Protein 4M00 (pdb70)

Solvent-accessible surface area: 22089 Å² total; per-residue (Å²): 120,84,43,99,37,28,51,106,22,59,0,57,85,98,35,0,118,135,42,4,87,30,55,72,69,12,83,41,70,99,82,56,0,33,0,16,0,0,103,76,42,150,90,36,64,1,2,0,9,0,37,9,7,0,23,1,67,104,62,3,53,1,43,16,89,0,0,1,1,59,37,20,46,64,108,52,81,2,0,14,1,0,0,0,0,2,4,32,28,86,34,47,77,34,0,61,77,22,13,2,2,2,0,0,30,1,51,38,0,3,0,1,6,0,1,0,93,10,28,95,91,160,19,109,107,80,20,66,7,56,35,9,23,104,78,1,31,79,14,6,0,1,0,0,0,1,23,4,62,69,163,1,40,7,65,11,47,63,34,129,51,138,51,13,30,1,32,78,7,112,59,41,11,78,90,58,69,54,48,90,2,37,2,52,1,55,7,138,72,48,41,1,40,0,102,2,21,57,22,62,2,49,40,79,0,48,73,16,11,79,90,11,71,36,48,8,2,1,1,1,1,1,1,2,1,22,59,6,11,0,36,0,21,0,40,3,34,42,2,65,1,12,5,1,0,0,0,10,0,18,0,0,2,70,56,37,18,111,68,18,23,108,76,94,53,31,36,2,35,62,93,77,90,21,92,4,76,34,47,52,97,37,0,80,89,85,7,1,78,94,63,48,41,57,36,88,122,1,113,45,25,62,68,123,90,61,22,1,93,0,52,60,67,11,11,6,0,9,0,42,0,43,6,70,103,38,3,77,8,105,22,49,111,48,98,23,37,1,31,117,117,20,124,76,15,86,0,78,39,90,46,34,24,24,34,93,50,78,10,78,25,89,45,44,13,66,45,16,56,53,41,87,99,83,36,3,0,64,26,41,0,85,145,76,34,120,24,82,0,39,0,37,0,22,6,79,26,116,28,129,31,91,39,79,8,33,0,46,1,40,10,99,58,36,3,79,20,69,118,24,50,105,56,75,30,77,20,154,43,107,23,97,88,21,119,2,37,41,87,25,34,9,69,91,80,20,92,11,90,22,93,42,46,10,60,41,14,85,41,52,81,126,86,36,22,0,39,28,49,0,61,88,112,35,91,26,71,0,28,0,42,0,24,6,89,55,44,29,131,36,86,22,75,6,97,6,82,2,41,174,128

InterPro domains:
  IPR013320 Concanavalin A-like lectin/glucanase domain superfamily [SSF49899] (258-485)
  IPR015919 Cadherin-like superfamily [SSF49313] (582-662)
  IPR015919 Cadherin-like superfamily [SSF49313] (664-749)
  IPR019931 LPXTG cell wall anchor motif [PF00746] (2222-2263)
  IPR019931 LPXTG cell wall anchor motif [PS50847] (2229-2266)
  IPR022263 KxYKxGKxW signal peptide [PF19258] (14-49)
  IPR022263 KxYKxGKxW signal peptide [TIGR03715] (16-34)
  IPR056573 Legume lectins, beta-barrel domain [cd01951] (264-491)

Nearest PDB structures (foldseek):
  4m00-assembly1_A  TM=1.002E+00  e=9.169E-102  Staphylococcus aureus subsp. aureus NCTC 8325
  4m01-assembly3_C  TM=9.985E-01  e=2.459E-62  Staphylococcus aureus subsp. aureus NCTC 8325
  4m02-assembly1_A  TM=9.643E-01  e=6.875E-28  Staphylococcus aureus subsp. aureus NCTC 8325
  4m03-assembly1_A-2  TM=9.438E-01  e=2.929E-24  Staphylococcus aureus subsp. aureus NCTC 8325
  7yl4-assembly2_B  TM=5.788E-01  e=6.902E-31  Lactococcus lactis subsp. lactis

Structure (mmCIF, N/CA/C/O backbone):
data_4M00
#
_entry.id   4M00
#
_cell.length_a   118.018
_cell.length_b   118.018
_cell.length_c   136.407
_cell.angle_alpha   90.00
_cell.angle_beta   90.00
_cell.angle_gamma   120.00
#
_symmetry.space_group_name_H-M   'P 32 2 1'
#
loop_
_entity.id
_entity.type
_entity.pdbx_description
1 polymer 'Serine-rich adhesin for platelets'
2 branched beta-D-fructofuranose-(2-1)-alpha-D-glucopyranose
3 non-polymer 'CALCIUM ION'
4 non-polymer '2-(N-MORPHOLINO)-ETHANESULFONIC ACID'
5 water water
#
loop_
_atom_site.group_PDB
_atom_site.id
_atom_site.type_symbol
_atom_site.label_atom_id
_atom_site.label_alt_id
_atom_site.label_comp_id
_atom_site.label_asym_id
_atom_site.label_entity_id
_atom_site.label_seq_id
_atom_site.pdbx_PDB_ins_code
_atom_site.Cartn_x
_atom_site.Cartn_y
_atom_site.Cartn_z
_atom_site.occupancy
_atom_site.B_iso_or_equiv
_atom_site.auth_seq_id
_atom_site.auth_comp_id
_atom_site.auth_asym_id
_atom_site.auth_atom_id
_atom_site.pdbx_PDB_model_num
ATOM 1 N N . THR A 1 41 ? -40.175 36.056 27.870 1.00 66.64 251 THR A N 1
ATOM 2 C CA . THR A 1 41 ? -38.843 36.472 28.425 1.00 64.89 251 THR A CA 1
ATOM 3 C C . THR A 1 41 ? -38.815 37.939 28.891 1.00 67.29 251 THR A C 1
ATOM 4 O O . THR A 1 41 ? -39.570 38.778 28.386 1.00 68.10 251 THR A O 1
ATOM 8 N N . THR A 1 42 ? -37.956 38.218 29.876 1.00 64.52 252 THR A N 1
ATOM 9 C CA . THR A 1 42 ? -37.711 39.572 30.397 1.00 59.90 252 THR A CA 1
ATOM 10 C C . THR A 1 42 ? -36.232 39.711 30.752 1.00 57.24 252 THR A C 1
ATOM 11 O O . THR A 1 42 ? -35.642 38.815 31.361 1.00 58.27 252 THR A O 1
ATOM 15 N N . ALA A 1 43 ? -35.627 40.825 30.363 1.00 50.99 253 ALA A N 1
ATOM 16 C CA . ALA A 1 43 ? -34.208 41.013 30.649 1.00 46.14 253 ALA A CA 1
ATOM 17 C C . ALA A 1 43 ? -33.999 41.933 31.855 1.00 37.14 253 ALA A C 1
ATOM 18 O O . ALA A 1 43 ? -34.942 42.543 32.347 1.00 31.78 253 ALA A O 1
ATOM 20 N N . VAL A 1 44 ? -32.775 41.990 32.356 1.00 32.32 254 VAL A N 1
ATOM 21 C CA . VAL A 1 44 ? -32.468 42.943 33.408 1.00 30.64 254 VAL A CA 1
ATOM 22 C C . VAL A 1 44 ? -32.551 44.360 32.808 1.00 27.71 254 VAL A C 1
ATOM 23 O O . VAL A 1 44 ? -32.316 44.553 31.603 1.00 25.26 254 VAL A O 1
ATOM 27 N N . THR A 1 45 ? -32.939 45.335 33.622 1.00 21.93 255 THR A N 1
ATOM 28 C CA . THR A 1 45 ? -33.061 46.700 33.120 1.00 20.06 255 THR A CA 1
ATOM 29 C C . THR A 1 45 ? -31.730 47.461 33.204 1.00 20.02 255 THR A C 1
ATOM 30 O O . THR A 1 45 ? -31.594 48.549 32.631 1.00 20.42 255 THR A O 1
ATOM 34 N N . ALA A 1 46 ? -30.759 46.889 33.921 1.00 19.03 256 ALA A N 1
ATOM 35 C CA . ALA A 1 46 ? -29.456 47.528 34.118 1.00 19.75 256 ALA A CA 1
ATOM 36 C C . ALA A 1 46 ? -28.367 46.460 34.065 1.00 19.33 256 ALA A C 1
ATOM 37 O O . ALA A 1 46 ? -28.374 45.526 34.877 1.00 19.17 256 ALA A O 1
ATOM 39 N N . ASN A 1 47 ? -27.450 46.590 33.109 1.00 17.69 257 ASN A N 1
ATOM 40 C CA . ASN A 1 47 ? -26.404 45.586 32.906 1.00 18.80 257 ASN A CA 1
ATOM 41 C C . ASN A 1 47 ? -25.180 45.841 33.794 1.00 17.84 257 ASN A C 1
ATOM 42 O O . ASN A 1 47 ? -24.940 46.963 34.205 1.00 16.64 257 ASN A O 1
ATOM 47 N N . THR A 1 48 ? -24.429 44.785 34.081 1.00 17.44 258 THR A N 1
ATOM 48 C CA . THR A 1 48 ? -23.137 44.896 34.755 1.00 16.86 258 THR A CA 1
ATOM 49 C C . THR A 1 48 ? -22.095 44.739 33.644 1.00 17.62 258 THR A C 1
ATOM 50 O O . THR A 1 48 ? -21.966 43.687 33.036 1.00 18.31 258 THR A O 1
ATOM 54 N N . ILE A 1 49 ? -21.396 45.826 33.352 1.00 16.92 259 ILE A N 1
ATOM 55 C CA . ILE A 1 49 ? -20.574 45.939 32.149 1.00 17.16 259 ILE A CA 1
ATOM 56 C C . ILE A 1 49 ? -19.103 45.827 32.503 1.00 18.06 259 ILE A C 1
ATOM 57 O O . ILE A 1 49 ? -18.693 46.324 33.550 1.00 18.89 259 ILE A O 1
ATOM 62 N N . THR A 1 50 ? -18.308 45.214 31.625 1.00 16.57 260 THR A N 1
ATOM 63 C CA . THR A 1 50 ? -16.869 45.364 31.703 1.00 17.72 260 THR A CA 1
ATOM 64 C C . THR A 1 50 ? -16.354 46.064 30.468 1.00 17.06 260 THR A C 1
ATOM 65 O O . THR A 1 50 ? -16.505 45.552 29.359 1.00 16.74 260 THR A O 1
ATOM 69 N N . VAL A 1 51 ? -15.759 47.235 30.678 1.00 15.98 261 VAL A N 1
ATOM 70 C CA . VAL A 1 51 ? -15.063 47.976 29.609 1.00 16.15 261 VAL A CA 1
ATOM 71 C C . VAL A 1 51 ? -13.673 47.352 29.475 1.00 17.05 261 VAL A C 1
ATOM 72 O O . VAL A 1 51 ? -12.960 47.208 30.472 1.00 16.44 261 VAL A O 1
ATOM 76 N N . ASN A 1 52 ? -13.314 46.917 28.265 1.00 17.03 262 ASN A N 1
ATOM 77 C CA . ASN A 1 52 ? -11.992 46.389 28.013 1.00 16.62 262 ASN A CA 1
ATOM 78 C C . ASN A 1 52 ? -11.364 47.155 26.845 1.00 17.86 262 ASN A C 1
ATOM 79 O O . ASN A 1 52 ? -11.990 48.062 26.292 1.00 18.63 262 ASN A O 1
ATOM 84 N N . LYS A 1 53 ? -10.134 46.821 26.459 1.00 18.36 263 LYS A N 1
ATOM 85 C CA . LYS A 1 53 ? -9.476 47.632 25.418 1.00 19.72 263 LYS A CA 1
ATOM 86 C C . LYS A 1 53 ? -10.209 47.628 24.076 1.00 19.85 263 LYS A C 1
ATOM 87 O O . LYS A 1 53 ? -10.092 48.591 23.307 1.00 20.12 263 LYS A O 1
ATOM 93 N N . ASP A 1 54 ? -10.918 46.544 23.779 1.00 20.47 264 ASP A N 1
ATOM 94 C CA . ASP A 1 54 ? -11.625 46.430 22.488 1.00 22.28 264 ASP A CA 1
ATOM 95 C C . ASP A 1 54 ? -12.993 47.099 22.438 1.00 22.10 264 ASP A C 1
ATOM 96 O O . ASP A 1 54 ? -13.411 47.570 21.386 1.00 23.01 264 ASP A O 1
ATOM 101 N N . ASN A 1 55 ? -13.711 47.145 23.547 1.00 19.01 265 ASN A N 1
ATOM 102 C CA . ASN A 1 55 ? -14.992 47.846 23.510 1.00 19.22 265 ASN A CA 1
ATOM 103 C C . ASN A 1 55 ? -14.881 49.274 24.086 1.00 20.11 265 ASN A C 1
ATOM 104 O O . ASN A 1 55 ? -15.872 49.983 24.198 1.00 19.27 265 ASN A O 1
ATOM 109 N N . LEU A 1 56 ? -13.667 49.707 24.442 1.00 19.54 266 LEU A N 1
ATOM 110 C CA . LEU A 1 56 ? -13.512 50.989 25.155 1.00 19.30 266 LEU A CA 1
ATOM 111 C C . LEU A 1 56 ? -14.232 52.145 24.463 1.00 21.55 266 LEU A C 1
ATOM 112 O O . LEU A 1 56 ? -14.947 52.910 25.117 1.00 22.09 266 LEU A O 1
ATOM 117 N N . LYS A 1 57 ? -14.045 52.267 23.151 1.00 20.32 267 LYS A N 1
ATOM 118 C CA . LYS A 1 57 ? -14.654 53.355 22.398 1.00 23.02 267 LYS A CA 1
ATOM 119 C C . LYS A 1 57 ? -16.187 53.263 22.305 1.00 23.92 267 LYS A C 1
ATOM 120 O O . LYS A 1 57 ? -16.836 54.249 22.010 1.00 24.49 267 LYS A O 1
ATOM 126 N N . GLN A 1 58 ? -16.746 52.093 22.580 1.00 23.39 268 GLN A N 1
ATOM 127 C CA . GLN A 1 58 ? -18.196 51.924 22.679 1.00 25.24 268 GLN A CA 1
ATOM 128 C C . GLN A 1 58 ? -18.753 52.532 23.994 1.00 23.57 268 GLN A C 1
ATOM 129 O O . GLN A 1 58 ? -19.876 53.013 24.029 1.00 22.82 268 GLN A O 1
ATOM 135 N N . TYR A 1 59 ? -17.970 52.493 25.069 1.00 19.73 269 TYR A N 1
ATOM 136 C CA . TYR A 1 59 ? -18.452 52.916 26.385 1.00 18.08 269 TYR A CA 1
ATOM 137 C C . TYR A 1 59 ? -17.898 54.248 26.878 1.00 18.49 269 TYR A C 1
ATOM 138 O O . TYR A 1 59 ? -18.458 54.847 27.809 1.00 18.19 269 TYR A O 1
ATOM 147 N N . MET A 1 60 ? -16.793 54.702 26.278 1.00 16.85 270 MET A N 1
ATOM 148 C CA . MET A 1 60 ? -16.052 55.857 26.787 1.00 17.88 270 MET A CA 1
ATOM 149 C C . MET A 1 60 ? -15.668 56.802 25.664 1.00 18.84 270 MET A C 1
ATOM 150 O O . MET A 1 60 ? -15.598 56.386 24.497 1.00 19.67 270 MET A O 1
ATOM 155 N N . THR A 1 61 ? -15.370 58.047 26.033 1.00 19.40 271 THR A N 1
ATOM 156 C CA . THR A 1 61 ? -15.005 59.098 25.067 1.00 21.17 271 THR A CA 1
ATOM 157 C C . THR A 1 61 ? -13.738 59.809 25.526 1.00 21.11 271 THR A C 1
ATOM 158 O O . THR A 1 61 ? -13.663 60.244 26.672 1.00 20.04 271 THR A O 1
ATOM 162 N N . THR A 1 62 ? -12.749 59.924 24.645 1.00 20.17 272 THR A N 1
ATOM 163 C CA . THR A 1 62 ? -11.548 60.704 24.947 1.00 21.70 272 THR A CA 1
ATOM 164 C C . THR A 1 62 ? -11.764 62.162 24.543 1.00 22.32 272 THR A C 1
ATOM 165 O O . THR A 1 62 ? -12.550 62.447 23.636 1.00 22.61 272 THR A O 1
ATOM 169 N N . SER A 1 63 ? -11.104 63.095 25.228 1.00 21.35 273 SER A N 1
ATOM 170 C CA . SER A 1 63 ? -11.188 64.500 24.838 1.00 21.90 273 SER A CA 1
ATOM 171 C C . SER A 1 63 ? -9.842 65.224 25.038 1.00 21.76 273 SER A C 1
ATOM 172 O O . SER A 1 63 ? -8.916 64.676 25.644 1.00 20.62 273 SER A O 1
ATOM 175 N N . GLY A 1 64 ? -9.755 66.452 24.536 1.00 21.30 274 GLY A N 1
ATOM 176 C CA . GLY A 1 64 ? -8.546 67.281 24.686 1.00 21.95 274 GLY A CA 1
ATOM 177 C C . GLY A 1 64 ? -7.377 66.602 24.008 1.00 21.64 274 GLY A C 1
ATOM 178 O O . GLY A 1 64 ? -7.526 66.077 22.917 1.00 21.29 274 GLY A O 1
ATOM 179 N N . ASN A 1 65 ? -6.231 66.541 24.677 1.00 22.35 275 ASN A N 1
ATOM 180 C CA . ASN A 1 65 ? -5.036 65.955 24.053 1.00 22.86 275 ASN A CA 1
ATOM 181 C C . ASN A 1 65 ? -4.989 64.445 24.115 1.00 23.36 275 ASN A C 1
ATOM 182 O O . ASN A 1 65 ? -4.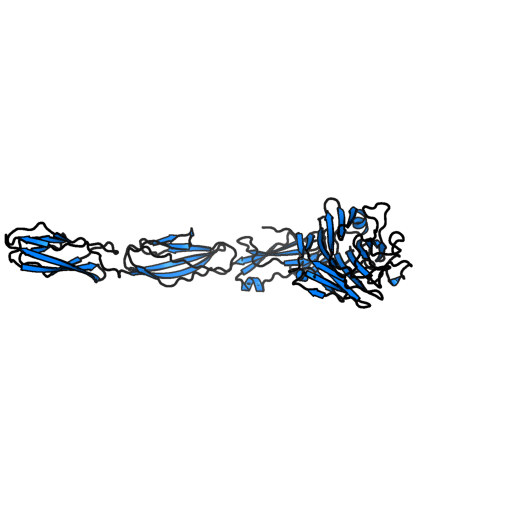041 63.854 23.598 1.00 24.14 275 ASN A O 1
ATOM 187 N N . ALA A 1 66 ? -5.994 63.801 24.722 1.00 19.84 276 ALA A N 1
ATOM 188 C CA . ALA A 1 66 ? -5.911 62.352 24.918 1.00 18.69 276 ALA A CA 1
ATOM 189 C C . ALA A 1 66 ? -5.954 61.597 23.588 1.00 19.33 276 ALA A C 1
ATOM 190 O O . ALA A 1 66 ? -6.670 61.993 22.669 1.00 20.23 276 ALA A O 1
ATOM 192 N N . THR A 1 67 ? -5.209 60.504 23.487 1.00 19.24 277 THR A N 1
ATOM 193 C CA . THR A 1 67 ? -5.309 59.610 22.340 1.00 19.87 277 THR A CA 1
ATOM 194 C C . THR A 1 67 ? -5.369 58.182 22.866 1.00 20.73 277 THR A C 1
ATOM 195 O O . THR A 1 67 ? -5.108 57.927 24.051 1.00 20.27 277 THR A O 1
ATOM 199 N N . TYR A 1 68 ? -5.674 57.238 21.986 1.00 20.50 278 TYR A N 1
ATOM 200 C CA . TYR A 1 68 ? -5.923 55.885 22.418 1.00 20.71 278 TYR A CA 1
ATOM 201 C C . TYR A 1 68 ? -5.332 54.881 21.459 1.00 21.68 278 TYR A C 1
ATOM 202 O O . TYR A 1 68 ? -5.475 55.020 20.252 1.00 21.03 278 TYR A O 1
ATOM 211 N N . ASP A 1 69 ? -4.655 53.873 22.005 1.00 21.81 279 ASP A N 1
ATOM 212 C CA . ASP A 1 69 ? -4.144 52.766 21.197 1.00 23.51 279 ASP A CA 1
ATOM 213 C C . ASP A 1 69 ? -4.911 51.485 21.564 1.00 23.04 279 ASP A C 1
ATOM 214 O O . ASP A 1 69 ? -4.648 50.852 22.594 1.00 20.86 279 ASP A O 1
ATOM 219 N N . GLN A 1 70 ? -5.859 51.111 20.710 1.00 22.70 280 GLN A N 1
ATOM 220 C CA . GLN A 1 70 ? -6.677 49.919 20.949 1.00 24.17 280 GLN A CA 1
ATOM 221 C C . GLN A 1 70 ? -5.873 48.622 21.100 1.00 23.79 280 GLN A C 1
ATOM 222 O O . GLN A 1 70 ? -6.278 47.730 21.844 1.00 23.14 280 GLN A O 1
ATOM 228 N N . SER A 1 71 ? -4.740 48.491 20.416 1.00 23.41 281 SER A N 1
ATOM 229 C CA . SER A 1 71 ? -4.017 47.213 20.503 1.00 23.82 281 SER A CA 1
ATOM 230 C C . SER A 1 71 ? -3.426 46.944 21.893 1.00 23.25 281 SER A C 1
ATOM 231 O O . SER A 1 71 ? -3.331 45.794 22.307 1.00 23.98 281 SER A O 1
ATOM 234 N N . THR A 1 72 ? -3.071 48.002 22.622 1.00 21.39 282 THR A N 1
ATOM 235 C CA . THR A 1 72 ? -2.491 47.860 23.956 1.00 20.69 282 THR A CA 1
ATOM 236 C C . THR A 1 72 ? -3.438 48.310 25.068 1.00 19.98 282 THR A C 1
ATOM 237 O O . THR A 1 72 ? -3.161 48.071 26.233 1.00 19.83 282 THR A O 1
ATOM 241 N N . GLY A 1 73 ? -4.525 48.987 24.708 1.00 18.98 283 GLY A N 1
ATOM 242 C CA . GLY A 1 73 ? -5.410 49.574 25.704 1.00 18.64 283 GLY A CA 1
ATOM 243 C C . GLY A 1 73 ? -4.860 50.831 26.369 1.00 18.51 283 GLY A C 1
ATOM 244 O O . GLY A 1 73 ? -5.404 51.269 27.394 1.00 18.77 283 GLY A O 1
ATOM 245 N N . ILE A 1 74 ? -3.801 51.417 25.805 1.00 17.36 284 ILE A N 1
ATOM 246 C CA . ILE A 1 74 ? -3.168 52.582 26.423 1.00 17.18 284 ILE A CA 1
ATOM 247 C C . ILE A 1 74 ? -3.850 53.883 26.023 1.00 16.64 284 ILE A C 1
ATOM 248 O O . ILE A 1 74 ? -3.883 54.264 24.840 1.00 16.74 284 ILE A O 1
ATOM 253 N N . VAL A 1 75 ? -4.428 54.549 27.017 1.00 16.85 285 VAL A N 1
ATOM 254 C CA . VAL A 1 75 ? -4.931 55.910 26.855 1.00 16.69 285 VAL A CA 1
ATOM 255 C C . VAL A 1 75 ? -3.791 56.835 27.241 1.00 17.66 285 VAL A C 1
ATOM 256 O O . VAL A 1 75 ? -3.374 56.851 28.417 1.00 16.82 285 VAL A O 1
ATOM 260 N N . THR A 1 76 ? -3.279 57.602 26.276 1.00 17.77 286 THR A N 1
ATOM 261 C CA . THR A 1 76 ? -2.272 58.631 26.580 1.00 17.37 286 THR A CA 1
ATOM 262 C C . THR A 1 76 ? -3.036 59.908 26.841 1.00 17.45 286 THR A C 1
ATOM 263 O O . THR A 1 76 ? -3.689 60.419 25.939 1.00 18.18 286 THR A O 1
ATOM 267 N N . LEU A 1 77 ? -3.019 60.386 28.086 1.00 17.28 287 LEU A N 1
ATOM 268 C CA . LEU A 1 77 ? -3.826 61.552 28.458 1.00 17.31 287 LEU A CA 1
ATOM 269 C C . LEU A 1 77 ? -3.067 62.833 28.122 1.00 18.00 287 LEU A C 1
ATOM 270 O O . LEU A 1 77 ? -3.659 63.777 27.590 1.00 19.01 287 LEU A O 1
ATOM 275 N N . THR A 1 78 ? -1.765 62.863 28.433 1.00 18.20 288 THR A N 1
ATOM 276 C CA . THR A 1 78 ? -0.872 63.944 27.961 1.00 18.72 288 THR A CA 1
ATOM 277 C C . THR A 1 78 ? 0.482 63.389 27.562 1.00 19.49 288 THR A C 1
ATOM 278 O O . THR A 1 78 ? 0.948 62.397 28.121 1.00 18.51 288 THR A O 1
ATOM 282 N N . GLN A 1 79 ? 1.114 64.046 26.591 1.00 20.50 289 GLN A N 1
ATOM 283 C CA . GLN A 1 79 ? 2.517 63.822 26.306 1.00 22.56 289 GLN A CA 1
ATOM 284 C C . GLN A 1 79 ? 3.337 64.711 27.242 1.00 22.22 289 GLN A C 1
ATOM 285 O O . GLN A 1 79 ? 2.792 65.574 27.948 1.00 22.56 289 GLN A O 1
ATOM 291 N N . ASP A 1 80 ? 4.650 64.535 27.215 1.00 23.21 290 ASP A N 1
ATOM 292 C CA . ASP A 1 80 ? 5.542 65.303 28.060 1.00 24.65 290 ASP A CA 1
ATOM 293 C C . ASP A 1 80 ? 5.811 66.665 27.388 1.00 24.85 290 ASP A C 1
ATOM 294 O O . ASP A 1 80 ? 6.863 66.875 26.808 1.00 25.29 290 ASP A O 1
ATOM 299 N N . ALA A 1 81 ? 4.830 67.557 27.446 1.00 23.57 291 ALA A N 1
ATOM 300 C CA . ALA A 1 81 ? 4.840 68.839 26.748 1.00 25.06 291 ALA A CA 1
ATOM 301 C C . ALA A 1 81 ? 4.065 69.812 27.618 1.00 25.62 291 ALA A C 1
ATOM 302 O O . ALA A 1 81 ? 3.295 69.375 28.490 1.00 23.95 291 ALA A O 1
ATOM 304 N N . TYR A 1 82 ? 4.279 71.113 27.413 1.00 24.94 292 TYR A N 1
ATOM 305 C CA . TYR A 1 82 ? 3.617 72.159 28.209 1.00 25.75 292 TYR A CA 1
ATOM 306 C C . TYR A 1 82 ? 2.124 72.292 27.944 1.00 24.83 292 TYR A C 1
ATOM 307 O O . TYR A 1 82 ? 1.669 72.107 26.823 1.00 24.11 292 TYR A O 1
ATOM 316 N N . SER A 1 83 ? 1.379 72.673 28.983 1.00 23.72 293 SER A N 1
ATOM 317 C CA . SER A 1 83 ? -0.004 73.126 28.839 1.00 23.91 293 SER A CA 1
ATOM 318 C C . SER A 1 83 ? -0.889 72.118 28.118 1.00 23.61 293 SER A C 1
ATOM 319 O O . SER A 1 83 ? -1.648 72.504 27.223 1.00 22.07 293 SER A O 1
ATOM 322 N N . GLN A 1 84 ? -0.787 70.841 28.475 1.00 21.27 294 GLN A N 1
ATOM 323 C CA . GLN A 1 84 ? -1.675 69.833 27.880 1.00 22.75 294 GLN A CA 1
ATOM 324 C C . GLN A 1 84 ? -2.805 69.509 28.845 1.00 21.11 294 GLN A C 1
ATOM 325 O O . GLN A 1 84 ? -2.658 69.708 30.042 1.00 19.09 294 GLN A O 1
ATOM 331 N N . LYS A 1 85 ? -3.914 69.000 28.306 1.00 21.84 295 LYS A N 1
ATOM 332 C CA . LYS A 1 85 ? -5.001 68.439 29.111 1.00 22.11 295 LYS A CA 1
ATOM 333 C C . LYS A 1 85 ? -5.715 67.372 28.282 1.00 20.93 295 LYS A C 1
ATOM 334 O O . LYS A 1 85 ? -6.071 67.620 27.129 1.00 20.15 295 LYS A O 1
ATOM 340 N N . GLY A 1 86 ? -5.900 66.189 28.859 1.00 19.69 296 GLY A N 1
ATOM 341 C CA . GLY A 1 86 ? -6.580 65.082 28.155 1.00 18.80 296 GLY A CA 1
ATOM 342 C C . GLY A 1 86 ? -7.439 64.332 29.171 1.00 19.11 296 GLY A C 1
ATOM 343 O O . GLY A 1 86 ? -7.107 64.286 30.373 1.00 18.45 296 GLY A O 1
ATOM 344 N N . ALA A 1 87 ? -8.531 63.738 28.701 1.00 18.66 297 ALA A N 1
ATOM 345 C CA . ALA A 1 87 ? -9.424 63.012 29.594 1.00 17.19 297 ALA A CA 1
ATOM 346 C C . ALA A 1 87 ? -10.053 61.884 28.855 1.00 17.36 297 ALA A C 1
ATOM 347 O O . ALA A 1 87 ? -10.099 61.870 27.599 1.00 15.91 297 ALA A O 1
ATOM 349 N N . ILE A 1 88 ? -10.564 60.936 29.636 1.00 16.37 298 ILE A N 1
ATOM 350 C CA . ILE A 1 88 ? -11.469 59.935 29.122 1.00 16.66 298 ILE A CA 1
ATOM 351 C C . ILE A 1 88 ? -12.641 59.858 30.131 1.00 17.09 298 ILE A C 1
ATOM 352 O O . ILE A 1 88 ? -12.418 59.888 31.352 1.00 17.55 298 ILE A O 1
ATOM 357 N N . THR A 1 89 ? -13.869 59.854 29.621 1.00 16.33 299 THR A N 1
ATOM 358 C CA . THR A 1 89 ? -15.062 59.773 30.487 1.00 16.53 299 THR A CA 1
ATOM 359 C C . THR A 1 89 ? -15.900 58.566 30.089 1.00 16.95 299 THR A C 1
ATOM 360 O O . THR A 1 89 ? -15.892 58.144 28.932 1.00 17.52 299 THR A O 1
ATOM 364 N N . LEU A 1 90 ? -16.609 58.003 31.057 1.00 16.37 300 LEU A N 1
ATOM 365 C CA . LEU A 1 90 ? -17.498 56.867 30.814 1.00 15.65 300 LEU A CA 1
ATOM 366 C C . LEU A 1 90 ? -18.894 57.388 30.454 1.00 15.49 300 LEU A C 1
ATOM 367 O O . LEU A 1 90 ? -19.455 58.234 31.158 1.00 15.20 300 LEU A O 1
ATOM 372 N N . GLY A 1 91 ? -19.453 56.884 29.365 1.00 15.17 301 GLY A N 1
ATOM 373 C CA . GLY A 1 91 ? -20.702 57.453 28.814 1.00 16.49 301 GLY A CA 1
ATOM 374 C C . GLY A 1 91 ? -21.997 56.959 29.472 1.00 16.93 301 GLY A C 1
ATOM 375 O O . GLY A 1 91 ? -23.085 57.250 28.973 1.00 16.84 301 GLY A O 1
ATOM 376 N N . THR A 1 92 ? -21.889 56.220 30.576 1.00 15.74 302 THR A N 1
ATOM 377 C CA . THR A 1 92 ? -23.073 55.738 31.318 1.00 15.95 302 THR A CA 1
ATOM 378 C C . THR A 1 92 ? -22.859 56.004 32.810 1.00 16.58 302 THR A C 1
ATOM 379 O O . THR A 1 92 ? -21.752 55.785 33.318 1.00 17.65 302 THR A O 1
ATOM 383 N N . ARG A 1 93 ? -23.899 56.438 33.512 1.00 15.58 303 ARG A N 1
ATOM 384 C CA . ARG A 1 93 ? -23.805 56.654 34.978 1.00 16.50 303 ARG A CA 1
ATOM 385 C C . ARG A 1 93 ? -23.566 55.332 35.703 1.00 16.96 303 ARG A C 1
ATOM 386 O O . ARG A 1 93 ? -24.032 54.284 35.276 1.00 16.55 303 ARG A O 1
ATOM 394 N N . ILE A 1 94 ? -22.795 55.390 36.773 1.00 17.14 304 ILE A N 1
ATOM 395 C CA . ILE A 1 94 ? -22.454 54.217 37.566 1.00 17.20 304 ILE A CA 1
ATOM 396 C C . ILE A 1 94 ? -23.357 54.193 38.802 1.00 17.67 304 ILE A C 1
ATOM 397 O O . ILE A 1 94 ? -23.496 55.197 39.496 1.00 17.58 304 ILE A O 1
ATOM 402 N N . ASP A 1 95 ? -23.951 53.036 39.067 1.00 16.94 305 ASP A N 1
ATOM 403 C CA . ASP A 1 95 ? -24.790 52.838 40.249 1.00 17.04 305 ASP A CA 1
ATOM 404 C C . ASP A 1 95 ? -23.921 52.466 41.464 1.00 16.36 305 ASP A C 1
ATOM 405 O O . ASP A 1 95 ? -23.374 51.389 41.498 1.00 16.47 305 ASP A O 1
ATOM 410 N N . SER A 1 96 ? -23.801 53.353 42.451 1.00 16.07 306 SER A N 1
ATOM 411 C CA . SER A 1 96 ? -22.954 53.069 43.599 1.00 16.38 306 SER A CA 1
ATOM 412 C C . SER A 1 96 ? -23.656 52.187 44.646 1.00 18.00 306 SER A C 1
ATOM 413 O O . SER A 1 96 ? -23.066 51.868 45.698 1.00 17.03 306 SER A O 1
ATOM 416 N N . ASN A 1 97 ? -24.886 51.756 44.363 1.00 17.76 307 ASN A N 1
ATOM 417 C CA . ASN A 1 97 ? -25.464 50.658 45.134 1.00 20.31 307 ASN A CA 1
ATOM 418 C C . ASN A 1 97 ? -24.885 49.318 44.731 1.00 21.19 307 ASN A C 1
ATOM 419 O O . ASN A 1 97 ? -25.197 48.295 45.357 1.00 21.55 307 ASN A O 1
ATOM 424 N N . LYS A 1 98 ? -24.040 49.325 43.688 1.00 19.02 308 LYS A N 1
ATOM 425 C CA . LYS A 1 98 ? -23.358 48.118 43.235 1.00 18.42 308 LYS A CA 1
ATOM 426 C C . LYS A 1 98 ? -21.844 48.349 43.213 1.00 18.26 308 LYS A C 1
ATOM 427 O O . LYS A 1 98 ? -21.389 49.496 43.197 1.00 17.29 308 LYS A O 1
ATOM 433 N N . SER A 1 99 ? -21.078 47.267 43.200 1.00 17.25 309 SER A N 1
ATOM 434 C CA . SER A 1 99 ? -19.621 47.358 43.161 1.00 17.65 309 SER A CA 1
ATOM 435 C C . SER A 1 99 ? -19.154 47.935 41.814 1.00 17.45 309 SER A C 1
ATOM 436 O O . SER A 1 99 ? -19.871 47.872 40.801 1.00 15.61 309 SER A O 1
ATOM 439 N N . PHE A 1 100 ? -17.983 48.562 41.820 1.00 16.66 310 PHE A N 1
ATOM 440 C CA . PHE A 1 100 ? -17.315 48.902 40.570 1.00 16.48 310 PHE A CA 1
ATOM 441 C C . PHE A 1 100 ? -15.806 48.731 40.758 1.00 17.96 310 PHE A C 1
ATOM 442 O O . PHE A 1 100 ? -15.328 48.691 41.895 1.00 18.08 310 PHE A O 1
ATOM 450 N N . HIS A 1 101 ? -15.059 48.612 39.666 1.00 17.29 311 HIS A N 1
ATOM 451 C CA . HIS A 1 101 ? -13.679 48.138 39.781 1.00 17.55 311 HIS A CA 1
ATOM 452 C C . HIS A 1 101 ? -12.889 48.500 38.550 1.00 17.34 311 HIS A C 1
ATOM 453 O O . HIS A 1 101 ? -13.174 47.995 37.453 1.00 15.82 311 HIS A O 1
ATOM 460 N N . PHE A 1 102 ? -11.917 49.405 38.713 1.00 16.62 312 PHE A N 1
ATOM 461 C CA . PHE A 1 102 ? -10.881 49.598 37.688 1.00 16.28 312 PHE A CA 1
ATOM 462 C C . PHE A 1 102 ? -9.681 48.728 38.024 1.00 16.83 312 PHE A C 1
ATOM 463 O O . PHE A 1 102 ? -9.167 48.763 39.161 1.00 16.12 312 PHE A O 1
ATOM 471 N N . SER A 1 103 ? -9.229 47.963 37.037 1.00 16.49 313 SER A N 1
ATOM 472 C CA . SER A 1 103 ? -8.046 47.142 37.195 1.00 17.89 313 SER A CA 1
ATOM 473 C C . SER A 1 103 ? -7.149 47.346 35.968 1.00 17.81 313 SER A C 1
ATOM 474 O O . SER A 1 103 ? -7.521 46.952 34.856 1.00 16.16 313 SER A O 1
ATOM 477 N N . GLY A 1 104 ? -5.978 47.967 36.144 1.00 16.72 314 GLY A N 1
ATOM 478 C CA . GLY A 1 104 ? -5.142 48.278 34.984 1.00 16.04 314 GLY A CA 1
ATOM 479 C C . GLY A 1 104 ? -3.767 48.753 35.407 1.00 16.59 314 GLY A C 1
ATOM 480 O O . GLY A 1 104 ? -3.244 48.316 36.442 1.00 16.16 314 GLY A O 1
ATOM 481 N N . LYS A 1 105 ? -3.185 49.643 34.611 1.00 15.59 315 LYS A N 1
ATOM 482 C CA . LYS A 1 105 ? -1.858 50.180 34.915 1.00 16.76 315 LYS A CA 1
ATOM 483 C C . LYS A 1 105 ? -1.859 51.673 34.621 1.00 16.09 315 LYS A C 1
ATOM 484 O O . LYS A 1 105 ? -2.686 52.161 33.830 1.00 15.92 315 LYS A O 1
ATOM 490 N N . VAL A 1 106 ? -0.924 52.374 35.247 1.00 15.35 316 VAL A N 1
ATOM 491 C CA . VAL A 1 106 ? -0.801 53.815 35.094 1.00 15.74 316 VAL A CA 1
ATOM 492 C C . VAL A 1 106 ? 0.670 54.178 34.907 1.00 15.39 316 VAL A C 1
ATOM 493 O O . VAL A 1 106 ? 1.531 53.672 35.638 1.00 15.56 316 VAL A O 1
ATOM 497 N N . ASN A 1 107 ? 0.948 55.028 33.925 1.00 15.56 317 ASN A N 1
ATOM 498 C CA . ASN A 1 107 ? 2.262 55.664 33.836 1.00 16.79 317 ASN A CA 1
ATOM 499 C C . ASN A 1 107 ? 2.120 57.114 34.277 1.00 16.68 317 ASN A C 1
ATOM 500 O O . ASN A 1 107 ? 1.461 57.901 33.596 1.00 17.18 317 ASN A O 1
ATOM 505 N N . LEU A 1 108 ? 2.709 57.444 35.417 1.00 16.91 318 LEU A N 1
ATOM 506 C CA . LEU A 1 108 ? 2.619 58.782 35.997 1.00 18.03 318 LEU A CA 1
ATOM 507 C C . LEU A 1 108 ? 3.726 59.719 35.493 1.00 17.95 318 LEU A C 1
ATOM 508 O O . LEU A 1 108 ? 3.676 60.949 35.715 1.00 17.94 318 LEU A O 1
ATOM 513 N N . GLY A 1 109 ? 4.759 59.144 34.882 1.00 17.78 319 GLY A N 1
ATOM 514 C CA . GLY A 1 109 ? 5.786 59.979 34.217 1.00 16.78 319 GLY A CA 1
ATOM 515 C C . GLY A 1 109 ? 7.188 59.605 34.666 1.00 17.14 319 GLY A C 1
ATOM 516 O O . GLY A 1 109 ? 7.454 58.454 35.002 1.00 15.10 319 GLY A O 1
ATOM 517 N N . ASN A 1 110 ? 8.104 60.577 34.647 1.00 17.24 320 ASN A N 1
ATOM 518 C CA . ASN A 1 110 ? 9.498 60.268 34.984 1.00 18.80 320 ASN A CA 1
ATOM 519 C C . ASN A 1 110 ? 10.180 61.338 35.838 1.00 19.87 320 ASN A C 1
ATOM 520 O O . ASN A 1 110 ? 11.406 61.312 36.009 1.00 21.51 320 ASN A O 1
ATOM 525 N N . LYS A 1 111 ? 9.383 62.278 36.342 1.00 19.69 321 LYS A N 1
ATOM 526 C CA . LYS A 1 111 ? 9.848 63.326 37.248 1.00 19.80 321 LYS A CA 1
ATOM 527 C C . LYS A 1 111 ? 8.693 63.817 38.117 1.00 20.17 321 LYS A C 1
ATOM 528 O O . LYS A 1 111 ? 7.517 63.603 37.790 1.00 19.15 321 LYS A O 1
ATOM 534 N N . TYR A 1 112 ? 9.025 64.495 39.217 1.00 19.35 322 TYR A N 1
ATOM 535 C CA . TYR A 1 112 ? 8.032 64.786 40.246 1.00 20.98 322 TYR A CA 1
ATOM 536 C C . TYR A 1 112 ? 8.673 65.720 41.276 1.00 21.84 322 TYR A C 1
ATOM 537 O O . TYR A 1 112 ? 9.877 66.011 41.213 1.00 21.20 322 TYR A O 1
ATOM 546 N N . GLU A 1 113 ? 7.867 66.155 42.231 1.00 22.37 323 GLU A N 1
ATOM 547 C CA . GLU A 1 113 ? 8.278 67.146 43.234 1.00 23.69 323 GLU A CA 1
ATOM 548 C C . GLU A 1 113 ? 9.658 66.885 43.828 1.00 21.93 323 GLU A C 1
ATOM 549 O O . GLU A 1 113 ? 9.883 65.849 44.440 1.00 22.40 323 GLU A O 1
ATOM 555 N N . GLY A 1 114 ? 10.560 67.847 43.664 1.00 24.20 324 GLY A N 1
ATOM 556 C CA . GLY A 1 114 ? 11.918 67.749 44.233 1.00 24.49 324 GLY A CA 1
ATOM 557 C C . GLY A 1 114 ? 12.892 66.980 43.345 1.00 26.84 324 GLY A C 1
ATOM 558 O O . GLY A 1 114 ? 14.074 66.857 43.670 1.00 25.44 324 GLY A O 1
ATOM 559 N N . HIS A 1 115 ? 12.386 66.434 42.234 1.00 24.94 325 HIS A N 1
ATOM 560 C CA . HIS A 1 115 ? 13.156 65.556 41.356 1.00 23.13 325 HIS A CA 1
ATOM 561 C C . HIS A 1 115 ? 12.712 65.745 39.951 1.00 21.98 325 HIS A C 1
ATOM 562 O O . HIS A 1 115 ? 12.167 64.826 39.343 1.00 21.01 325 HIS A O 1
ATOM 569 N N . GLY A 1 116 ? 12.936 66.939 39.419 1.00 19.96 326 GLY A N 1
ATOM 570 C CA . GLY A 1 116 ? 12.550 67.256 38.055 1.00 20.85 326 GLY A CA 1
ATOM 571 C C . GLY A 1 116 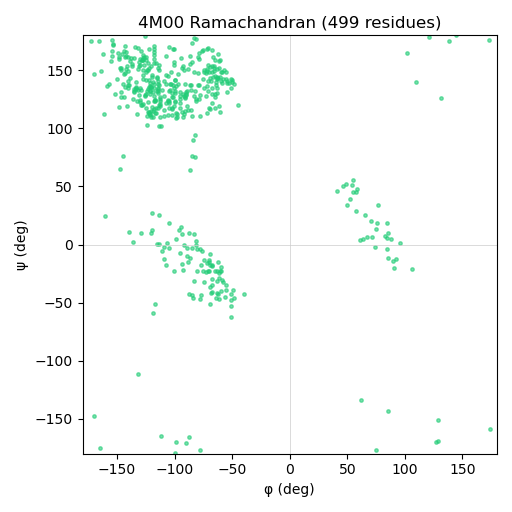? 11.272 68.069 37.963 1.00 21.47 326 GLY A C 1
ATOM 572 O O . GLY A 1 116 ? 10.494 68.167 38.924 1.00 23.41 326 GLY A O 1
ATOM 573 N N . ASN A 1 117 ? 11.047 68.636 36.797 1.00 20.86 327 ASN A N 1
ATOM 574 C CA . ASN A 1 117 ? 9.937 69.539 36.574 1.00 22.21 327 ASN A CA 1
ATOM 575 C C . ASN A 1 117 ? 8.663 68.746 36.185 1.00 21.71 327 ASN A C 1
ATOM 576 O O . ASN A 1 117 ? 8.152 68.888 35.063 1.00 22.35 327 ASN A O 1
ATOM 581 N N . GLY A 1 118 ? 8.169 67.920 37.119 1.00 21.18 328 GLY A N 1
ATOM 582 C CA . GLY A 1 118 ? 7.060 66.983 36.841 1.00 21.32 328 GLY A CA 1
ATOM 583 C C . GLY A 1 118 ? 5.702 67.472 37.306 1.00 20.58 328 GLY A C 1
ATOM 584 O O . GLY A 1 118 ? 5.578 68.096 38.361 1.00 21.29 328 GLY A O 1
ATOM 585 N N . GLY A 1 119 ? 4.677 67.210 36.511 1.00 19.91 329 GLY A N 1
ATOM 586 C CA . GLY A 1 119 ? 3.311 67.587 36.880 1.00 19.30 329 GLY A CA 1
ATOM 587 C C . GLY A 1 119 ? 2.432 67.298 35.676 1.00 19.46 329 GLY A C 1
ATOM 588 O O . GLY A 1 119 ? 2.964 66.894 34.643 1.00 18.44 329 GLY A O 1
ATOM 589 N N . ASP A 1 120 ? 1.113 67.485 35.793 1.00 19.17 330 ASP A N 1
ATOM 590 C CA . ASP A 1 120 ? 0.448 67.903 37.054 1.00 19.98 330 ASP A CA 1
ATOM 591 C C . ASP A 1 120 ? -0.040 66.724 37.882 1.00 19.81 330 ASP A C 1
ATOM 592 O O . ASP A 1 120 ? -0.255 66.857 39.096 1.00 19.81 330 ASP A O 1
ATOM 597 N N . GLY A 1 121 ? -0.238 65.575 37.221 1.00 18.36 331 GLY A N 1
ATOM 598 C CA . GLY A 1 121 ? -0.739 64.375 37.893 1.00 17.58 331 GLY A CA 1
ATOM 599 C C . GLY A 1 121 ? -2.047 63.934 37.241 1.00 17.26 331 GLY A C 1
ATOM 600 O O . GLY A 1 121 ? -2.538 64.601 36.333 1.00 16.37 331 GLY A O 1
ATOM 601 N N . ILE A 1 122 ? -2.615 62.832 37.728 1.00 16.31 332 ILE A N 1
ATOM 602 C CA . ILE A 1 122 ? -3.781 62.206 37.100 1.00 15.74 332 ILE A CA 1
ATOM 603 C C . ILE A 1 122 ? -4.887 62.101 38.145 1.00 16.67 332 ILE A C 1
ATOM 604 O O . ILE A 1 122 ? -4.630 61.642 39.261 1.00 15.77 332 ILE A O 1
ATOM 609 N N . GLY A 1 123 ? -6.102 62.523 37.777 1.00 16.40 333 GLY A N 1
ATOM 610 C CA . GLY A 1 123 ? -7.244 62.448 38.694 1.00 16.86 333 GLY A CA 1
ATOM 611 C C . GLY A 1 123 ? -8.315 61.477 38.210 1.00 17.19 333 GLY A C 1
ATOM 612 O O . GLY A 1 123 ? -8.634 61.427 37.014 1.00 18.18 333 GLY A O 1
ATOM 613 N N . PHE A 1 124 ? -8.889 60.734 39.150 1.00 16.48 334 PHE A N 1
ATOM 614 C CA . PHE A 1 124 ? -9.948 59.775 38.847 1.00 17.34 334 PHE A CA 1
ATOM 615 C C . PHE A 1 124 ? -11.145 60.251 39.639 1.00 16.92 334 PHE A C 1
ATOM 616 O O . PHE A 1 124 ? -11.129 60.180 40.867 1.00 16.98 334 PHE A O 1
ATOM 624 N N . ALA A 1 125 ? -12.156 60.765 38.946 1.00 16.08 335 ALA A N 1
ATOM 625 C CA . ALA A 1 125 ? -13.205 61.510 39.626 1.00 16.59 335 ALA A CA 1
ATOM 626 C C . ALA A 1 125 ? -14.577 60.870 39.444 1.00 16.52 335 ALA A C 1
ATOM 627 O O . ALA A 1 125 ? -14.882 60.348 38.376 1.00 16.17 335 ALA A O 1
ATOM 629 N N . PHE A 1 126 ? -15.380 60.951 40.497 1.00 16.29 336 PHE A N 1
ATOM 630 C CA . PHE A 1 126 ? -16.753 60.450 40.514 1.00 16.72 336 PHE A CA 1
ATOM 631 C C . PHE A 1 126 ? -17.647 61.630 40.832 1.00 17.05 336 PHE A C 1
ATOM 632 O O . PHE A 1 126 ? -17.620 62.179 41.940 1.00 18.42 336 PHE A O 1
ATOM 640 N N . SER A 1 127 ? -18.432 62.035 39.851 1.00 16.22 337 SER A N 1
ATOM 641 C CA . SER A 1 127 ? -19.178 63.269 39.954 1.00 16.60 337 SER A CA 1
ATOM 642 C C . SER A 1 127 ? -20.687 63.029 39.988 1.00 16.03 337 SER A C 1
ATOM 643 O O . SER A 1 127 ? -21.215 62.253 39.179 1.00 15.38 337 SER A O 1
ATOM 646 N N . PRO A 1 128 ? -21.394 63.756 40.864 1.00 16.53 338 PRO A N 1
ATOM 647 C CA . PRO A 1 128 ? -22.858 63.672 40.854 1.00 16.56 338 PRO A CA 1
ATOM 648 C C . PRO A 1 128 ? -23.443 64.508 39.709 1.00 17.55 338 PRO A C 1
ATOM 649 O O . PRO A 1 128 ? -24.653 64.468 39.467 1.00 18.38 338 PRO A O 1
ATOM 653 N N . GLY A 1 129 ? -22.590 65.227 38.977 1.00 16.66 339 GLY A N 1
ATOM 654 C CA . GLY A 1 129 ? -23.057 66.121 37.913 1.00 16.98 339 GLY A CA 1
ATOM 655 C C . GLY A 1 129 ? -23.180 65.358 36.612 1.00 18.03 339 GLY A C 1
ATOM 656 O O . GLY A 1 129 ? -23.114 64.116 36.617 1.00 17.79 339 GLY A O 1
ATOM 657 N N . VAL A 1 130 ? -23.303 66.083 35.493 1.00 17.86 340 VAL A N 1
ATOM 658 C CA . VAL A 1 130 ? -23.674 65.466 34.199 1.00 18.10 340 VAL A CA 1
ATOM 659 C C . VAL A 1 130 ? -22.568 64.606 33.581 1.00 18.46 340 VAL A C 1
ATOM 660 O O . VAL A 1 130 ? -21.376 64.810 33.846 1.00 19.45 340 VAL A O 1
ATOM 664 N N . LEU A 1 131 ? -22.969 63.646 32.750 1.00 18.06 341 LEU A N 1
ATOM 665 C CA . LEU A 1 131 ? -22.006 62.811 32.034 1.00 18.50 341 LEU A CA 1
ATOM 666 C C . LEU A 1 131 ? -21.090 63.647 31.135 1.00 18.59 341 LEU A C 1
ATOM 667 O O . LEU A 1 131 ? -21.523 64.667 30.588 1.00 20.04 341 LEU A O 1
ATOM 672 N N . GLY A 1 132 ? -19.848 63.207 30.955 1.00 18.78 342 GLY A N 1
ATOM 673 C CA . GLY A 1 132 ? -18.974 63.810 29.950 1.00 19.16 342 GLY A CA 1
ATOM 674 C C . GLY A 1 132 ? -18.140 64.976 30.459 1.00 22.03 342 GLY A C 1
ATOM 675 O O . GLY A 1 132 ? -17.192 65.400 29.794 1.00 23.14 342 GLY A O 1
ATOM 676 N N . GLU A 1 133 ? -18.492 65.504 31.622 1.00 21.34 343 GLU A N 1
ATOM 677 C CA . GLU A 1 133 ? -17.821 66.664 32.158 1.00 23.37 343 GLU A CA 1
ATOM 678 C C . GLU A 1 133 ? -16.538 66.216 32.873 1.00 23.45 343 GLU A C 1
ATOM 679 O O . GLU A 1 133 ? -16.477 65.094 33.398 1.00 20.96 343 GLU A O 1
ATOM 685 N N . THR A 1 134 ? -15.502 67.065 32.859 1.00 22.76 344 THR A N 1
ATOM 686 C CA . THR A 1 134 ? -14.225 66.751 33.504 1.00 23.52 344 THR A CA 1
ATOM 687 C C . THR A 1 134 ? -13.812 67.878 34.443 1.00 23.40 344 THR A C 1
ATOM 688 O O . THR A 1 134 ? -14.268 68.993 34.294 1.00 24.38 344 THR A O 1
ATOM 692 N N . GLY A 1 135 ? -12.922 67.595 35.381 1.00 22.49 345 GLY A N 1
ATOM 693 C CA . GLY A 1 135 ? -12.391 68.649 36.244 1.00 22.87 345 GLY A CA 1
ATOM 694 C C . GLY A 1 135 ? -11.336 69.459 35.510 1.00 22.36 345 GLY A C 1
ATOM 695 O O . GLY A 1 135 ? -11.063 69.222 34.321 1.00 20.66 345 GLY A O 1
ATOM 696 N N . LEU A 1 136 ? -10.739 70.400 36.233 1.00 22.04 346 LEU A N 1
ATOM 697 C CA . LEU A 1 136 ? -9.812 71.365 35.652 1.00 22.56 346 LEU A CA 1
ATOM 698 C C . LEU A 1 136 ? -8.385 70.846 35.597 1.00 23.01 346 LEU A C 1
ATOM 699 O O . LEU A 1 136 ? -8.013 69.908 36.307 1.00 20.67 346 LEU A O 1
ATOM 704 N N . ASN A 1 137 ? -7.576 71.498 34.771 1.00 24.62 347 ASN A N 1
ATOM 705 C CA . ASN A 1 137 ? -6.126 71.269 34.748 1.00 25.00 347 ASN A CA 1
ATOM 706 C C . ASN A 1 137 ? -5.467 71.839 35.998 1.00 25.73 347 ASN A C 1
ATOM 707 O O . ASN A 1 137 ? -6.106 72.548 36.760 1.00 27.17 347 ASN A O 1
ATOM 712 N N . GLY A 1 138 ? -4.199 71.524 36.235 1.00 24.06 348 GLY A N 1
ATOM 713 C CA . GLY A 1 138 ? -3.433 72.198 37.274 1.00 23.53 348 GLY A CA 1
ATOM 714 C C . GLY A 1 138 ? -3.613 71.589 38.653 1.00 23.67 348 GLY A C 1
ATOM 715 O O . GLY A 1 138 ? -3.706 70.368 38.804 1.00 22.64 348 GLY A O 1
ATOM 716 N N . ALA A 1 139 ? -3.642 72.451 39.664 1.00 20.99 349 ALA A N 1
ATOM 717 C CA . ALA A 1 139 ? -3.747 72.032 41.055 1.00 20.90 349 ALA A CA 1
ATOM 718 C C . ALA A 1 139 ? -5.042 71.239 41.343 1.00 19.77 349 ALA A C 1
ATOM 719 O O . ALA A 1 139 ? -5.084 70.488 42.304 1.00 20.18 349 ALA A O 1
ATOM 721 N N . ALA A 1 140 ? -6.061 71.431 40.509 1.00 18.64 350 ALA A N 1
ATOM 722 C CA . ALA A 1 140 ? -7.345 70.707 40.602 1.00 20.43 350 ALA A CA 1
ATOM 723 C C . ALA A 1 140 ? -7.168 69.208 40.279 1.00 20.08 350 ALA A C 1
ATOM 724 O O . ALA A 1 140 ? -7.998 68.393 40.660 1.00 20.86 350 ALA A O 1
ATOM 726 N N . VAL A 1 141 ? -6.058 68.871 39.616 1.00 19.74 351 VAL A N 1
ATOM 727 C CA . VAL A 1 141 ? -5.707 67.497 39.185 1.00 19.90 351 VAL A CA 1
ATOM 728 C C . VAL A 1 141 ? -6.923 66.738 38.630 1.00 20.31 351 VAL A C 1
ATOM 729 O O . VAL A 1 141 ? -7.180 65.578 38.996 1.00 20.82 351 VAL A O 1
ATOM 733 N N . GLY A 1 142 ? -7.681 67.404 37.773 1.00 19.72 352 GLY A N 1
ATOM 734 C CA . GLY A 1 142 ? -8.826 66.775 37.105 1.00 20.24 352 GLY A CA 1
ATOM 735 C C . GLY A 1 142 ? -10.042 66.482 37.998 1.00 21.63 352 GLY A C 1
ATOM 736 O O . GLY A 1 142 ? -11.005 65.860 37.539 1.00 21.24 352 GLY A O 1
ATOM 737 N N . ILE A 1 143 ? -10.020 66.941 39.256 1.00 19.72 353 ILE A N 1
ATOM 738 C CA . ILE A 1 143 ? -11.144 66.717 40.178 1.00 20.06 353 ILE A CA 1
ATOM 739 C C . ILE A 1 143 ? -11.777 68.076 40.584 1.00 20.93 353 ILE A C 1
ATOM 740 O O . ILE A 1 143 ? -12.987 68.264 40.449 1.00 20.00 353 ILE A O 1
ATOM 745 N N . GLY A 1 144 ? -10.953 69.028 41.033 1.00 21.29 354 GLY A N 1
ATOM 746 C CA . GLY A 1 144 ? -11.419 70.402 41.221 1.00 20.54 354 GLY A CA 1
ATOM 747 C C . GLY A 1 144 ? -12.136 70.895 39.968 1.00 21.99 354 GLY A C 1
ATOM 748 O O . GLY A 1 144 ? -11.724 70.596 38.843 1.00 21.18 354 GLY A O 1
ATOM 749 N N . GLY A 1 145 ? -13.234 71.623 40.149 1.00 20.90 355 GLY A N 1
ATOM 750 C CA . GLY A 1 145 ? -14.037 72.040 39.009 1.00 21.71 355 GLY A CA 1
ATOM 751 C C . GLY A 1 145 ? -15.329 71.243 38.914 1.00 24.17 355 GLY A C 1
ATOM 752 O O . GLY A 1 145 ? -16.280 71.686 38.276 1.00 26.64 355 GLY A O 1
ATOM 753 N N . LEU A 1 146 ? -15.364 70.060 39.531 1.00 22.46 356 LEU A N 1
ATOM 754 C CA . LEU A 1 146 ? -16.594 69.272 39.599 1.00 21.26 356 LEU A CA 1
ATOM 755 C C . LEU A 1 146 ? -17.236 69.514 40.974 1.00 21.37 356 LEU A C 1
ATOM 756 O O . LEU A 1 146 ? -16.526 69.524 41.972 1.00 22.94 356 LEU A O 1
ATOM 761 N N . SER A 1 147 ? -18.553 69.708 41.039 1.00 21.05 357 SER A N 1
ATOM 762 C CA . SER A 1 147 ? -19.190 70.001 42.342 1.00 23.64 357 SER A CA 1
ATOM 763 C C . SER A 1 147 ? -19.572 68.779 43.122 1.00 22.16 357 SER A C 1
ATOM 764 O O . SER A 1 147 ? -20.150 67.844 42.552 1.00 21.29 357 SER A O 1
ATOM 767 N N . ASN A 1 148 ? -19.306 68.825 44.428 1.00 21.38 358 ASN A N 1
ATOM 768 C CA . ASN A 1 148 ? -19.689 67.773 45.362 1.00 21.74 358 ASN A CA 1
ATOM 769 C C . ASN A 1 148 ? -19.227 66.386 44.903 1.00 21.42 358 ASN A C 1
ATOM 770 O O . ASN A 1 148 ? -19.930 65.388 45.085 1.00 20.11 358 ASN A O 1
ATOM 775 N N . ALA A 1 149 ? -18.022 66.327 44.343 1.00 19.80 359 ALA A N 1
ATOM 776 C CA . ALA A 1 149 ? -17.492 65.094 43.800 1.00 17.60 359 ALA A CA 1
ATOM 777 C C . ALA A 1 149 ? -16.444 64.514 44.735 1.00 17.91 359 ALA A C 1
ATOM 778 O O . ALA A 1 149 ? -16.038 65.159 45.725 1.00 18.07 359 ALA A O 1
ATOM 780 N N . PHE A 1 150 ? -16.022 63.286 44.460 1.00 16.53 360 PHE A N 1
ATOM 781 C CA . PHE A 1 150 ? -14.924 62.677 45.193 1.00 16.96 360 PHE A CA 1
ATOM 782 C C . PHE A 1 150 ? -14.114 61.816 44.230 1.00 16.49 360 PHE A C 1
ATOM 783 O O . PHE A 1 150 ? -14.559 61.486 43.130 1.00 16.24 360 PHE A O 1
ATOM 791 N N . GLY A 1 151 ? -12.930 61.415 44.653 1.00 16.74 361 GLY A N 1
ATOM 792 C CA . GLY A 1 151 ? -12.096 60.602 43.782 1.00 17.07 361 GLY A CA 1
ATOM 793 C C . GLY A 1 151 ? -10.729 60.385 44.389 1.00 17.22 361 GLY A C 1
ATOM 794 O O . GLY A 1 151 ? -10.549 60.505 45.618 1.00 16.93 361 GLY A O 1
ATOM 795 N N . PHE A 1 152 ? -9.770 60.062 43.527 1.00 15.70 362 PHE A N 1
ATOM 796 C CA . PHE A 1 152 ? -8.416 59.756 43.970 1.00 15.59 362 PHE A CA 1
ATOM 797 C C . PHE A 1 152 ? -7.469 60.386 42.957 1.00 15.71 362 PHE A C 1
ATOM 798 O O . PHE A 1 152 ? -7.762 60.376 41.754 1.00 15.19 362 PHE A O 1
ATOM 806 N N . LYS A 1 153 ? -6.354 60.951 43.442 1.00 16.17 363 LYS A N 1
ATOM 807 C CA . LYS A 1 153 ? -5.352 61.494 42.528 1.00 16.02 363 LYS A CA 1
ATOM 808 C C . LYS A 1 153 ? -3.970 60.931 42.784 1.00 16.26 363 LYS A C 1
ATOM 809 O O . LYS A 1 153 ? -3.645 60.508 43.897 1.00 16.31 363 LYS A O 1
ATOM 815 N N . LEU A 1 154 ? -3.171 60.948 41.723 1.00 16.31 364 LEU A N 1
ATOM 816 C CA . LEU A 1 154 ? -1.757 60.664 41.780 1.00 17.07 364 LEU A CA 1
ATOM 817 C C . LEU A 1 154 ? -1.127 61.980 41.364 1.00 17.73 364 LEU A C 1
ATOM 818 O O . LEU A 1 154 ? -1.307 62.434 40.224 1.00 17.19 364 LEU A O 1
ATOM 823 N N . ASP A 1 155 ? -0.432 62.606 42.321 1.00 18.69 365 ASP A N 1
ATOM 824 C CA . ASP A 1 155 ? -0.106 64.035 42.235 1.00 18.66 365 ASP A CA 1
ATOM 825 C C . ASP A 1 155 ? 1.402 64.167 42.292 1.00 19.13 365 ASP A C 1
ATOM 826 O O . ASP A 1 155 ? 2.010 63.886 43.333 1.00 19.57 365 ASP A O 1
ATOM 831 N N . THR A 1 156 ? 1.995 64.586 41.176 1.00 18.57 366 THR A N 1
ATOM 832 C CA . THR A 1 156 ? 3.437 64.713 41.068 1.00 19.55 366 THR A CA 1
ATOM 833 C C . THR A 1 156 ? 3.968 66.123 41.348 1.00 21.06 366 THR A C 1
ATOM 834 O O . THR A 1 156 ? 5.181 66.314 41.402 1.00 22.14 366 THR A O 1
ATOM 838 N N . TYR A 1 157 ? 3.081 67.103 41.501 1.00 20.58 367 TYR A N 1
ATOM 839 C CA . TYR A 1 157 ? 3.504 68.485 41.681 1.00 22.09 367 TYR A CA 1
ATOM 840 C C . TYR A 1 157 ? 2.915 69.050 42.967 1.00 23.68 367 TYR A C 1
ATOM 841 O O . TYR A 1 157 ? 1.704 69.274 43.056 1.00 22.45 367 TYR A O 1
ATOM 850 N N . HIS A 1 158 ? 3.757 69.294 43.960 1.00 23.19 368 HIS A N 1
ATOM 851 C CA . HIS A 1 158 ? 3.225 69.753 45.243 1.00 24.37 368 HIS A CA 1
ATOM 852 C C . HIS A 1 158 ? 2.874 71.201 45.193 1.00 26.35 368 HIS A C 1
ATOM 853 O O . HIS A 1 158 ? 3.753 72.056 45.078 1.00 26.16 368 HIS A O 1
ATOM 860 N N . ASN A 1 159 ? 1.578 71.505 45.232 1.00 25.15 369 ASN A N 1
ATOM 861 C CA . ASN A 1 159 ? 1.127 72.887 45.214 1.00 27.03 369 ASN A CA 1
ATOM 862 C C . ASN A 1 159 ? 1.175 73.422 46.633 1.00 28.69 369 ASN A C 1
ATOM 863 O O . ASN A 1 159 ? 0.205 73.299 47.391 1.00 26.93 369 ASN A O 1
ATOM 868 N N . THR A 1 160 ? 2.314 73.998 47.002 1.00 27.90 370 THR A N 1
ATOM 869 C CA . THR A 1 160 ? 2.581 74.319 48.409 1.00 31.12 370 THR A CA 1
ATOM 870 C C . THR A 1 160 ? 1.832 75.572 48.823 1.00 31.48 370 THR A C 1
ATOM 871 O O . THR A 1 160 ? 1.168 75.578 49.850 1.00 33.35 370 THR A O 1
ATOM 875 N N . SER A 1 161 ? 1.906 76.606 48.002 1.00 32.52 371 SER A N 1
ATOM 876 C CA . SER A 1 161 ? 1.186 77.840 48.262 1.00 36.53 371 SER A CA 1
ATOM 877 C C . SER A 1 161 ? -0.242 77.720 47.734 1.00 38.16 371 SER A C 1
ATOM 878 O O . SER A 1 161 ? -0.507 76.931 46.822 1.00 37.08 371 SER A O 1
ATOM 881 N N . LYS A 1 162 ? -1.144 78.531 48.283 1.00 36.80 372 LYS A N 1
ATOM 882 C CA . LYS A 1 162 ? -2.554 78.490 47.929 1.00 37.77 372 LYS A CA 1
ATOM 883 C C . LYS A 1 162 ? -2.775 78.813 46.458 1.00 37.34 372 LYS A C 1
ATOM 884 O O . LYS A 1 162 ? -2.435 79.901 45.996 1.00 36.95 372 LYS A O 1
ATOM 890 N N . PRO A 1 163 ? -3.347 77.864 45.705 1.00 34.38 373 PRO A N 1
ATOM 891 C CA . PRO A 1 163 ? -3.641 78.192 44.322 1.00 34.92 373 PRO A CA 1
ATOM 892 C C . PRO A 1 163 ? -4.632 79.346 44.219 1.00 36.28 373 PRO A C 1
ATOM 893 O O . PRO A 1 163 ? -5.353 79.631 45.171 1.00 34.30 373 PRO A O 1
ATOM 897 N N . ASN A 1 164 ? -4.641 80.027 43.078 1.00 38.71 374 ASN A N 1
ATOM 898 C CA . ASN A 1 164 ? -5.585 81.105 42.886 1.00 43.32 374 ASN A CA 1
ATOM 899 C C . ASN A 1 164 ? -7.007 80.579 42.812 1.00 45.18 374 ASN A C 1
ATOM 900 O O . ASN A 1 164 ? -7.235 79.375 42.689 1.00 45.88 374 ASN A O 1
ATOM 905 N N . SER A 1 165 ? -7.943 81.511 42.896 1.00 43.64 375 SER A N 1
ATOM 906 C CA . SER A 1 165 ? -9.366 81.263 42.860 1.00 42.83 375 SER A CA 1
ATOM 907 C C . SER A 1 165 ? -9.801 80.398 41.669 1.00 39.66 375 SER A C 1
ATOM 908 O O . SER A 1 165 ? -10.616 79.477 41.812 1.00 39.62 375 SER A O 1
ATOM 911 N N . ALA A 1 166 ? -9.241 80.695 40.506 1.00 34.41 376 ALA A N 1
ATOM 912 C CA . ALA A 1 166 ? -9.604 80.026 39.263 1.00 33.86 376 ALA A CA 1
ATOM 913 C C . ALA A 1 166 ? -9.151 78.551 39.193 1.00 29.95 376 ALA A C 1
ATOM 914 O O . ALA A 1 166 ? -9.636 77.793 38.368 1.00 31.41 376 ALA A O 1
ATOM 916 N N . ALA A 1 167 ? -8.210 78.166 40.045 1.00 26.75 377 ALA A N 1
ATOM 917 C CA . ALA A 1 167 ? -7.682 76.809 40.043 1.00 27.16 377 ALA A CA 1
ATOM 918 C C . ALA A 1 167 ? -8.664 75.795 40.681 1.00 25.90 377 ALA A C 1
ATOM 919 O O . ALA A 1 167 ? -8.567 74.597 40.439 1.00 23.15 377 ALA A O 1
ATOM 921 N N . LYS A 1 168 ? -9.570 76.286 41.526 1.00 25.51 378 LYS A N 1
ATOM 922 C CA . LYS A 1 168 ? -10.580 75.442 42.208 1.00 24.57 378 LYS A CA 1
ATOM 923 C C . LYS A 1 168 ? -9.928 74.345 43.042 1.00 23.99 378 LYS A C 1
ATOM 924 O O . LYS A 1 168 ? -10.302 73.168 42.962 1.00 23.18 378 LYS A O 1
ATOM 930 N N . ALA A 1 169 ? -8.933 74.717 43.835 1.00 23.17 379 ALA A N 1
ATOM 931 C CA . ALA A 1 169 ? -8.221 73.753 44.649 1.00 23.96 379 ALA A CA 1
ATOM 932 C C . ALA A 1 169 ? -7.564 74.436 45.837 1.00 25.36 379 ALA A C 1
ATOM 933 O O . ALA A 1 169 ? -6.987 75.508 45.692 1.00 26.32 379 ALA A O 1
ATOM 935 N N . ASN A 1 170 ? -7.636 73.806 47.002 1.00 23.79 380 ASN A N 1
ATOM 936 C CA . ASN A 1 170 ? -6.807 74.207 48.114 1.00 26.45 380 ASN A CA 1
ATOM 937 C C . ASN A 1 170 ? -5.373 73.717 47.932 1.00 26.92 380 ASN A C 1
ATOM 938 O O . ASN A 1 170 ? -5.112 72.874 47.080 1.00 24.80 380 ASN A O 1
ATOM 943 N N . ALA A 1 171 ? -4.446 74.243 48.720 1.00 25.23 381 ALA A N 1
ATOM 944 C CA . ALA A 1 171 ? -3.039 73.808 48.634 1.00 25.61 381 ALA A CA 1
ATOM 945 C C . ALA A 1 171 ? -2.915 72.327 48.956 1.00 25.22 381 ALA A C 1
ATOM 946 O O . ALA A 1 171 ? -3.743 71.780 49.700 1.00 24.12 381 ALA A O 1
ATOM 948 N N . ASP A 1 172 ? -1.896 71.664 48.399 1.00 24.06 382 ASP A N 1
ATOM 949 C CA . ASP A 1 172 ? -1.573 70.292 48.803 1.00 24.54 382 ASP A CA 1
ATOM 950 C C . ASP A 1 172 ? -1.088 70.277 50.264 1.00 25.95 382 ASP A C 1
ATOM 951 O O . ASP A 1 172 ? -0.518 71.249 50.721 1.00 26.53 382 ASP A O 1
ATOM 956 N N . PRO A 1 173 ? -1.334 69.180 50.998 1.00 25.98 383 PRO A N 1
ATOM 957 C CA . PRO A 1 173 ? -1.064 69.160 52.438 1.00 26.85 383 PRO A CA 1
ATOM 958 C C . PRO A 1 173 ? 0.421 69.105 52.779 1.00 28.79 383 PRO A C 1
ATOM 959 O O . PRO A 1 173 ? 1.213 68.494 52.060 1.00 26.34 383 PRO A O 1
ATOM 963 N N . SER A 1 174 ? 0.765 69.727 53.905 1.00 28.77 384 SER A N 1
ATOM 964 C CA . SER A 1 174 ? 2.119 69.734 54.443 1.00 29.01 384 SER A CA 1
ATOM 965 C C . SER A 1 174 ? 2.689 68.362 54.645 1.00 27.49 384 SER A C 1
ATOM 966 O O . SER A 1 174 ? 3.898 68.168 54.493 1.00 27.92 384 SER A O 1
ATOM 969 N N . ASN A 1 175 ? 1.848 67.403 55.029 1.00 26.39 385 ASN A N 1
ATOM 970 C CA . ASN A 1 175 ? 2.370 66.071 55.344 1.00 27.20 385 ASN A CA 1
ATOM 971 C C . ASN A 1 175 ? 2.888 65.330 54.102 1.00 26.28 385 ASN A C 1
ATOM 972 O O . ASN A 1 175 ? 3.487 64.278 54.241 1.00 28.43 385 ASN A O 1
ATOM 977 N N . VAL A 1 176 ? 2.667 65.863 52.900 1.00 24.30 386 VAL A N 1
ATOM 978 C CA . VAL A 1 176 ? 3.231 65.215 51.691 1.00 23.74 386 VAL A CA 1
ATOM 979 C C . VAL A 1 176 ? 4.161 66.171 50.929 1.00 24.19 386 VAL A C 1
ATOM 980 O O . VAL A 1 176 ? 4.566 65.891 49.798 1.00 23.96 386 VAL A O 1
ATOM 984 N N . ALA A 1 177 ? 4.473 67.309 51.552 1.00 25.64 387 ALA A N 1
ATOM 985 C CA . ALA A 1 177 ? 5.415 68.286 50.981 1.00 26.87 387 ALA A CA 1
ATOM 986 C C . ALA A 1 177 ? 6.857 67.815 51.121 1.00 26.79 387 ALA A C 1
ATOM 987 O O . ALA A 1 177 ? 7.142 66.864 51.858 1.00 26.97 387 ALA A O 1
ATOM 989 N N . GLY A 1 178 ? 7.764 68.494 50.418 1.00 29.68 388 GLY A N 1
ATOM 990 C CA . GLY A 1 178 ? 9.203 68.319 50.647 1.00 29.61 388 GLY A CA 1
ATOM 991 C C . GLY A 1 178 ? 9.874 67.334 49.709 1.00 30.89 388 GLY A C 1
ATOM 992 O O . GLY A 1 178 ? 11.071 67.077 49.840 1.00 30.33 388 GLY A O 1
ATOM 993 N N . GLY A 1 179 ? 9.123 66.753 48.774 1.00 27.94 389 GLY A N 1
ATOM 994 C CA . GLY A 1 179 ? 9.734 65.774 47.874 1.00 26.15 389 GLY A CA 1
ATOM 995 C C . GLY A 1 179 ? 8.997 64.467 47.695 1.00 26.70 389 GLY A C 1
ATOM 996 O O . GLY A 1 179 ? 8.714 63.746 48.665 1.00 26.62 389 GLY A O 1
ATOM 997 N N . GLY A 1 180 ? 8.738 64.127 46.432 1.00 24.81 390 GLY A N 1
ATOM 998 C CA . GLY A 1 180 ? 8.048 62.880 46.121 1.00 22.79 390 GLY A CA 1
ATOM 999 C C . GLY A 1 180 ? 6.643 63.162 45.616 1.00 21.64 390 GLY A C 1
ATOM 1000 O O . GLY A 1 180 ? 5.973 64.089 46.095 1.00 20.66 390 GLY A O 1
ATOM 1001 N N . ALA A 1 181 ? 6.223 62.402 44.598 1.00 19.96 391 ALA A N 1
ATOM 1002 C CA . ALA A 1 181 ? 4.820 62.361 44.203 1.00 18.41 391 ALA A CA 1
ATOM 1003 C C . ALA A 1 181 ? 4.045 61.751 45.373 1.00 17.42 391 ALA A C 1
ATOM 1004 O O . ALA A 1 181 ? 4.617 61.021 46.187 1.00 17.89 391 ALA A O 1
ATOM 1006 N N . PHE A 1 182 ? 2.742 62.007 45.428 1.00 16.98 392 PHE A N 1
ATOM 1007 C CA . PHE A 1 182 ? 1.901 61.365 46.470 1.00 17.33 392 PHE A CA 1
ATOM 1008 C C . PHE A 1 182 ? 0.543 60.939 45.912 1.00 17.39 392 PHE A C 1
ATOM 1009 O O . PHE A 1 182 ? 0.113 61.440 44.869 1.00 16.78 392 PHE A O 1
ATOM 1017 N N . GLY A 1 183 ? -0.130 60.029 46.620 1.00 17.67 393 GLY A N 1
ATOM 1018 C CA . GLY A 1 183 ? -1.514 59.680 46.292 1.00 17.59 393 GLY A CA 1
ATOM 1019 C C . GLY A 1 183 ? -2.451 60.113 47.409 1.00 18.87 393 GLY A C 1
ATOM 1020 O O . GLY A 1 183 ? -2.056 60.148 48.593 1.00 18.14 393 GLY A O 1
ATOM 1021 N N . ALA A 1 184 ? -3.695 60.437 47.043 1.00 18.04 394 ALA A N 1
ATOM 1022 C CA . ALA A 1 184 ? -4.679 60.876 48.038 1.00 18.56 394 ALA A CA 1
ATOM 1023 C C . ALA A 1 184 ? -6.075 60.804 47.473 1.00 18.16 394 ALA A C 1
ATOM 1024 O O . ALA A 1 184 ? -6.280 61.014 46.269 1.00 17.49 394 ALA A O 1
ATOM 1026 N N . PHE A 1 185 ? -7.032 60.547 48.364 1.00 18.10 395 PHE A N 1
ATOM 1027 C CA . PHE A 1 185 ? -8.423 60.859 48.096 1.00 16.91 395 PHE A CA 1
ATOM 1028 C C . PHE A 1 185 ? -8.593 62.363 48.001 1.00 17.93 395 PHE A C 1
ATOM 1029 O O . PHE A 1 185 ? -7.817 63.132 48.597 1.00 17.42 395 PHE A O 1
ATOM 1037 N N . VAL A 1 186 ? -9.611 62.792 47.256 1.00 17.42 396 VAL A N 1
ATOM 1038 C CA . VAL A 1 186 ? -9.904 64.208 47.088 1.00 17.84 396 VAL A CA 1
ATOM 1039 C C . VAL A 1 186 ? -11.417 64.342 47.155 1.00 18.90 396 VAL A C 1
ATOM 1040 O O . VAL A 1 186 ? -12.126 63.451 46.671 1.00 18.25 396 VAL A O 1
ATOM 1044 N N . THR A 1 187 ? -11.925 65.425 47.754 1.00 19.05 397 THR A N 1
ATOM 1045 C CA . THR A 1 187 ? -13.353 65.744 47.632 1.00 19.97 397 THR A CA 1
ATOM 1046 C C . THR A 1 187 ? -13.494 67.188 47.230 1.00 21.27 397 THR A C 1
ATOM 1047 O O . THR A 1 187 ? -12.595 68.000 47.499 1.00 21.20 397 THR A O 1
ATOM 1051 N N . THR A 1 188 ? -14.606 67.515 46.573 1.00 20.39 398 THR A N 1
ATOM 1052 C CA . THR A 1 188 ? -14.884 68.898 46.253 1.00 21.47 398 THR A CA 1
ATOM 1053 C C . THR A 1 188 ? -16.163 69.359 46.938 1.00 23.74 398 THR A C 1
ATOM 1054 O O . THR A 1 188 ? -17.017 68.538 47.321 1.00 21.64 398 THR A O 1
ATOM 1058 N N . ASP A 1 189 ? -16.299 70.673 47.077 1.00 23.62 399 ASP A N 1
ATOM 1059 C CA . ASP A 1 189 ? -17.492 71.238 47.703 1.00 24.76 399 ASP A CA 1
ATOM 1060 C C . ASP A 1 189 ? -18.451 71.698 46.617 1.00 25.29 399 ASP A C 1
ATOM 1061 O O . ASP A 1 189 ? -18.254 71.409 45.414 1.00 22.97 399 ASP A O 1
ATOM 1066 N N . SER A 1 190 ? -19.492 72.420 47.021 1.00 25.43 400 SER A N 1
ATOM 1067 C CA . SER A 1 190 ? -20.557 72.759 46.090 1.00 26.84 400 SER A CA 1
ATOM 1068 C C . SER A 1 190 ? -20.084 73.780 45.102 1.00 26.44 400 SER A C 1
ATOM 1069 O O . SER A 1 190 ? -20.714 73.965 44.072 1.00 27.83 400 SER A O 1
ATOM 1072 N N . TYR A 1 191 ? -18.965 74.440 45.399 1.00 26.73 401 TYR A N 1
ATOM 1073 C CA . TYR A 1 191 ? -18.367 75.374 44.439 1.00 28.11 401 TYR A CA 1
ATOM 1074 C C . TYR A 1 191 ? -17.330 74.713 43.530 1.00 27.55 401 TYR A C 1
ATOM 1075 O O . TYR A 1 191 ? -16.742 75.389 42.692 1.00 29.60 401 TYR A O 1
ATOM 1084 N N . GLY A 1 192 ? -17.091 73.413 43.707 1.00 25.34 402 GLY A N 1
ATOM 1085 C CA . GLY A 1 192 ? -16.106 72.706 42.876 1.00 24.28 402 GLY A CA 1
ATOM 1086 C C . GLY A 1 192 ? -14.677 72.820 43.402 1.00 22.83 402 GLY A C 1
ATOM 1087 O O . GLY A 1 192 ? -13.739 72.411 42.732 1.00 22.68 402 GLY A O 1
ATOM 1088 N N . VAL A 1 193 ? -14.505 73.351 44.613 1.00 22.35 403 VAL A N 1
ATOM 1089 C CA . VAL A 1 193 ? -13.157 73.485 45.180 1.00 22.45 403 VAL A CA 1
ATOM 1090 C C . VAL A 1 193 ? -12.658 72.159 45.725 1.00 22.19 403 VAL A C 1
ATOM 1091 O O . VAL A 1 193 ? -13.313 71.548 46.559 1.00 22.05 403 VAL A O 1
ATOM 1095 N N . ALA A 1 194 ? -11.489 71.721 45.261 1.00 21.49 404 ALA A N 1
ATOM 1096 C CA . ALA A 1 194 ? -10.904 70.455 45.708 1.00 21.98 404 ALA A CA 1
ATOM 1097 C C . ALA A 1 194 ? -10.081 70.593 46.979 1.00 22.90 404 ALA A C 1
ATOM 1098 O O . ALA A 1 194 ? -9.233 71.484 47.093 1.00 25.21 404 ALA A O 1
ATOM 1100 N N . THR A 1 195 ? -10.309 69.689 47.920 1.00 21.36 405 THR A N 1
ATOM 1101 C CA . THR A 1 195 ? -9.458 69.562 49.092 1.00 22.12 405 THR A CA 1
ATOM 1102 C C . THR A 1 195 ? -8.843 68.190 49.044 1.00 20.85 405 THR A C 1
ATOM 1103 O O . THR A 1 195 ? -9.554 67.187 48.948 1.00 21.43 405 THR A O 1
ATOM 1107 N N . THR A 1 196 ? -7.521 68.133 49.087 1.00 19.98 406 THR A N 1
ATOM 1108 C CA . THR A 1 196 ? -6.825 66.846 49.263 1.00 19.62 406 THR A CA 1
ATOM 1109 C C . THR A 1 196 ? -7.146 66.256 50.626 1.00 21.48 406 THR A C 1
ATOM 1110 O O . THR A 1 196 ? -6.971 66.929 51.648 1.00 22.79 406 THR A O 1
ATOM 1114 N N . TYR A 1 197 ? -7.603 64.999 50.665 1.00 20.62 407 TYR A N 1
ATOM 1115 C CA . TYR A 1 197 ? -8.054 64.431 51.910 1.00 21.41 407 TYR A CA 1
ATOM 1116 C C . TYR A 1 197 ? -6.887 64.001 52.790 1.00 22.65 407 TYR A C 1
ATOM 1117 O O . TYR A 1 197 ? -6.011 63.257 52.343 1.00 20.72 407 TYR A O 1
ATOM 1126 N N . THR A 1 198 ? -6.892 64.438 54.048 1.00 22.83 408 THR A N 1
ATOM 1127 C CA . THR A 1 198 ? -5.917 63.939 55.009 1.00 24.43 408 THR A CA 1
ATOM 1128 C C . THR A 1 198 ? -6.621 63.380 56.227 1.00 25.79 408 THR A C 1
ATOM 1129 O O . THR A 1 198 ? -7.773 63.706 56.482 1.00 25.43 408 THR A O 1
ATOM 1133 N N . SER A 1 199 ? -5.934 62.518 56.968 1.00 27.14 409 SER A N 1
ATOM 1134 C CA . SER A 1 199 ? -6.503 61.960 58.177 1.00 28.96 409 SER A CA 1
ATOM 1135 C C . SER A 1 199 ? -5.391 61.547 59.115 1.00 30.51 409 SER A C 1
ATOM 1136 O O . SER A 1 199 ? -4.215 61.569 58.743 1.00 29.88 409 SER A O 1
ATOM 1139 N N . SER A 1 200 ? -5.767 61.094 60.305 1.00 28.59 410 SER A N 1
ATOM 1140 C CA . SER A 1 200 ? -4.774 60.644 61.257 1.00 30.76 410 SER A CA 1
ATOM 1141 C C . SER A 1 200 ? -4.557 59.156 61.131 1.00 31.83 410 SER A C 1
ATOM 1142 O O . SER A 1 200 ? -3.871 58.562 61.945 1.00 34.14 410 SER A O 1
ATOM 1145 N N . SER A 1 201 ? -5.119 58.538 60.098 1.00 30.72 411 SER A N 1
ATOM 1146 C CA . SER A 1 201 ? -4.904 57.111 59.896 1.00 29.52 411 SER A CA 1
ATOM 1147 C C . SER A 1 201 ? -4.100 56.840 58.635 1.00 29.09 411 SER A C 1
ATOM 1148 O O . SER A 1 201 ? -4.375 57.438 57.596 1.00 29.93 411 SER A O 1
ATOM 1151 N N . THR A 1 202 ? -3.147 55.918 58.713 1.00 26.46 412 THR A N 1
ATOM 1152 C CA . THR A 1 202 ? -2.379 55.538 57.536 1.00 29.24 412 THR A CA 1
ATOM 1153 C C . THR A 1 202 ? -3.239 54.755 56.530 1.00 28.24 412 THR A C 1
ATOM 1154 O O . THR A 1 202 ? -2.829 54.568 55.391 1.00 28.20 412 THR A O 1
ATOM 1158 N N . ALA A 1 203 ? -4.418 54.294 56.958 1.00 27.05 413 ALA A N 1
ATOM 1159 C CA . ALA A 1 203 ? -5.334 53.579 56.068 1.00 25.87 413 ALA A CA 1
ATOM 1160 C C . ALA A 1 203 ? -5.743 54.461 54.872 1.00 23.53 413 ALA A C 1
ATOM 1161 O O . ALA A 1 203 ? -5.820 53.982 53.768 1.00 24.82 413 ALA A O 1
ATOM 1163 N N . ASP A 1 204 ? -5.992 55.744 55.102 1.00 23.46 414 ASP A N 1
ATOM 1164 C CA . ASP A 1 204 ? -6.512 56.611 54.039 1.00 23.86 414 ASP A CA 1
ATOM 1165 C C . ASP A 1 204 ? -5.867 57.979 53.946 1.00 22.71 414 ASP A C 1
ATOM 1166 O O . ASP A 1 204 ? -6.283 58.792 53.119 1.00 21.60 414 ASP A O 1
ATOM 1171 N N . ASN A 1 205 ? -4.871 58.264 54.791 1.00 21.02 415 ASN A N 1
ATOM 1172 C CA . ASN A 1 205 ? -4.222 59.580 54.726 1.00 21.24 415 ASN A CA 1
ATOM 1173 C C . ASN A 1 205 ? -3.526 59.758 53.379 1.00 20.00 415 ASN A C 1
ATOM 1174 O O . ASN A 1 205 ? -3.083 58.776 52.763 1.00 19.89 415 ASN A O 1
ATOM 1179 N N . ALA A 1 206 ? -3.420 61.002 52.927 1.00 19.91 416 ALA A N 1
ATOM 1180 C CA . ALA A 1 206 ? -2.564 61.327 51.783 1.00 19.57 416 ALA A CA 1
ATOM 1181 C C . ALA A 1 206 ? -1.158 60.802 52.088 1.00 21.01 416 ALA A C 1
ATOM 1182 O O . ALA A 1 206 ? -0.719 60.860 53.241 1.00 19.34 416 ALA A O 1
ATOM 1184 N N . ALA A 1 207 ? -0.478 60.213 51.101 1.00 20.17 417 ALA A N 1
ATOM 1185 C CA . ALA A 1 207 ? 0.813 59.582 51.402 1.00 20.92 417 ALA A CA 1
ATOM 1186 C C . ALA A 1 207 ? 1.740 59.627 50.201 1.00 21.75 417 ALA A C 1
ATOM 1187 O O . ALA A 1 207 ? 1.300 59.421 49.058 1.00 19.62 417 ALA A O 1
ATOM 1189 N N . LYS A 1 208 ? 3.023 59.844 50.461 1.00 20.38 418 LYS A N 1
ATOM 1190 C CA . LYS A 1 208 ? 4.006 59.838 49.380 1.00 21.36 418 LYS A CA 1
ATOM 1191 C C . LYS A 1 208 ? 4.041 58.446 48.763 1.00 19.23 418 LYS A C 1
ATOM 1192 O O . LYS A 1 208 ? 3.888 57.445 49.459 1.00 19.02 418 LYS A O 1
ATOM 1198 N N . LEU A 1 209 ? 4.221 58.370 47.453 1.00 18.31 419 LEU A N 1
ATOM 1199 C CA . LEU A 1 209 ? 4.261 57.053 46.798 1.00 17.61 419 LEU A CA 1
ATOM 1200 C C . LEU A 1 209 ? 5.491 56.235 47.182 1.00 20.41 419 LEU A C 1
ATOM 1201 O O . LEU A 1 209 ? 6.636 56.731 47.077 1.00 21.64 419 LEU A O 1
ATOM 1206 N N . ASN A 1 210 ? 5.272 54.988 47.597 1.00 20.86 420 ASN A N 1
ATOM 1207 C CA . ASN A 1 210 ? 6.363 54.020 47.776 1.00 22.09 420 ASN A CA 1
ATOM 1208 C C . ASN A 1 210 ? 7.201 53.844 46.516 1.00 23.03 420 ASN A C 1
ATOM 1209 O O . ASN A 1 210 ? 8.419 53.710 46.597 1.00 23.19 420 ASN A O 1
ATOM 1214 N N . VAL A 1 211 ? 6.542 53.843 45.358 1.00 21.22 421 VAL A N 1
ATOM 1215 C CA . VAL A 1 211 ? 7.227 53.658 44.083 1.00 20.30 421 VAL A CA 1
ATOM 1216 C C . VAL A 1 211 ? 7.073 54.979 43.335 1.00 19.99 421 VAL A C 1
ATOM 1217 O O . VAL A 1 211 ? 6.003 55.285 42.803 1.00 18.71 421 VAL A O 1
ATOM 1221 N N . GLN A 1 212 ? 8.138 55.790 43.337 1.00 20.08 422 GLN A N 1
ATOM 1222 C CA . GLN A 1 212 ? 8.148 57.068 42.629 1.00 20.16 422 GLN A CA 1
ATOM 1223 C C . GLN A 1 212 ? 8.266 56.914 41.107 1.00 20.29 422 GLN A C 1
ATOM 1224 O O . GLN A 1 212 ? 8.885 55.957 40.638 1.00 21.39 422 GLN A O 1
ATOM 1230 N N . PRO A 1 213 ? 7.658 57.842 40.332 1.00 19.37 423 PRO A N 1
ATOM 1231 C CA . PRO A 1 213 ? 7.674 57.753 38.861 1.00 19.65 423 PRO A CA 1
ATOM 1232 C C . PRO A 1 213 ? 8.979 58.322 38.254 1.00 19.70 423 PRO A C 1
ATOM 1233 O O . PRO A 1 213 ? 9.071 59.523 38.021 1.00 19.56 423 PRO A O 1
ATOM 1237 N N . THR A 1 214 ? 9.955 57.446 38.010 1.00 20.65 424 THR A N 1
ATOM 1238 C CA . THR A 1 214 ? 11.303 57.868 37.650 1.00 21.10 424 THR A CA 1
ATOM 1239 C C . THR A 1 214 ? 11.683 57.558 36.205 1.00 20.92 424 THR A C 1
ATOM 1240 O O . THR A 1 214 ? 12.774 57.945 35.767 1.00 22.61 424 THR A O 1
ATOM 1244 N N . ASN A 1 215 ? 10.821 56.859 35.462 1.00 19.64 425 ASN A N 1
ATOM 1245 C CA . ASN A 1 215 ? 11.263 56.305 34.171 1.00 19.86 425 ASN A CA 1
ATOM 1246 C C . ASN A 1 215 ? 10.170 55.935 33.174 1.00 20.27 425 ASN A C 1
ATOM 1247 O O . ASN A 1 215 ? 10.391 55.076 32.334 1.00 20.85 425 ASN A O 1
ATOM 1252 N N . ASN A 1 216 ? 9.000 56.565 33.277 1.00 20.01 426 ASN A N 1
ATOM 1253 C CA . ASN A 1 216 ? 7.882 56.323 32.360 1.00 20.39 426 ASN A CA 1
ATOM 1254 C C . ASN A 1 216 ? 7.401 54.878 32.283 1.00 21.26 426 ASN A C 1
ATOM 1255 O O . ASN A 1 216 ? 6.885 54.470 31.258 1.00 22.91 426 ASN A O 1
ATOM 1260 N N . THR A 1 217 ? 7.549 54.115 33.353 1.00 21.63 427 THR A N 1
ATOM 1261 C CA . THR A 1 217 ? 7.025 52.752 33.351 1.00 23.75 427 THR A CA 1
ATOM 1262 C C . THR A 1 217 ? 5.609 52.706 33.938 1.00 21.27 427 THR A C 1
ATOM 1263 O O . THR A 1 217 ? 5.225 53.519 34.781 1.00 20.86 427 THR A O 1
ATOM 1267 N N . PHE A 1 218 ? 4.849 51.728 33.483 1.00 20.27 428 PHE A N 1
ATOM 1268 C CA . PHE A 1 218 ? 3.483 51.526 33.931 1.00 19.76 428 PHE A CA 1
ATOM 1269 C C . PHE A 1 218 ? 3.511 50.755 35.234 1.00 19.95 428 PHE A C 1
ATOM 1270 O O . PHE A 1 218 ? 4.223 49.772 35.353 1.00 20.28 428 PHE A O 1
ATOM 1278 N N . GLN A 1 219 ? 2.762 51.221 36.225 1.00 18.09 429 GLN A N 1
ATOM 1279 C CA . GLN A 1 219 ? 2.634 50.506 37.484 1.00 17.96 429 GLN A CA 1
ATOM 1280 C C . GLN A 1 219 ? 1.184 50.017 37.635 1.00 17.62 429 GLN A C 1
ATOM 1281 O O . GLN A 1 219 ? 0.242 50.638 37.100 1.00 16.58 429 GLN A O 1
ATOM 1287 N N . ASP A 1 220 ? 1.002 48.954 38.408 1.00 18.20 430 ASP A N 1
ATOM 1288 C CA . ASP A 1 220 ? -0.329 48.414 38.657 1.00 19.25 430 ASP A CA 1
ATOM 1289 C C . ASP A 1 220 ? -1.154 49.461 39.389 1.00 18.72 430 ASP A C 1
ATOM 1290 O O . ASP A 1 220 ? -0.670 50.080 40.326 1.00 16.93 430 ASP A O 1
ATOM 1295 N N . PHE A 1 221 ? -2.390 49.638 38.941 1.00 17.07 431 PHE A N 1
ATOM 1296 C CA . PHE A 1 221 ? -3.308 50.567 39.555 1.00 16.50 431 PHE A CA 1
ATOM 1297 C C . PHE A 1 221 ? -4.690 49.930 39.579 1.00 18.23 431 PHE A C 1
ATOM 1298 O O . PHE A 1 221 ? -5.147 49.355 38.570 1.00 16.87 431 PHE A O 1
ATOM 1306 N N . ASP A 1 222 ? -5.358 50.096 40.717 1.00 18.07 432 ASP A N 1
ATOM 1307 C CA . ASP A 1 222 ? -6.620 49.433 40.981 1.00 19.95 432 ASP A CA 1
ATOM 1308 C C . ASP A 1 222 ? -7.498 50.357 41.830 1.00 19.77 432 ASP A C 1
ATOM 1309 O O . ASP A 1 222 ? -7.028 50.910 42.838 1.00 17.86 432 ASP A O 1
ATOM 1314 N N . ILE A 1 223 ? -8.733 50.600 41.368 1.00 17.96 433 ILE A N 1
ATOM 1315 C CA . ILE A 1 223 ? -9.744 51.261 42.195 1.00 17.31 433 ILE A CA 1
ATOM 1316 C C . ILE A 1 223 ? -10.874 50.251 42.375 1.00 18.55 433 ILE A C 1
ATOM 1317 O O . ILE A 1 223 ? -11.529 49.854 41.395 1.00 17.99 433 ILE A O 1
ATOM 1322 N N . ASN A 1 224 ? -11.056 49.790 43.605 1.00 18.27 434 ASN A N 1
ATOM 1323 C CA . ASN A 1 224 ? -12.092 48.801 43.879 1.00 20.27 434 ASN A CA 1
ATOM 1324 C C . ASN A 1 224 ? -13.121 49.360 44.834 1.00 20.72 434 ASN A C 1
ATOM 1325 O O . ASN A 1 224 ? -12.765 49.771 45.944 1.00 22.84 434 ASN A O 1
ATOM 1330 N N . TYR A 1 225 ? -14.392 49.352 44.427 1.00 18.07 435 TYR A N 1
ATOM 1331 C CA . TYR A 1 225 ? -15.455 49.823 45.285 1.00 17.19 435 TYR A CA 1
ATOM 1332 C C . TYR A 1 225 ? -16.433 48.680 45.574 1.00 17.83 435 TYR A C 1
ATOM 1333 O O . TYR A 1 225 ? -16.934 48.026 44.650 1.00 17.31 435 TYR A O 1
ATOM 1342 N N . ASN A 1 226 ? -16.700 48.457 46.854 1.00 17.55 436 ASN A N 1
ATOM 1343 C CA . ASN A 1 226 ? -17.571 47.370 47.295 1.00 18.87 436 ASN A CA 1
ATOM 1344 C C . ASN A 1 226 ? -18.960 47.962 47.541 1.00 19.20 436 ASN A C 1
ATOM 1345 O O . ASN A 1 226 ? -19.140 48.819 48.413 1.00 19.79 436 ASN A O 1
ATOM 1350 N N . GLY A 1 227 ? -19.921 47.571 46.713 1.00 19.42 437 GLY A N 1
ATOM 1351 C CA . GLY A 1 227 ? -21.272 48.098 46.797 1.00 19.97 437 GLY A CA 1
ATOM 1352 C C . GLY A 1 227 ? -22.045 47.631 48.041 1.00 22.30 437 GLY A C 1
ATOM 1353 O O . GLY A 1 227 ? -23.066 48.220 48.380 1.00 22.92 437 GLY A O 1
ATOM 1354 N N . ASP A 1 228 ? -21.566 46.598 48.729 1.00 21.56 438 ASP A N 1
ATOM 1355 C CA . ASP A 1 228 ? -22.219 46.181 49.989 1.00 24.84 438 ASP A CA 1
ATOM 1356 C C . ASP A 1 228 ? -21.713 47.019 51.180 1.00 24.28 438 ASP A C 1
ATOM 1357 O O . ASP A 1 228 ? -22.492 47.490 51.987 1.00 23.96 438 ASP A O 1
ATOM 1362 N N . THR A 1 229 ? -20.403 47.203 51.288 1.00 22.03 439 THR A N 1
ATOM 1363 C CA . THR A 1 229 ? -19.861 47.940 52.441 1.00 21.18 439 THR A CA 1
ATOM 1364 C C . THR A 1 229 ? -19.646 49.441 52.195 1.00 21.32 439 THR A C 1
ATOM 1365 O O . THR A 1 229 ? -19.496 50.222 53.143 1.00 19.49 439 THR A O 1
ATOM 1369 N N . LYS A 1 230 ? -19.631 49.835 50.920 1.00 19.40 440 LYS A N 1
ATOM 1370 C CA . LYS A 1 230 ? -19.353 51.209 50.521 1.00 19.96 440 LYS A CA 1
ATOM 1371 C C . LYS A 1 230 ? -17.883 51.588 50.741 1.00 18.83 440 LYS A C 1
ATOM 1372 O O . LYS A 1 230 ? -17.521 52.770 50.784 1.00 17.92 440 LYS A O 1
ATOM 1378 N N . VAL A 1 231 ? -17.030 50.576 50.833 1.00 18.20 441 VAL A N 1
ATOM 1379 C CA . VAL A 1 231 ? -15.603 50.814 51.054 1.00 17.33 441 VAL A CA 1
ATOM 1380 C C . VAL A 1 231 ? -14.896 50.916 49.693 1.00 17.19 441 VAL A C 1
ATOM 1381 O O . VAL A 1 231 ? -15.058 50.039 48.849 1.00 16.66 441 VAL A O 1
ATOM 1385 N N . MET A 1 232 ? -14.155 52.002 49.484 1.00 16.67 442 MET A N 1
ATOM 1386 C CA . MET A 1 232 ? -13.316 52.154 48.283 1.00 16.42 442 MET A CA 1
ATOM 1387 C C . MET A 1 232 ? -11.874 51.853 48.666 1.00 17.39 442 MET A C 1
ATOM 1388 O O . MET A 1 232 ? -11.346 52.418 49.648 1.00 16.93 442 MET A O 1
ATOM 1393 N N . THR A 1 233 ? -11.261 50.940 47.919 1.00 16.61 443 THR A N 1
ATOM 1394 C CA . THR A 1 233 ? -9.856 50.584 48.092 1.00 17.01 443 THR A CA 1
ATOM 1395 C C . THR A 1 233 ? -9.093 50.947 46.816 1.00 17.22 443 THR A C 1
ATOM 1396 O O . THR A 1 233 ? -9.467 50.522 45.704 1.00 17.06 443 THR A O 1
ATOM 1400 N N . VAL A 1 234 ? -8.058 51.765 46.970 1.00 16.84 444 VAL A N 1
ATOM 1401 C CA . VAL A 1 234 ? -7.219 52.162 45.847 1.00 16.61 444 VAL A CA 1
ATOM 1402 C C . VAL A 1 234 ? -5.813 51.590 46.076 1.00 17.94 444 VAL A C 1
ATOM 1403 O O . VAL A 1 234 ? -5.240 51.735 47.174 1.00 17.22 444 VAL A O 1
ATOM 1407 N N . LYS A 1 235 ? -5.255 50.952 45.048 1.00 18.25 445 LYS A N 1
ATOM 1408 C CA . LYS A 1 235 ? -3.913 50.381 45.156 1.00 19.04 445 LYS A CA 1
ATOM 1409 C C . LYS A 1 235 ? -3.026 50.814 43.980 1.00 19.58 445 LYS A C 1
ATOM 1410 O O . LYS A 1 235 ? -3.375 50.597 42.797 1.00 19.55 445 LYS A O 1
ATOM 1416 N N . TYR A 1 236 ? -1.879 51.405 44.298 1.00 17.91 446 TYR A N 1
ATOM 1417 C CA . TYR A 1 236 ? -0.908 51.825 43.295 1.00 18.61 446 TYR A CA 1
ATOM 1418 C C . TYR A 1 236 ? 0.438 51.183 43.617 1.00 19.91 446 TYR A C 1
ATOM 1419 O O . TYR A 1 236 ? 1.000 51.406 44.700 1.00 17.68 446 TYR A O 1
ATOM 1428 N N . ALA A 1 237 ? 0.923 50.341 42.702 1.00 19.80 447 ALA A N 1
ATOM 1429 C CA . ALA A 1 237 ? 2.242 49.710 42.859 1.00 20.47 447 ALA A CA 1
ATOM 1430 C C . ALA A 1 237 ? 2.423 49.160 44.280 1.00 22.51 447 ALA A C 1
ATOM 1431 O O . ALA A 1 237 ? 3.418 49.454 44.958 1.00 23.83 447 ALA A O 1
ATOM 1433 N N . GLY A 1 238 ? 1.448 48.383 44.746 1.00 23.02 448 GLY A N 1
ATOM 1434 C CA . GLY A 1 238 ? 1.577 47.743 46.049 1.00 23.73 448 GLY A CA 1
ATOM 1435 C C . GLY A 1 238 ? 1.151 48.594 47.243 1.00 23.75 448 GLY A C 1
ATOM 1436 O O . GLY A 1 238 ? 0.988 48.064 48.327 1.00 25.86 448 GLY A O 1
ATOM 1437 N N . GLN A 1 239 ? 0.935 49.889 47.051 1.00 21.46 449 GLN A N 1
ATOM 1438 C CA . GLN A 1 239 ? 0.496 50.756 48.147 1.00 20.10 449 GLN A CA 1
ATOM 1439 C C . GLN A 1 239 ? -1.037 50.959 48.151 1.00 21.22 449 GLN A C 1
ATOM 1440 O O . GLN A 1 239 ? -1.637 51.198 47.093 1.00 19.57 449 GLN A O 1
ATOM 1446 N N . THR A 1 240 ? -1.659 50.920 49.333 1.00 20.58 450 THR A N 1
ATOM 1447 C CA . THR A 1 240 ? -3.128 50.907 49.437 1.00 21.53 450 THR A CA 1
ATOM 1448 C C . THR A 1 240 ? -3.681 52.128 50.190 1.00 21.12 450 THR A C 1
ATOM 1449 O O . THR A 1 240 ? -3.062 52.591 51.141 1.00 20.34 450 THR A O 1
ATOM 1453 N N . TRP A 1 241 ? -4.802 52.682 49.713 1.00 20.10 451 TRP A N 1
ATOM 1454 C CA . TRP A 1 241 ? -5.637 53.617 50.474 1.00 19.37 451 TRP A CA 1
ATOM 1455 C C . TRP A 1 241 ? -7.018 53.012 50.559 1.00 20.39 451 TRP A C 1
ATOM 1456 O O . TRP A 1 241 ? -7.569 52.588 49.523 1.00 19.66 451 TRP A O 1
ATOM 1467 N N . THR A 1 242 ? -7.608 52.997 51.757 1.00 18.99 452 THR A N 1
ATOM 1468 C CA . THR A 1 242 ? -8.905 52.319 51.977 1.00 20.11 452 THR A CA 1
ATOM 1469 C C . THR A 1 242 ? -9.809 53.203 52.808 1.00 20.29 452 THR A C 1
ATOM 1470 O O . THR A 1 242 ? -9.379 53.712 53.845 1.00 19.80 452 THR A O 1
ATOM 1474 N N . ARG A 1 243 ? -11.061 53.374 52.379 1.00 20.44 453 ARG A N 1
ATOM 1475 C CA . ARG A 1 243 ? -12.006 54.194 53.136 1.00 20.01 453 ARG A CA 1
ATOM 1476 C C . ARG A 1 243 ? -13.459 53.872 52.809 1.00 19.46 453 ARG A C 1
ATOM 1477 O O . ARG 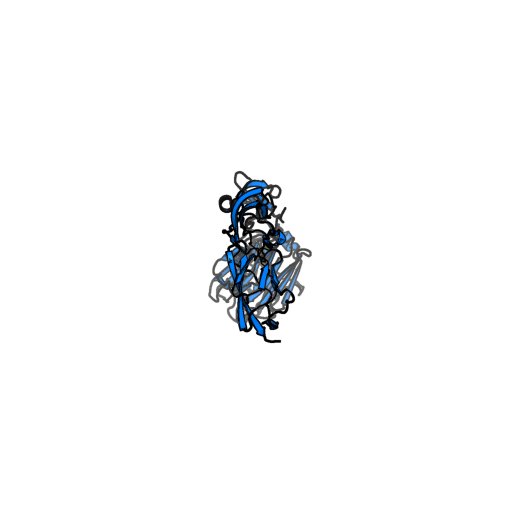A 1 243 ? -13.832 53.740 51.633 1.00 17.35 453 ARG A O 1
ATOM 1485 N N . ASN A 1 244 ? -14.278 53.792 53.857 1.00 19.07 454 ASN A N 1
ATOM 1486 C CA . ASN A 1 244 ? -15.741 53.843 53.688 1.00 19.62 454 ASN A CA 1
ATOM 1487 C C . ASN A 1 244 ? -16.173 55.202 53.155 1.00 17.72 454 ASN A C 1
ATOM 1488 O O . ASN A 1 244 ? -15.960 56.222 53.797 1.00 17.79 454 ASN A O 1
ATOM 1493 N N . ILE A 1 245 ? -16.765 55.226 51.965 1.00 16.94 455 ILE A N 1
ATOM 1494 C CA . ILE A 1 245 ? -17.139 56.500 51.361 1.00 17.15 455 ILE A CA 1
ATOM 1495 C C . ILE A 1 245 ? -18.650 56.809 51.409 1.00 18.07 455 ILE A C 1
ATOM 1496 O O . ILE A 1 245 ? -19.138 57.671 50.680 1.00 16.98 455 ILE A O 1
ATOM 1501 N N . SER A 1 246 ? -19.380 56.125 52.294 1.00 18.64 456 SER A N 1
ATOM 1502 C CA . SER A 1 246 ? -20.804 56.430 52.486 1.00 19.30 456 SER A CA 1
ATOM 1503 C C . SER A 1 246 ? -21.070 57.908 52.687 1.00 18.19 456 SER A C 1
ATOM 1504 O O . SER A 1 246 ? -22.074 58.438 52.186 1.00 18.22 456 SER A O 1
ATOM 1507 N N . ASP A 1 247 ? -20.189 58.580 53.427 1.00 18.45 457 ASP A N 1
ATOM 1508 C CA . ASP A 1 247 ? -20.389 60.003 53.724 1.00 18.53 457 ASP A CA 1
ATOM 1509 C C . ASP A 1 247 ? -20.239 60.904 52.491 1.00 17.84 457 ASP A C 1
ATOM 1510 O O . ASP A 1 247 ? -21.028 61.842 52.271 1.00 17.27 457 ASP A O 1
ATOM 1515 N N . TRP A 1 248 ? -19.238 60.622 51.668 1.00 17.65 458 TRP A N 1
ATOM 1516 C CA . TRP A 1 248 ? -19.069 61.421 50.458 1.00 17.32 458 TRP A CA 1
ATOM 1517 C C . TRP A 1 248 ? -20.182 61.170 49.472 1.00 16.84 458 TRP A C 1
ATOM 1518 O O . TRP A 1 248 ? -20.620 62.084 48.790 1.00 17.27 458 TRP A O 1
ATOM 1529 N N . ILE A 1 249 ? -20.640 59.922 49.389 1.00 17.34 459 ILE A N 1
ATOM 1530 C CA . ILE A 1 249 ? -21.797 59.589 48.526 1.00 17.39 459 ILE A CA 1
ATOM 1531 C C . ILE A 1 249 ? -23.002 60.368 49.022 1.00 17.71 459 ILE A C 1
ATOM 1532 O O . ILE A 1 249 ? -23.684 61.015 48.229 1.00 17.46 459 ILE A O 1
ATOM 1537 N N . ALA A 1 250 ? -23.254 60.360 50.336 1.00 18.55 460 ALA A N 1
ATOM 1538 C CA . ALA A 1 250 ? -24.426 61.122 50.837 1.00 19.56 460 ALA A CA 1
ATOM 1539 C C . ALA A 1 250 ? -24.279 62.624 50.556 1.00 20.80 460 ALA A C 1
ATOM 1540 O O . ALA A 1 250 ? -25.237 63.287 50.114 1.00 21.10 460 ALA A O 1
ATOM 1542 N N . LYS A 1 251 ? -23.078 63.160 50.769 1.00 22.30 461 LYS A N 1
ATOM 1543 C CA . LYS A 1 251 ? -22.816 64.583 50.478 1.00 22.94 461 LYS A CA 1
ATOM 1544 C C . LYS A 1 251 ? -23.013 64.950 48.987 1.00 21.85 461 LYS A C 1
ATOM 1545 O O . LYS A 1 251 ? -23.298 66.095 48.662 1.00 21.76 461 LYS A O 1
ATOM 1551 N N . SER A 1 252 ? -22.886 63.991 48.079 1.00 20.00 462 SER A N 1
ATOM 1552 C CA . SER A 1 252 ? -23.000 64.315 46.651 1.00 19.44 462 SER A CA 1
ATOM 1553 C C . SER A 1 252 ? -24.455 64.513 46.209 1.00 20.13 462 SER A C 1
ATOM 1554 O O . SER A 1 252 ? -24.711 65.043 45.133 1.00 20.32 462 SER A O 1
ATOM 1557 N N . GLY A 1 253 ? -25.405 64.039 47.016 1.00 19.35 463 GLY A N 1
ATOM 1558 C CA . GLY A 1 253 ? -26.825 64.206 46.689 1.00 19.43 463 GLY A CA 1
ATOM 1559 C C . GLY A 1 253 ? -27.394 63.140 45.757 1.00 20.14 463 GLY A C 1
ATOM 1560 O O . GLY A 1 253 ? -28.544 63.238 45.362 1.00 19.90 463 GLY A O 1
ATOM 1561 N N . THR A 1 254 ? -26.616 62.109 45.418 1.00 18.59 464 THR A N 1
ATOM 1562 C CA . THR A 1 254 ? -27.107 61.050 44.516 1.00 17.76 464 THR A CA 1
ATOM 1563 C C . THR A 1 254 ? -26.365 59.768 44.817 1.00 18.04 464 THR A C 1
ATOM 1564 O O . THR A 1 254 ? -25.418 59.767 45.600 1.00 17.59 464 THR A O 1
ATOM 1568 N N . THR A 1 255 ? -26.798 58.669 44.200 1.00 18.90 465 THR A N 1
ATOM 1569 C CA . THR A 1 255 ? -26.072 57.423 44.278 1.00 17.93 465 THR A CA 1
ATOM 1570 C C . THR A 1 255 ? -25.536 57.004 42.911 1.00 18.13 465 THR A C 1
ATOM 1571 O O . THR A 1 255 ? -24.881 55.958 42.800 1.00 18.46 465 THR A O 1
ATOM 1575 N N . ASN A 1 256 ? -25.780 57.805 41.874 1.00 16.78 466 ASN A N 1
ATOM 1576 C CA . ASN A 1 256 ? -25.235 57.455 40.551 1.00 17.30 466 ASN A CA 1
ATOM 1577 C C . ASN A 1 256 ? -24.254 58.513 40.040 1.00 16.60 466 ASN A C 1
ATOM 1578 O O . ASN A 1 256 ? -24.508 59.707 40.164 1.00 15.81 466 ASN A O 1
ATOM 1583 N N . PHE A 1 257 ? -23.148 58.072 39.446 1.00 16.00 467 PHE A N 1
ATOM 1584 C CA . PHE A 1 257 ? -22.001 58.970 39.217 1.00 15.57 467 PHE A CA 1
ATOM 1585 C C . PHE A 1 257 ? -21.454 58.932 37.814 1.00 15.00 467 PHE A C 1
ATOM 1586 O O . PHE A 1 257 ? -21.528 57.896 37.131 1.00 13.82 467 PHE A O 1
ATOM 1594 N N . SER A 1 258 ? -20.838 60.052 37.434 1.00 14.77 468 SER A N 1
ATOM 1595 C CA . SER A 1 258 ? -20.115 60.179 36.181 1.00 15.19 468 SER A CA 1
ATOM 1596 C C . SER A 1 258 ? -18.612 60.023 36.462 1.00 15.76 468 SER A C 1
ATOM 1597 O O . SER A 1 258 ? -18.036 60.768 37.282 1.00 15.19 468 SER A O 1
ATOM 1600 N N . LEU A 1 259 ? -17.991 59.048 35.800 1.00 14.91 469 LEU A N 1
ATOM 1601 C CA . LEU A 1 259 ? -16.589 58.757 36.006 1.00 15.28 469 LEU A CA 1
ATOM 1602 C C . LEU A 1 259 ? -15.779 59.492 34.934 1.00 15.53 469 LEU A C 1
ATOM 1603 O O . LEU A 1 259 ? -16.115 59.437 33.734 1.00 14.73 469 LEU A O 1
ATOM 1608 N N . SER A 1 260 ? -14.736 60.192 35.376 1.00 15.46 470 SER A N 1
ATOM 1609 C CA . SER A 1 260 ? -13.751 60.760 34.451 1.00 16.02 470 SER A CA 1
ATOM 1610 C C . SER A 1 260 ? -12.340 60.410 34.932 1.00 16.52 470 SER A C 1
ATOM 1611 O O . SER A 1 260 ? -12.115 60.227 36.137 1.00 16.38 470 SER A O 1
ATOM 1614 N N . MET A 1 261 ? -11.402 60.302 33.987 1.00 16.62 471 MET A N 1
ATOM 1615 C CA . MET A 1 261 ? -9.983 60.148 34.309 1.00 16.99 471 MET A CA 1
ATOM 1616 C C . MET A 1 261 ? -9.263 61.227 33.501 1.00 17.75 471 MET A C 1
ATOM 1617 O O . MET A 1 261 ? -9.331 61.227 32.263 1.00 15.85 471 MET A O 1
ATOM 1622 N N . THR A 1 262 ? -8.565 62.132 34.188 1.00 18.35 472 THR A N 1
ATOM 1623 C CA . THR A 1 262 ? -8.139 63.395 33.558 1.00 17.88 472 THR A CA 1
ATOM 1624 C C . THR A 1 262 ? -6.720 63.705 34.011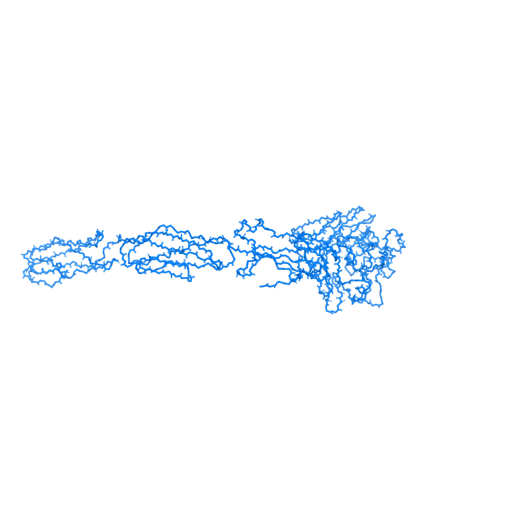 1.00 18.55 472 THR A C 1
ATOM 1625 O O . THR A 1 262 ? -6.389 63.527 35.184 1.00 17.12 472 THR A O 1
ATOM 1629 N N . ALA A 1 263 ? -5.881 64.151 33.079 1.00 17.21 473 ALA A N 1
ATOM 1630 C CA . ALA A 1 263 ? -4.533 64.552 33.437 1.00 17.87 473 ALA A CA 1
ATOM 1631 C C . ALA A 1 263 ? -4.201 65.829 32.706 1.00 18.22 473 ALA A C 1
ATOM 1632 O O . ALA A 1 263 ? -4.770 66.117 31.641 1.00 17.97 473 ALA A O 1
ATOM 1634 N N . SER A 1 264 ? -3.290 66.604 33.289 1.00 18.91 474 SER A N 1
ATOM 1635 C CA . SER A 1 264 ? -2.866 67.845 32.653 1.00 19.15 474 SER A CA 1
ATOM 1636 C C . SER A 1 264 ? -1.364 68.067 32.872 1.00 18.39 474 SER A C 1
ATOM 1637 O O . SER A 1 264 ? -0.721 67.387 33.681 1.00 17.51 474 SER A O 1
ATOM 1640 N N . THR A 1 265 ? -0.812 68.987 32.097 1.00 19.05 475 THR A N 1
ATOM 1641 C CA . THR A 1 265 ? 0.514 69.537 32.358 1.00 19.72 475 THR A CA 1
ATOM 1642 C C . THR A 1 265 ? 0.334 71.055 32.304 1.00 19.98 475 THR A C 1
ATOM 1643 O O . THR A 1 265 ? -0.653 71.542 31.747 1.00 19.94 475 THR A O 1
ATOM 1647 N N . GLY A 1 266 ? 1.259 71.802 32.892 1.00 20.27 476 GLY A N 1
ATOM 1648 C CA . GLY A 1 266 ? 1.236 73.258 32.749 1.00 21.63 476 GLY A CA 1
ATOM 1649 C C . GLY A 1 266 ? 2.650 73.664 32.379 1.00 23.17 476 GLY A C 1
ATOM 1650 O O . GLY A 1 266 ? 3.146 73.320 31.301 1.00 22.59 476 GLY A O 1
ATOM 1651 N N . GLY A 1 267 ? 3.311 74.340 33.311 1.00 23.58 477 GLY A N 1
ATOM 1652 C CA . GLY A 1 267 ? 4.731 74.639 33.191 1.00 24.27 477 GLY A CA 1
ATOM 1653 C C . GLY A 1 267 ? 5.537 73.421 33.605 1.00 24.42 477 GLY A C 1
ATOM 1654 O O . GLY A 1 267 ? 6.691 73.300 33.221 1.00 22.63 477 GLY A O 1
ATOM 1655 N N . ALA A 1 268 ? 4.930 72.530 34.406 1.00 21.03 478 ALA A N 1
ATOM 1656 C CA . ALA A 1 268 ? 5.525 71.235 34.736 1.00 20.41 478 ALA A CA 1
ATOM 1657 C C . ALA A 1 268 ? 4.829 70.136 33.897 1.00 20.43 478 ALA A C 1
ATOM 1658 O O . ALA A 1 268 ? 3.644 70.285 33.549 1.00 21.08 478 ALA A O 1
ATOM 1660 N N . THR A 1 269 ? 5.557 69.074 33.534 1.00 19.09 479 THR A N 1
ATOM 1661 C CA . THR A 1 269 ? 5.064 68.155 32.496 1.00 19.53 479 THR A CA 1
ATOM 1662 C C . THR A 1 269 ? 5.390 66.702 32.784 1.00 18.13 479 THR A C 1
ATOM 1663 O O . THR A 1 269 ? 6.272 66.391 33.574 1.00 19.01 479 THR A O 1
ATOM 1667 N N . ASN A 1 270 ? 4.682 65.808 32.106 1.00 18.40 480 ASN A N 1
ATOM 1668 C CA . ASN A 1 270 ? 4.953 64.382 32.162 1.00 17.90 480 ASN A CA 1
ATOM 1669 C C . ASN A 1 270 ? 4.123 63.685 31.091 1.00 17.86 480 ASN A C 1
ATOM 1670 O O . ASN A 1 270 ? 2.990 64.098 30.792 1.00 18.54 480 ASN A O 1
ATOM 1675 N N . LEU A 1 271 ? 4.674 62.611 30.537 1.00 16.94 481 LEU A N 1
ATOM 1676 C CA . LEU A 1 271 ? 3.859 61.645 29.822 1.00 16.35 481 LEU A CA 1
ATOM 1677 C C . LEU A 1 271 ? 2.950 60.961 30.885 1.00 15.78 481 LEU A C 1
ATOM 1678 O O . LEU A 1 271 ? 3.440 60.371 31.834 1.00 15.30 481 LEU A O 1
ATOM 1683 N N . GLN A 1 272 ? 1.638 61.048 30.700 1.00 15.78 482 GLN A N 1
ATOM 1684 C CA . GLN A 1 272 ? 0.679 60.518 31.673 1.00 16.15 482 GLN A CA 1
ATOM 1685 C C . GLN A 1 272 ? -0.351 59.628 30.957 1.00 16.01 482 GLN A C 1
ATOM 1686 O O . GLN A 1 272 ? -1.015 60.069 30.021 1.00 17.55 482 GLN A O 1
ATOM 1692 N N . GLN A 1 273 ? -0.448 58.370 31.385 1.00 15.50 483 GLN A N 1
ATOM 1693 C CA . GLN A 1 273 ? -1.140 57.335 30.605 1.00 15.43 483 GLN A CA 1
ATOM 1694 C C . GLN A 1 273 ? -1.872 56.366 31.516 1.00 15.77 483 GLN A C 1
ATOM 1695 O O . GLN A 1 273 ? -1.402 56.064 32.611 1.00 15.76 483 GLN A O 1
ATOM 1701 N N . VAL A 1 274 ? -3.004 55.859 31.040 1.00 15.20 484 VAL A N 1
ATOM 1702 C CA . VAL A 1 274 ? -3.745 54.838 31.768 1.00 15.39 484 VAL A CA 1
ATOM 1703 C C . VAL A 1 274 ? -3.949 53.662 30.815 1.00 15.61 484 VAL A C 1
ATOM 1704 O O . VAL A 1 274 ? -4.423 53.850 29.700 1.00 16.25 484 VAL A O 1
ATOM 1708 N N . GLN A 1 275 ? -3.584 52.468 31.256 1.00 14.73 485 GLN A N 1
ATOM 1709 C CA . GLN A 1 275 ? -3.745 51.278 30.432 1.00 16.19 485 GLN A CA 1
ATOM 1710 C C . GLN A 1 275 ? -4.905 50.385 30.899 1.00 16.00 485 GLN A C 1
ATOM 1711 O O . GLN A 1 275 ? -4.971 49.966 32.061 1.00 15.41 485 GLN A O 1
ATOM 1717 N N . PHE A 1 276 ? -5.810 50.134 29.961 1.00 16.71 486 PHE A N 1
ATOM 1718 C CA . PHE A 1 276 ? -6.892 49.185 30.113 1.00 17.45 486 PHE A CA 1
ATOM 1719 C C . PHE A 1 276 ? -6.375 47.833 29.601 1.00 17.53 486 PHE A C 1
ATOM 1720 O O . PHE A 1 276 ? -5.897 47.753 28.467 1.00 18.11 486 PHE A O 1
ATOM 1728 N N . GLY A 1 277 ? -6.453 46.773 30.401 1.00 17.75 487 GLY A N 1
ATOM 1729 C CA . GLY A 1 277 ? -7.096 46.773 31.723 1.00 17.23 487 GLY A CA 1
ATOM 1730 C C . GLY A 1 277 ? -8.614 46.775 31.570 1.00 17.14 487 GLY A C 1
ATOM 1731 O O . GLY A 1 277 ? -9.130 46.728 30.435 1.00 17.30 487 GLY A O 1
ATOM 1732 N N . THR A 1 278 ? -9.332 46.842 32.685 1.00 16.39 488 THR A N 1
ATOM 1733 C CA . THR A 1 278 ? -10.797 46.780 32.615 1.00 16.80 488 THR A CA 1
ATOM 1734 C C . THR A 1 278 ? -11.468 47.709 33.610 1.00 17.14 488 THR A C 1
ATOM 1735 O O . THR A 1 278 ? -10.880 48.027 34.663 1.00 17.05 488 THR A O 1
ATOM 1739 N N . PHE A 1 279 ? -12.693 48.145 33.280 1.00 16.20 489 PHE A N 1
ATOM 1740 C CA . PHE A 1 279 ? -13.526 48.841 34.259 1.00 16.49 489 PHE A CA 1
ATOM 1741 C C . PHE A 1 279 ? -14.917 48.195 34.310 1.00 17.48 489 PHE A C 1
ATOM 1742 O O . PHE A 1 279 ? -15.635 48.184 33.301 1.00 15.99 489 PHE A O 1
ATOM 1750 N N . GLU A 1 280 ? -15.276 47.692 35.487 1.00 17.63 490 GLU A N 1
ATOM 1751 C CA . GLU A 1 280 ? -16.540 46.984 35.706 1.00 17.92 490 GLU A CA 1
ATOM 1752 C C . GLU A 1 280 ? -17.449 47.876 36.508 1.00 17.44 490 GLU A C 1
ATOM 1753 O O . GLU A 1 280 ? -17.008 48.514 37.471 1.00 16.79 490 GLU A O 1
ATOM 1759 N N . TYR A 1 281 ? -18.727 47.918 36.137 1.00 15.98 491 TYR A N 1
ATOM 1760 C CA . TYR A 1 281 ? -19.694 48.738 36.863 1.00 15.48 491 TYR A CA 1
ATOM 1761 C C . TYR A 1 281 ? -21.085 48.250 36.510 1.00 15.48 491 TYR A C 1
ATOM 1762 O O . TYR A 1 281 ? -21.265 47.572 35.492 1.00 15.41 491 TYR A O 1
ATOM 1771 N N . THR A 1 282 ? -22.063 48.649 37.320 1.00 15.10 492 THR A N 1
ATOM 1772 C CA . THR A 1 282 ? -23.471 48.436 36.987 1.00 14.76 492 THR A CA 1
ATOM 1773 C C . THR A 1 282 ? -24.068 49.773 36.556 1.00 14.97 492 THR A C 1
ATOM 1774 O O . THR A 1 282 ? -23.878 50.801 37.214 1.00 14.38 492 THR A O 1
ATOM 1778 N N . GLU A 1 283 ? -24.773 49.736 35.432 1.00 14.76 493 GLU A N 1
ATOM 1779 C CA . GLU A 1 283 ? -25.440 50.910 34.840 1.00 15.39 493 GLU A CA 1
ATOM 1780 C C . GLU A 1 283 ? -26.526 51.551 35.706 1.00 15.55 493 GLU A C 1
ATOM 1781 O O . GLU A 1 283 ? -27.306 50.872 36.386 1.00 14.36 493 GLU A O 1
ATOM 1787 N N . SER A 1 284 ? -26.597 52.872 35.636 1.00 15.84 494 SER A N 1
ATOM 1788 C CA . SER A 1 284 ? -27.736 53.612 36.124 1.00 15.75 494 SER A CA 1
ATOM 1789 C C . SER A 1 284 ? -28.209 54.546 34.987 1.00 15.86 494 SER A C 1
ATOM 1790 O O . SER A 1 284 ? -27.431 54.862 34.051 1.00 15.97 494 SER A O 1
ATOM 1793 N N . ALA A 1 285 ? -29.460 54.991 35.044 1.00 15.07 495 ALA A N 1
ATOM 1794 C CA . ALA A 1 285 ? -29.993 55.940 34.048 1.00 15.02 495 ALA A CA 1
ATOM 1795 C C . ALA A 1 285 ? -29.815 55.451 32.624 1.00 14.94 495 ALA A C 1
ATOM 1796 O O . ALA A 1 285 ? -29.275 56.160 31.759 1.00 15.94 495 ALA A O 1
ATOM 1798 N N . VAL A 1 286 ? -30.245 54.218 32.390 1.00 15.35 496 VAL A N 1
ATOM 1799 C CA . VAL A 1 286 ? -30.240 53.604 31.057 1.00 15.08 496 VAL A CA 1
ATOM 1800 C C . VAL A 1 286 ? -31.626 53.063 30.724 1.00 15.30 496 VAL A C 1
ATOM 1801 O O . VAL A 1 286 ? -32.457 52.798 31.629 1.00 15.17 496 VAL A O 1
ATOM 1805 N N . THR A 1 287 ? -31.872 52.882 29.428 1.00 14.97 497 THR A N 1
ATOM 1806 C CA . THR A 1 287 ? -33.000 52.072 28.979 1.00 15.26 497 THR A CA 1
ATOM 1807 C C . THR A 1 287 ? -32.466 51.012 28.035 1.00 15.67 497 THR A C 1
ATOM 1808 O O . THR A 1 287 ? -31.732 51.326 27.088 1.00 16.11 497 THR A O 1
ATOM 1812 N N . GLN A 1 288 ? -32.828 49.765 28.298 1.00 15.76 498 GLN A N 1
ATOM 1813 C CA . GLN A 1 288 ? -32.491 48.657 27.421 1.00 16.21 498 GLN A CA 1
ATOM 1814 C C . GLN A 1 288 ? -33.592 48.595 26.358 1.00 17.46 498 GLN A C 1
ATOM 1815 O O . GLN A 1 288 ? -34.780 48.732 26.678 1.00 16.60 498 GLN A O 1
ATOM 1821 N N . VAL A 1 289 ? -33.215 48.395 25.106 1.00 16.57 499 VAL A N 1
ATOM 1822 C CA . VAL A 1 289 ? -34.219 48.185 24.059 1.00 18.48 499 VAL A CA 1
ATOM 1823 C C . VAL A 1 289 ? -33.921 46.842 23.397 1.00 19.56 499 VAL A C 1
ATOM 1824 O O . VAL A 1 289 ? -32.793 46.624 22.922 1.00 18.63 499 VAL A O 1
ATOM 1828 N N . ARG A 1 290 ? -34.911 45.947 23.405 1.00 18.70 500 ARG A N 1
ATOM 1829 C CA . ARG A 1 290 ? -34.784 44.625 22.796 1.00 20.48 500 ARG A CA 1
ATOM 1830 C C . ARG A 1 290 ? -35.733 44.479 21.610 1.00 19.04 500 ARG A C 1
ATOM 1831 O O . ARG A 1 290 ? -36.815 45.088 21.578 1.00 17.57 500 ARG A O 1
ATOM 1839 N N . TYR A 1 291 ? -35.326 43.638 20.669 1.00 17.52 501 TYR A N 1
ATOM 1840 C CA . TYR A 1 291 ? -36.053 43.358 19.432 1.00 18.18 501 TYR A CA 1
ATOM 1841 C C . TYR A 1 291 ? -36.245 41.842 19.424 1.00 18.85 501 TYR A C 1
ATOM 1842 O O . TYR A 1 291 ? -35.297 41.090 19.138 1.00 19.01 501 TYR A O 1
ATOM 1851 N N . VAL A 1 292 ? -37.463 41.408 19.752 1.00 17.93 502 VAL A N 1
ATOM 1852 C CA . VAL A 1 292 ? -37.729 40.043 20.178 1.00 17.81 502 VAL A CA 1
ATOM 1853 C C . VAL A 1 292 ? -38.740 39.325 19.272 1.00 19.22 502 VAL A C 1
ATOM 1854 O O . VAL A 1 292 ? -39.784 39.897 18.834 1.00 17.64 502 VAL A O 1
ATOM 1858 N N . ASP A 1 293 ? -38.386 38.086 18.958 1.00 18.90 503 ASP A N 1
ATOM 1859 C CA . ASP A 1 293 ? -39.217 37.193 18.188 1.00 21.32 503 ASP A CA 1
ATOM 1860 C C . ASP A 1 293 ? -40.400 36.736 19.049 1.00 21.11 503 ASP A C 1
ATOM 1861 O O . ASP A 1 293 ? -40.241 36.029 20.066 1.00 19.44 503 ASP A O 1
ATOM 1866 N N . VAL A 1 294 ? -41.592 37.162 18.652 1.00 20.85 504 VAL A N 1
ATOM 1867 C CA . VAL A 1 294 ? -42.794 36.887 19.450 1.00 21.31 504 VAL A CA 1
ATOM 1868 C C . VAL A 1 294 ? -43.010 35.385 19.643 1.00 21.89 504 VAL A C 1
ATOM 1869 O O . VAL A 1 294 ? -43.504 34.954 20.679 1.00 23.03 504 VAL A O 1
ATOM 1873 N N . THR A 1 295 ? -42.596 34.576 18.676 1.00 22.66 505 THR A N 1
ATOM 1874 C CA . THR A 1 295 ? -42.856 33.145 18.736 1.00 24.58 505 THR A CA 1
ATOM 1875 C C . THR A 1 295 ? -41.896 32.454 19.716 1.00 25.84 505 THR A C 1
ATOM 1876 O O . THR A 1 295 ? -42.333 31.625 20.512 1.00 26.30 505 THR A O 1
ATOM 1880 N N . THR A 1 296 ? -40.611 32.810 19.667 1.00 24.53 506 THR A N 1
ATOM 1881 C CA . THR A 1 296 ? -39.572 32.104 20.445 1.00 24.60 506 THR A CA 1
ATOM 1882 C C . THR A 1 296 ? -39.152 32.825 21.717 1.00 25.17 506 THR A C 1
ATOM 1883 O O . THR A 1 296 ? -38.616 32.203 22.653 1.00 25.16 506 THR A O 1
ATOM 1887 N N . GLY A 1 297 ? -39.368 34.139 21.755 1.00 22.11 507 GLY A N 1
ATOM 1888 C CA . GLY A 1 297 ? -38.947 34.931 22.897 1.00 21.83 507 GLY A CA 1
ATOM 1889 C C . GLY A 1 297 ? -37.470 35.298 22.796 1.00 22.62 507 GLY A C 1
ATOM 1890 O O . GLY A 1 297 ? -36.915 35.895 23.727 1.00 22.85 507 GLY A O 1
ATOM 1891 N N . LYS A 1 298 ? -36.843 34.993 21.662 1.00 21.54 508 LYS A N 1
ATOM 1892 C CA . LYS A 1 298 ? -35.409 35.262 21.469 1.00 22.82 508 LYS A CA 1
ATOM 1893 C C . LYS A 1 298 ? -35.144 36.620 20.843 1.00 23.71 508 LYS A C 1
ATOM 1894 O O . LYS A 1 298 ? -35.939 37.117 20.012 1.00 21.20 508 LYS A O 1
ATOM 1900 N N . ASP A 1 299 ? -33.995 37.189 21.184 1.00 22.39 509 ASP A N 1
ATOM 1901 C CA . ASP A 1 299 ? -33.513 38.408 20.529 1.00 23.28 509 ASP A CA 1
ATOM 1902 C C . ASP A 1 299 ? -33.228 38.117 19.070 1.00 23.08 509 ASP A C 1
ATOM 1903 O O . ASP A 1 299 ? -32.536 37.155 18.760 1.00 23.65 509 ASP A O 1
ATOM 1908 N N . ILE A 1 300 ? -33.757 38.944 18.171 1.00 21.06 510 ILE A N 1
ATOM 1909 C CA . ILE A 1 300 ? -33.542 38.767 16.752 1.00 19.69 510 ILE A CA 1
ATOM 1910 C C . ILE A 1 300 ? -32.260 39.467 16.308 1.00 20.11 510 ILE A C 1
ATOM 1911 O O . ILE A 1 300 ? -31.539 38.956 15.458 1.00 20.39 510 ILE A O 1
ATOM 1916 N N . ILE A 1 301 ? -32.033 40.681 16.813 1.00 20.11 511 ILE A N 1
ATOM 1917 C CA . ILE A 1 301 ? -30.822 41.448 16.549 1.00 20.98 511 ILE A CA 1
ATOM 1918 C C . ILE A 1 301 ? -30.306 41.885 17.920 1.00 20.40 511 ILE A C 1
ATOM 1919 O O . ILE A 1 301 ? -31.037 41.784 18.919 1.00 20.11 511 ILE A O 1
ATOM 1924 N N . PRO A 1 302 ? -29.059 42.375 17.980 1.00 20.75 512 PRO A N 1
ATOM 1925 C CA . PRO A 1 302 ? -28.526 42.752 19.289 1.00 21.26 512 PRO A CA 1
ATOM 1926 C C . PRO A 1 302 ? -29.415 43.821 19.968 1.00 20.13 512 PRO A C 1
ATOM 1927 O O . PRO A 1 302 ? -29.940 44.709 19.286 1.00 19.76 512 PRO A O 1
ATOM 1931 N N . PRO A 1 303 ? -29.593 43.732 21.288 1.00 20.75 513 PRO A N 1
ATOM 1932 C CA . PRO A 1 303 ? -30.352 44.788 21.976 1.00 21.26 513 PRO A CA 1
ATOM 1933 C C . PRO A 1 303 ? -29.516 46.050 22.024 1.00 21.42 513 PRO A C 1
ATOM 1934 O O . PRO A 1 303 ? -28.328 46.016 21.676 1.00 21.13 513 PRO A O 1
ATOM 1938 N N . LYS A 1 304 ? -30.129 47.165 22.394 1.00 20.11 514 LYS A N 1
ATOM 1939 C CA . LYS A 1 304 ? -29.413 48.409 22.409 1.00 21.05 514 LYS A CA 1
ATOM 1940 C C . LYS A 1 304 ? -29.593 49.024 23.788 1.00 20.54 514 LYS A C 1
ATOM 1941 O O . LYS A 1 304 ? -30.670 48.928 24.374 1.00 20.26 514 LYS A O 1
ATOM 1947 N N . THR A 1 305 ? -28.554 49.651 24.310 1.00 17.81 515 THR A N 1
ATOM 1948 C CA . THR A 1 305 ? -28.656 50.328 25.596 1.00 17.16 515 THR A CA 1
ATOM 1949 C C . THR A 1 305 ? -28.523 51.816 25.324 1.00 17.32 515 THR A C 1
ATOM 1950 O O . THR A 1 305 ? -27.557 52.263 24.689 1.00 16.96 515 THR A O 1
ATOM 1954 N N . TYR A 1 306 ? -29.496 52.590 25.778 1.00 16.31 516 TYR A N 1
ATOM 1955 C CA . TYR A 1 306 ? -29.386 54.040 25.712 1.00 16.41 516 TYR A CA 1
ATOM 1956 C C . TYR A 1 306 ? -29.044 54.536 27.104 1.00 16.87 516 TYR A C 1
ATOM 1957 O O . TYR A 1 306 ? -29.632 54.053 28.092 1.00 16.97 516 TYR A O 1
ATOM 1966 N N . SER A 1 307 ? -28.136 55.501 27.174 1.00 16.51 517 SER A N 1
ATOM 1967 C CA . SER A 1 307 ? -27.690 56.075 28.437 1.00 17.51 517 SER A CA 1
ATOM 1968 C C . SER A 1 307 ? -27.981 57.556 28.452 1.00 17.91 517 SER A C 1
ATOM 1969 O O . SER A 1 307 ? -27.992 58.191 27.419 1.00 18.35 517 SER A O 1
ATOM 1972 N N . GLY A 1 308 ? -28.151 58.121 29.635 1.00 17.33 518 GLY A N 1
ATOM 1973 C CA . GLY A 1 308 ? -28.312 59.558 29.740 1.00 16.98 518 GLY A CA 1
ATOM 1974 C C . GLY A 1 308 ? -28.122 59.968 31.178 1.00 17.08 518 GLY A C 1
ATOM 1975 O O . GLY A 1 308 ? -27.754 59.142 32.021 1.00 17.62 518 GLY A O 1
ATOM 1976 N N . ASN A 1 309 ? -28.332 61.253 31.453 1.00 17.14 519 ASN A N 1
ATOM 1977 C CA . ASN A 1 309 ? -28.419 61.724 32.830 1.00 17.72 519 ASN A CA 1
ATOM 1978 C C . ASN A 1 309 ? -29.814 61.418 33.345 1.00 18.01 519 ASN A C 1
ATOM 1979 O O . ASN A 1 309 ? -30.722 61.198 32.550 1.00 18.28 519 ASN A O 1
ATOM 1984 N N . VAL A 1 310 ? -29.992 61.410 34.659 1.00 19.39 520 VAL A N 1
ATOM 1985 C CA . VAL A 1 310 ? -31.330 61.268 35.235 1.00 19.83 520 VAL A CA 1
ATOM 1986 C C . VAL A 1 310 ? -32.182 62.424 34.705 1.00 20.96 520 VAL A C 1
ATOM 1987 O O . VAL A 1 310 ? -31.693 63.553 34.600 1.00 20.92 520 VAL A O 1
ATOM 1991 N N . ASP A 1 311 ? -33.438 62.128 34.357 1.00 21.26 521 ASP A N 1
ATOM 1992 C CA . ASP A 1 311 ? -34.373 63.095 33.752 1.00 21.72 521 ASP A CA 1
ATOM 1993 C C . ASP A 1 311 ? -34.114 63.446 32.307 1.00 21.31 521 ASP A C 1
ATOM 1994 O O . ASP A 1 311 ? -34.869 64.207 31.724 1.00 21.90 521 ASP A O 1
ATOM 1999 N N . GLN A 1 312 ? -33.059 62.916 31.707 1.00 20.73 522 GLN A N 1
ATOM 2000 C CA . GLN A 1 312 ? -32.836 63.204 30.299 1.00 20.60 522 GLN A CA 1
ATOM 2001 C C . GLN A 1 312 ? -33.820 62.409 29.423 1.00 20.51 522 GLN A C 1
ATOM 2002 O O . GLN A 1 312 ? -34.014 61.209 29.619 1.00 20.33 522 GLN A O 1
ATOM 2008 N N . VAL A 1 313 ? -34.404 63.090 28.445 1.00 20.45 523 VAL A N 1
ATOM 2009 C CA . VAL A 1 313 ? -35.364 62.478 27.523 1.00 20.54 523 VAL A CA 1
ATOM 2010 C C . VAL A 1 313 ? -34.595 62.047 26.292 1.00 20.56 523 VAL A C 1
ATOM 2011 O O . VAL A 1 313 ? -33.834 62.822 25.737 1.00 20.41 523 VAL A O 1
ATOM 2015 N N . VAL A 1 314 ? -34.755 60.789 25.898 1.00 20.55 524 VAL A N 1
ATOM 2016 C CA . VAL A 1 314 ? -33.903 60.181 24.874 1.00 20.01 524 VAL A CA 1
ATOM 2017 C C . VAL A 1 314 ? -34.828 59.485 23.875 1.00 20.61 524 VAL A C 1
ATOM 2018 O O . VAL A 1 314 ? -35.756 58.798 24.289 1.00 20.16 524 VAL A O 1
ATOM 2022 N N . THR A 1 315 ? -34.591 59.693 22.576 1.00 20.22 525 THR A N 1
ATOM 2023 C CA . THR A 1 315 ? -35.306 58.983 21.523 1.00 21.27 525 THR A CA 1
ATOM 2024 C C . THR A 1 315 ? -34.691 57.604 21.250 1.00 20.72 525 THR A C 1
ATOM 2025 O O . THR A 1 315 ? -33.494 57.480 21.076 1.00 21.72 525 THR A O 1
ATOM 2029 N N . ILE A 1 316 ? -35.517 56.568 21.265 1.00 19.55 526 ILE A N 1
ATOM 2030 C CA . ILE A 1 316 ? -35.061 55.225 20.960 1.00 19.99 526 ILE A CA 1
ATOM 2031 C C . ILE A 1 316 ? -35.568 54.767 19.592 1.00 21.05 526 ILE A C 1
ATOM 2032 O O . ILE A 1 316 ? -36.530 55.315 19.062 1.00 21.64 526 ILE A O 1
ATOM 2037 N N . ASP A 1 317 ? -34.934 53.739 19.050 1.00 20.86 527 ASP A N 1
ATOM 2038 C CA . ASP A 1 317 ? -35.156 53.322 17.674 1.00 21.56 527 ASP A CA 1
ATOM 2039 C C . ASP A 1 317 ? -35.736 51.911 17.656 1.00 20.85 527 ASP A C 1
ATOM 2040 O O . ASP A 1 317 ? -35.129 50.992 18.229 1.00 21.23 527 ASP A O 1
ATOM 2045 N N . ASN A 1 318 ? -36.897 51.726 17.019 1.00 19.47 528 ASN A N 1
ATOM 2046 C CA . ASN A 1 318 ? -37.500 50.396 16.931 1.00 20.01 528 ASN A CA 1
ATOM 2047 C C . ASN A 1 318 ? -36.864 49.535 15.823 1.00 19.28 528 ASN A C 1
ATOM 2048 O O . ASN A 1 318 ? -37.179 48.370 15.679 1.00 19.16 528 ASN A O 1
ATOM 2053 N N . GLN A 1 319 ? -35.950 50.131 15.073 1.00 20.92 529 GLN A N 1
ATOM 2054 C CA . GLN A 1 319 ? -35.204 49.461 13.994 1.00 21.18 529 GLN A CA 1
ATOM 2055 C C . GLN A 1 319 ? -36.102 48.696 13.016 1.00 22.13 529 GLN A C 1
ATOM 2056 O O . GLN A 1 319 ? -35.705 47.666 12.484 1.00 21.06 529 GLN A O 1
ATOM 2062 N N . GLN A 1 320 ? -37.311 49.200 12.762 1.00 23.20 530 GLN A N 1
ATOM 2063 C CA . GLN A 1 320 ? -38.220 48.495 11.860 1.00 26.92 530 GLN A CA 1
ATOM 2064 C C . GLN A 1 320 ? -37.594 48.066 10.531 1.00 28.28 530 GLN A C 1
ATOM 2065 O O . GLN A 1 320 ? -37.791 46.928 10.087 1.00 29.32 530 GLN A O 1
ATOM 2071 N N . SER A 1 321 ? -36.856 48.966 9.891 1.00 28.90 531 SER A N 1
ATOM 2072 C CA . SER A 1 321 ? -36.355 48.665 8.547 1.00 32.57 531 SER A CA 1
ATOM 2073 C C . SER A 1 321 ? -35.320 47.536 8.580 1.00 30.98 531 SER A C 1
ATOM 2074 O O . SER A 1 321 ? -35.302 46.692 7.685 1.00 31.65 531 SER A O 1
ATOM 2077 N N . ALA A 1 322 ? -34.508 47.480 9.638 1.00 28.41 532 ALA A N 1
ATOM 2078 C CA . ALA A 1 322 ? -33.602 46.343 9.838 1.00 28.55 532 ALA A CA 1
ATOM 2079 C C . ALA A 1 322 ? -34.351 45.012 10.049 1.00 28.15 532 ALA A C 1
ATOM 2080 O O . ALA A 1 322 ? -33.941 43.982 9.515 1.00 26.81 532 ALA A O 1
ATOM 2082 N N . LEU A 1 323 ? -35.440 45.028 10.824 1.00 24.56 533 LEU A N 1
ATOM 2083 C CA . LEU A 1 323 ? -36.236 43.817 11.030 1.00 22.30 533 LEU A CA 1
ATOM 2084 C C . LEU A 1 323 ? -36.947 43.351 9.765 1.00 23.14 533 LEU A C 1
ATOM 2085 O O . LEU A 1 323 ? -36.980 42.162 9.480 1.00 21.23 533 LEU A O 1
ATOM 2090 N N . THR A 1 324 ? -37.486 44.293 9.005 1.00 22.74 534 THR A N 1
ATOM 2091 C CA . THR A 1 324 ? -38.101 43.977 7.724 1.00 25.15 534 THR A CA 1
ATOM 2092 C C . THR A 1 324 ? -37.101 43.259 6.817 1.00 25.99 534 THR A C 1
ATOM 2093 O O . THR A 1 324 ? -37.429 42.229 6.233 1.00 25.97 534 THR A O 1
ATOM 2097 N N . ALA A 1 325 ? -35.874 43.772 6.759 1.00 26.57 535 ALA A N 1
ATOM 2098 C CA . ALA A 1 325 ? -34.841 43.204 5.888 1.00 29.33 535 ALA A CA 1
ATOM 2099 C C . ALA A 1 325 ? -34.526 41.779 6.316 1.00 30.62 535 ALA A C 1
ATOM 2100 O O . ALA A 1 325 ? -34.031 40.987 5.537 1.00 33.62 535 ALA A O 1
ATOM 2102 N N . LYS A 1 326 ? -34.816 41.460 7.569 1.00 27.65 536 LYS A N 1
ATOM 2103 C CA . LYS A 1 326 ? -34.582 40.130 8.084 1.00 26.28 536 LYS A CA 1
ATOM 2104 C C . LYS A 1 326 ? -35.826 39.240 8.051 1.00 24.25 536 LYS A C 1
ATOM 2105 O O . LYS A 1 326 ? -35.824 38.172 8.637 1.00 24.28 536 LYS A O 1
ATOM 2111 N N . GLY A 1 327 ? -36.875 39.681 7.346 1.00 23.72 537 GLY A N 1
ATOM 2112 C CA . GLY A 1 327 ? -38.082 38.867 7.176 1.00 21.01 537 GLY A CA 1
ATOM 2113 C C . GLY A 1 327 ? -38.977 38.846 8.403 1.00 20.24 537 GLY A C 1
ATOM 2114 O O . GLY A 1 327 ? -39.625 37.833 8.687 1.00 20.43 537 GLY A O 1
ATOM 2115 N N . TYR A 1 328 ? -39.020 39.969 9.120 1.00 18.91 538 TYR A N 1
ATOM 2116 C CA . TYR A 1 328 ? -39.877 40.122 10.290 1.00 18.90 538 TYR A CA 1
ATOM 2117 C C . TYR A 1 328 ? -40.842 41.303 10.128 1.00 19.58 538 TYR A C 1
ATOM 2118 O O . TYR A 1 328 ? -40.458 42.334 9.609 1.00 19.55 538 TYR A O 1
ATOM 2127 N N . ASN A 1 329 ? -42.073 41.130 10.606 1.00 18.51 539 ASN A N 1
ATOM 2128 C CA . ASN A 1 329 ? -43.069 42.194 10.631 1.00 18.78 539 ASN A CA 1
ATOM 2129 C C . ASN A 1 329 ? -43.322 42.648 12.062 1.00 18.27 539 ASN A C 1
ATOM 2130 O O . ASN A 1 329 ? -43.420 41.819 12.992 1.00 16.69 539 ASN A O 1
ATOM 2135 N N . TYR A 1 330 ? -43.478 43.961 12.226 1.00 17.97 540 TYR A N 1
ATOM 2136 C CA . TYR A 1 330 ? -43.791 44.523 13.534 1.00 18.33 540 TYR A CA 1
ATOM 2137 C C . TYR A 1 330 ? -45.024 43.880 14.146 1.00 18.36 540 TYR A C 1
ATOM 2138 O O . TYR A 1 330 ? -46.003 43.614 13.438 1.00 17.28 540 TYR A O 1
ATOM 2147 N N . THR A 1 331 ? -44.997 43.644 15.459 1.00 17.23 541 THR A N 1
ATOM 2148 C CA . THR A 1 331 ? -46.134 43.047 16.143 1.00 17.51 541 THR A CA 1
ATOM 2149 C C . THR A 1 331 ? -46.699 43.992 17.225 1.00 19.38 541 THR A C 1
ATOM 2150 O O . THR A 1 331 ? -47.871 44.372 17.150 1.00 17.36 541 THR A O 1
ATOM 2154 N N . SER A 1 332 ? -45.872 44.377 18.206 1.00 18.27 542 SER A N 1
ATOM 2155 C CA . SER A 1 332 ? -46.329 45.248 19.314 1.00 18.09 542 SER A CA 1
ATOM 2156 C C . SER A 1 332 ? -45.119 45.803 20.067 1.00 19.33 542 SER A C 1
ATOM 2157 O O . SER A 1 332 ? -43.952 45.451 19.761 1.00 17.43 542 SER A O 1
ATOM 2160 N N . VAL A 1 333 ? -45.387 46.687 21.032 1.00 19.78 543 VAL A N 1
ATOM 2161 C CA . VAL A 1 333 ? -44.344 47.191 21.932 1.00 20.14 543 VAL A CA 1
ATOM 2162 C C . VAL A 1 333 ? -44.817 46.849 23.334 1.00 20.95 543 VAL A C 1
ATOM 2163 O O . VAL A 1 333 ? -45.997 47.014 23.650 1.00 19.94 543 VAL A O 1
ATOM 2167 N N . ASP A 1 334 ? -43.910 46.346 24.160 1.00 19.76 544 ASP A N 1
ATOM 2168 C CA . ASP A 1 334 ? -44.195 46.159 25.573 1.00 20.49 544 ASP A CA 1
ATOM 2169 C C . ASP A 1 334 ? -43.309 47.125 26.360 1.00 19.77 544 ASP A C 1
ATOM 2170 O O . ASP A 1 334 ? -42.090 46.940 26.427 1.00 19.65 544 ASP A O 1
ATOM 2175 N N . SER A 1 335 ? -43.913 48.139 26.953 1.00 19.04 545 SER A N 1
ATOM 2176 C CA . SER A 1 335 ? -43.162 49.131 27.719 1.00 19.72 545 SER A CA 1
ATOM 2177 C C . SER A 1 335 ? -43.511 49.051 29.189 1.00 19.15 545 SER A C 1
ATOM 2178 O O . SER A 1 335 ? -43.348 50.025 29.926 1.00 19.35 545 SER A O 1
ATOM 2181 N N . SER A 1 336 ? -43.953 47.885 29.647 1.00 18.46 546 SER A N 1
ATOM 2182 C CA . SER A 1 336 ? -44.309 47.800 31.069 1.00 19.62 546 SER A CA 1
ATOM 2183 C C . SER A 1 336 ? -43.078 47.993 31.974 1.00 19.58 546 SER A C 1
ATOM 2184 O O . SER A 1 336 ? -43.230 48.430 33.125 1.00 17.75 546 SER A O 1
ATOM 2187 N N . TYR A 1 337 ? -41.867 47.742 31.449 1.00 17.55 547 TYR A N 1
ATOM 2188 C CA . TYR A 1 337 ? -40.644 48.020 32.253 1.00 18.00 547 TYR A CA 1
ATOM 2189 C C . TYR A 1 337 ? -40.036 49.395 31.973 1.00 17.98 547 TYR A C 1
ATOM 2190 O O . TYR A 1 337 ? -38.891 49.677 32.343 1.00 18.23 547 TYR A O 1
ATOM 2199 N N . ALA A 1 338 ? -40.818 50.260 31.326 1.00 16.81 548 ALA A N 1
ATOM 2200 C CA . ALA A 1 338 ? -40.423 51.630 31.060 1.00 17.64 548 ALA A CA 1
ATOM 2201 C C . ALA A 1 338 ? -41.640 52.555 31.153 1.00 19.20 548 ALA A C 1
ATOM 2202 O O . ALA A 1 338 ? -42.168 52.992 30.125 1.00 19.22 548 ALA A O 1
ATOM 2204 N N . SER A 1 339 ? -42.087 52.851 32.379 1.00 19.31 549 SER A N 1
ATOM 2205 C CA . SER A 1 339 ? -43.285 53.663 32.563 1.00 21.16 549 SER A CA 1
ATOM 2206 C C . SER A 1 339 ? -43.174 55.053 31.937 1.00 21.54 549 SER A C 1
ATOM 2207 O O . SER A 1 339 ? -44.193 55.677 31.688 1.00 20.64 549 SER A O 1
ATOM 2210 N N . THR A 1 340 ? -41.953 55.526 31.661 1.00 19.60 550 THR A N 1
ATOM 2211 C CA . THR A 1 340 ? -41.774 56.848 31.063 1.00 19.78 550 THR A CA 1
ATOM 2212 C C . THR A 1 340 ? -41.889 56.812 29.516 1.00 19.93 550 THR A C 1
ATOM 2213 O O . THR A 1 340 ? -41.786 57.850 28.861 1.00 19.66 550 THR A O 1
ATOM 2217 N N . TYR A 1 341 ? -42.063 55.627 28.938 1.00 18.91 551 TYR A N 1
ATOM 2218 C CA . TYR A 1 341 ? -42.043 55.484 27.484 1.00 20.13 551 TYR A CA 1
ATOM 2219 C C . TYR A 1 341 ? -43.196 56.241 26.830 1.00 21.40 551 TYR A C 1
ATOM 2220 O O . TYR A 1 341 ? -44.322 56.181 27.293 1.00 21.72 551 TYR A O 1
ATOM 2229 N N . ASN A 1 342 ? -42.914 56.935 25.741 1.00 21.70 552 ASN A N 1
ATOM 2230 C CA . ASN A 1 342 ? -43.986 57.587 24.991 1.00 23.79 552 ASN A CA 1
ATOM 2231 C C . ASN A 1 342 ? -43.966 57.022 23.576 1.00 24.28 552 ASN A C 1
ATOM 2232 O O . ASN A 1 342 ? -43.029 57.289 22.827 1.00 23.00 552 ASN A O 1
ATOM 2237 N N . ASP A 1 343 ? -44.970 56.222 23.215 1.00 26.13 553 ASP A N 1
ATOM 2238 C CA . ASP A 1 343 ? -44.909 55.486 21.937 1.00 29.16 553 ASP A CA 1
ATOM 2239 C C . ASP A 1 343 ? -45.070 56.408 20.725 1.00 30.42 553 ASP A C 1
ATOM 2240 O O . ASP A 1 343 ? -44.608 56.069 19.641 1.00 32.64 553 ASP A O 1
ATOM 2245 N N . THR A 1 344 ? -45.686 57.573 20.917 1.00 29.64 554 THR A N 1
ATOM 2246 C CA . THR A 1 344 ? -45.866 58.524 19.811 1.00 31.64 554 THR A CA 1
ATOM 2247 C C . THR A 1 344 ? -44.527 59.110 19.405 1.00 31.17 554 THR A C 1
ATOM 2248 O O . THR A 1 344 ? -44.176 59.083 18.228 1.00 31.02 554 THR A O 1
ATOM 2252 N N . ASN A 1 345 ? -43.782 59.617 20.389 1.00 28.38 555 ASN A N 1
ATOM 2253 C CA . ASN A 1 345 ? -42.476 60.228 20.160 1.00 27.67 555 ASN A CA 1
ATOM 2254 C C . ASN A 1 345 ? -41.309 59.244 20.221 1.00 26.10 555 ASN A C 1
ATOM 2255 O O . ASN A 1 345 ? -40.185 59.613 19.890 1.00 26.51 555 ASN A O 1
ATOM 2260 N N . LYS A 1 346 ? -41.569 58.013 20.663 1.00 24.73 556 LYS A N 1
ATOM 2261 C CA . LYS A 1 346 ? -40.510 56.995 20.837 1.00 24.39 556 LYS A CA 1
ATOM 2262 C C . LYS A 1 346 ? -39.426 57.504 21.798 1.00 21.61 556 LYS A C 1
ATOM 2263 O O . LYS A 1 346 ? -38.245 57.385 21.509 1.00 22.59 556 LYS A O 1
ATOM 2269 N N . THR A 1 347 ? -39.840 58.098 22.912 1.00 19.64 557 THR A N 1
ATOM 2270 C CA . THR A 1 347 ? -38.902 58.594 23.889 1.00 21.21 557 THR A CA 1
ATOM 2271 C C . THR A 1 347 ? -39.075 57.864 25.223 1.00 19.69 557 THR A C 1
ATOM 2272 O O . THR A 1 347 ? -40.162 57.330 25.533 1.00 17.34 557 THR A O 1
ATOM 2276 N N . VAL A 1 348 ? -37.992 57.876 25.999 1.00 18.93 558 VAL A N 1
ATOM 2277 C CA . VAL A 1 348 ? -38.008 57.492 27.397 1.00 18.83 558 VAL A CA 1
ATOM 2278 C C . VAL A 1 348 ? -37.396 58.639 28.184 1.00 18.86 558 VAL A C 1
ATOM 2279 O O . VAL A 1 348 ? -36.714 59.479 27.612 1.00 20.15 558 VAL A O 1
ATOM 2283 N N . LYS A 1 349 ? -37.644 58.676 29.484 1.00 19.21 559 LYS A N 1
ATOM 2284 C CA . LYS A 1 349 ? -37.008 59.677 30.341 1.00 20.71 559 LYS A CA 1
ATOM 2285 C C . LYS A 1 349 ? -36.192 58.910 31.379 1.00 19.93 559 LYS A C 1
ATOM 2286 O O . LYS A 1 349 ? -36.762 58.118 32.146 1.00 19.16 559 LYS A O 1
ATOM 2292 N N . MET A 1 350 ? -34.871 59.107 31.393 1.00 18.27 560 MET A N 1
ATOM 2293 C CA . MET A 1 350 ? -34.009 58.262 32.257 1.00 18.10 560 MET A CA 1
ATOM 2294 C C . MET A 1 350 ? -34.306 58.463 33.742 1.00 17.79 560 MET A C 1
ATOM 2295 O O . MET A 1 350 ? -34.530 59.595 34.173 1.00 16.81 560 MET A O 1
ATOM 2300 N N . THR A 1 351 ? -34.293 57.372 34.505 1.00 18.21 561 THR A N 1
ATOM 2301 C CA . THR A 1 351 ? -34.422 57.413 35.969 1.00 19.95 561 THR A CA 1
ATOM 2302 C C . THR A 1 351 ? -33.130 56.846 36.555 1.00 21.03 561 THR A C 1
ATOM 2303 O O . THR A 1 351 ? -32.315 56.293 35.814 1.00 20.85 561 THR A O 1
ATOM 2307 N N . ASN A 1 352 ? -32.940 56.956 37.869 1.00 21.55 562 ASN A N 1
ATOM 2308 C CA . ASN A 1 352 ? -31.839 56.235 38.492 1.00 21.91 562 ASN A CA 1
ATOM 2309 C C . ASN A 1 352 ? -31.843 54.748 38.105 1.00 20.99 562 ASN A C 1
ATOM 2310 O O . ASN A 1 352 ? -30.812 54.223 37.659 1.00 21.04 562 ASN A O 1
ATOM 2315 N N . ALA A 1 353 ? -32.985 54.069 38.295 1.00 19.06 563 ALA A N 1
ATOM 2316 C CA . ALA A 1 353 ? -33.111 52.650 37.945 1.00 18.60 563 ALA A CA 1
ATOM 2317 C C . ALA A 1 353 ? -33.150 52.484 36.430 1.00 17.68 563 ALA A C 1
ATOM 2318 O O . ALA A 1 353 ? -33.636 53.370 35.709 1.00 19.35 563 ALA A O 1
ATOM 2320 N N . GLY A 1 354 ? -32.682 51.346 35.942 1.00 17.19 564 GLY A N 1
ATOM 2321 C CA . GLY A 1 354 ? -32.761 51.075 34.503 1.00 17.21 564 GLY A CA 1
ATOM 2322 C C . GLY A 1 354 ? -34.217 50.863 34.096 1.00 16.93 564 GLY A C 1
ATOM 2323 O O . GLY A 1 354 ? -35.031 50.441 34.907 1.00 17.91 564 GLY A O 1
ATOM 2324 N N . GLN A 1 355 ? -34.536 51.164 32.845 1.00 16.12 565 GLN A N 1
ATOM 2325 C CA . GLN A 1 355 ? -35.809 50.802 32.255 1.00 15.94 565 GLN A CA 1
ATOM 2326 C C . GLN A 1 355 ? -35.563 49.853 31.083 1.00 16.41 565 GLN A C 1
ATOM 2327 O O . GLN A 1 355 ? -34.425 49.669 30.648 1.00 16.41 565 GLN A O 1
ATOM 2333 N N . SER A 1 356 ? -36.630 49.241 30.584 1.00 15.41 566 SER A N 1
ATOM 2334 C CA . SER A 1 356 ? -36.508 48.392 29.434 1.00 16.50 566 SER A CA 1
ATOM 2335 C C . SER A 1 356 ? -37.754 48.495 28.544 1.00 16.45 566 SER A C 1
ATOM 2336 O O . SER A 1 356 ? -38.890 48.505 29.046 1.00 16.58 566 SER A O 1
ATOM 2339 N N . VAL A 1 357 ? -37.531 48.546 27.236 1.00 16.24 567 VAL A N 1
ATOM 2340 C CA . VAL A 1 357 ? -38.612 48.502 26.240 1.00 16.31 567 VAL A CA 1
ATOM 2341 C C . VAL A 1 357 ? -38.357 47.305 25.336 1.00 16.78 567 VAL A C 1
ATOM 2342 O O . VAL A 1 357 ? -37.230 47.120 24.846 1.00 16.69 567 VAL A O 1
ATOM 2346 N N . THR A 1 358 ? -39.388 46.493 25.099 1.00 16.10 568 THR A N 1
ATOM 2347 C CA . THR A 1 358 ? -39.270 45.381 24.132 1.00 16.60 568 THR A CA 1
ATOM 2348 C C . THR A 1 358 ? -40.158 45.620 22.912 1.00 16.69 568 THR A C 1
ATOM 2349 O O . THR A 1 358 ? -41.373 45.862 23.056 1.00 17.23 568 THR A O 1
ATOM 2353 N N . TYR A 1 359 ? -39.553 45.625 21.726 1.00 15.73 569 TYR A N 1
ATOM 2354 C CA . TYR A 1 359 ? -40.321 45.608 20.469 1.00 16.23 569 TYR A CA 1
ATOM 2355 C C . TYR A 1 359 ? -40.429 44.171 19.999 1.00 16.04 569 TYR A C 1
ATOM 2356 O O . TYR A 1 359 ? -39.407 43.493 19.885 1.00 15.75 569 TYR A O 1
ATOM 2365 N N . TYR A 1 360 ? -41.661 43.705 19.778 1.00 15.49 570 TYR A N 1
ATOM 2366 C CA . TYR A 1 360 ? -41.944 42.345 19.312 1.00 16.13 570 TYR A CA 1
ATOM 2367 C C . TYR A 1 360 ? -42.219 42.308 17.810 1.00 17.23 570 TYR A C 1
ATOM 2368 O O . TYR A 1 360 ? -42.893 43.210 17.272 1.00 16.21 570 TYR A O 1
ATOM 2377 N N . PHE A 1 361 ? -41.718 41.256 17.149 1.00 17.00 571 PHE A N 1
ATOM 2378 C CA . PHE A 1 361 ? -41.833 41.088 15.701 1.00 16.66 571 PHE A CA 1
ATOM 2379 C C . PHE A 1 361 ? -42.187 39.634 15.418 1.00 17.27 571 PHE A C 1
ATOM 2380 O O . PHE A 1 361 ? -41.832 38.742 16.193 1.00 17.53 571 PHE A O 1
ATOM 2388 N N . THR A 1 362 ? -42.812 39.393 14.272 1.00 16.99 572 THR A N 1
ATOM 2389 C CA . THR A 1 362 ? -43.199 38.053 13.863 1.00 17.94 572 THR A CA 1
ATOM 2390 C C . THR A 1 362 ? -42.398 37.672 12.624 1.00 18.08 572 THR A C 1
ATOM 2391 O O . THR A 1 362 ? -42.262 38.458 11.696 1.00 18.65 572 THR A O 1
ATOM 2395 N N . ASP A 1 363 ? -41.870 36.452 12.637 1.00 18.70 573 ASP A N 1
ATOM 2396 C CA . ASP A 1 363 ? -41.163 35.887 11.484 1.00 19.87 573 ASP A CA 1
ATOM 2397 C C . ASP A 1 363 ? -42.164 35.593 10.364 1.00 18.31 573 ASP A C 1
ATOM 2398 O O . ASP A 1 363 ? -43.064 34.781 10.549 1.00 19.58 573 ASP A O 1
ATOM 2403 N N . VAL A 1 364 ? -42.005 36.257 9.224 1.00 19.12 574 VAL A N 1
ATOM 2404 C CA . VAL A 1 364 ? -42.953 36.110 8.101 1.00 21.92 574 VAL A CA 1
ATOM 2405 C C . VAL A 1 364 ? -42.264 35.572 6.823 1.00 24.00 574 VAL A C 1
ATOM 2406 O O . VAL A 1 364 ? -42.711 35.852 5.711 1.00 26.47 574 VAL A O 1
ATOM 2410 N N . LYS A 1 365 ? -41.174 34.814 6.986 1.00 24.17 575 LYS A N 1
ATOM 2411 C CA . LYS A 1 365 ? -40.478 34.214 5.844 1.00 25.74 575 LYS A CA 1
ATOM 2412 C C . LYS A 1 365 ? -40.366 32.705 6.023 1.00 24.08 575 LYS A C 1
ATOM 2413 O O . LYS A 1 365 ? -39.953 32.218 7.082 1.00 23.48 575 LYS A O 1
ATOM 2419 N N . ALA A 1 366 ? -40.761 31.970 4.996 1.00 24.40 576 ALA A N 1
ATOM 2420 C CA . ALA A 1 366 ? -40.733 30.512 5.031 1.00 25.35 576 ALA A CA 1
ATOM 2421 C C . ALA A 1 366 ? -39.272 30.050 4.901 1.00 24.73 576 ALA A C 1
ATOM 2422 O O . ALA A 1 366 ? -38.484 30.729 4.274 1.00 24.31 576 ALA A O 1
ATOM 2424 N N . PRO A 1 367 ? -38.928 28.904 5.493 1.00 26.65 577 PRO A N 1
ATOM 2425 C CA . PRO A 1 367 ? -37.601 28.308 5.316 1.00 27.85 577 PRO A CA 1
ATOM 2426 C C . PRO A 1 367 ? -37.392 27.839 3.875 1.00 31.36 577 PRO A C 1
ATOM 2427 O O . PRO A 1 367 ? -38.371 27.721 3.125 1.0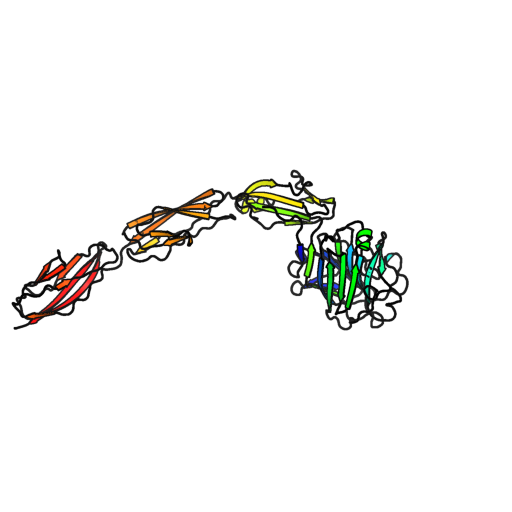0 31.88 577 PRO A O 1
ATOM 2431 N N . THR A 1 368 ? -36.128 27.633 3.486 1.00 33.88 578 THR A N 1
ATOM 2432 C CA . THR A 1 368 ? -35.748 27.186 2.134 1.00 37.10 578 THR A CA 1
ATOM 2433 C C . THR A 1 368 ? -35.021 25.844 2.255 1.00 37.13 578 THR A C 1
ATOM 2434 O O . THR A 1 368 ? -34.111 25.691 3.072 1.00 35.46 578 THR A O 1
ATOM 2438 N N . VAL A 1 369 ? -35.439 24.879 1.449 1.00 39.32 579 VAL A N 1
ATOM 2439 C CA . VAL A 1 369 ? -34.732 23.603 1.325 1.00 41.02 579 VAL A CA 1
ATOM 2440 C C . VAL A 1 369 ? -34.148 23.554 -0.090 1.00 42.66 579 VAL A C 1
ATOM 2441 O O . VAL A 1 369 ? -34.856 23.782 -1.069 1.00 42.40 579 VAL A O 1
ATOM 2445 N N . THR A 1 370 ? -32.849 23.301 -0.192 1.00 43.68 580 THR A N 1
ATOM 2446 C CA . THR A 1 370 ? -32.230 23.123 -1.499 1.00 47.67 580 THR A CA 1
ATOM 2447 C C . THR A 1 370 ? -31.734 21.677 -1.635 1.00 46.56 580 THR A C 1
ATOM 2448 O O . THR A 1 370 ? -30.891 21.224 -0.858 1.00 43.08 580 THR A O 1
ATOM 2452 N N . VAL A 1 371 ? -32.308 20.957 -2.597 1.00 48.64 581 VAL A N 1
ATOM 2453 C CA . VAL A 1 371 ? -31.991 19.546 -2.848 1.00 48.81 581 VAL A CA 1
ATOM 2454 C C . VAL A 1 371 ? -32.142 19.280 -4.335 1.00 48.23 581 VAL A C 1
ATOM 2455 O O . VAL A 1 371 ? -33.230 19.446 -4.893 1.00 47.82 581 VAL A O 1
ATOM 2459 N N . GLY A 1 372 ? -31.046 18.882 -4.978 1.00 50.20 582 GLY A N 1
ATOM 2460 C CA . GLY A 1 372 ? -31.088 18.483 -6.391 1.00 49.33 582 GLY A CA 1
ATOM 2461 C C . GLY A 1 372 ? -31.635 17.072 -6.596 1.00 49.85 582 GLY A C 1
ATOM 2462 O O . GLY A 1 372 ? -31.737 16.286 -5.653 1.00 48.27 582 GLY A O 1
ATOM 2463 N N . ASN A 1 373 ? -31.989 16.751 -7.836 1.00 51.50 583 ASN A N 1
ATOM 2464 C CA . ASN A 1 373 ? -32.402 15.397 -8.197 1.00 52.62 583 ASN A CA 1
ATOM 2465 C C . ASN A 1 373 ? -31.344 14.335 -7.908 1.00 52.72 583 ASN A C 1
ATOM 2466 O O . ASN A 1 373 ? -30.145 14.612 -7.950 1.00 51.73 583 ASN A O 1
ATOM 2471 N N . GLN A 1 374 ? -31.797 13.127 -7.591 1.00 51.22 584 GLN A N 1
ATOM 2472 C CA . GLN A 1 374 ? -30.893 12.060 -7.164 1.00 52.31 584 GLN A CA 1
ATOM 2473 C C . GLN A 1 374 ? -31.035 10.795 -8.001 1.00 51.70 584 GLN A C 1
ATOM 2474 O O . GLN A 1 374 ? -32.146 10.416 -8.385 1.00 48.15 584 GLN A O 1
ATOM 2480 N N . THR A 1 375 ? -29.894 10.156 -8.264 1.00 52.30 585 THR A N 1
ATOM 2481 C CA . THR A 1 375 ? -29.823 8.824 -8.881 1.00 48.78 585 THR A CA 1
ATOM 2482 C C . THR A 1 375 ? -29.047 7.891 -7.952 1.00 47.93 585 THR A C 1
ATOM 2483 O O . THR A 1 375 ? -27.862 8.102 -7.703 1.00 47.56 585 THR A O 1
ATOM 2487 N N . ILE A 1 376 ? -29.728 6.885 -7.413 1.00 46.04 586 ILE A N 1
ATOM 2488 C CA . ILE A 1 376 ? -29.097 5.927 -6.498 1.00 45.19 586 ILE A CA 1
ATOM 2489 C C . ILE A 1 376 ? -29.244 4.474 -7.013 1.00 45.80 586 ILE A C 1
ATOM 2490 O O . ILE A 1 376 ? -30.154 4.171 -7.797 1.00 43.21 586 ILE A O 1
ATOM 2495 N N . GLU A 1 377 ? -28.348 3.590 -6.579 1.00 47.61 587 GLU A N 1
ATOM 2496 C CA . GLU A 1 377 ? -28.329 2.199 -7.064 1.00 46.77 587 GLU A CA 1
ATOM 2497 C C . GLU A 1 377 ? -29.203 1.291 -6.205 1.00 44.53 587 GLU A C 1
ATOM 2498 O O . GLU A 1 377 ? -29.061 1.273 -4.984 1.00 43.20 587 GLU A O 1
ATOM 2504 N N . VAL A 1 378 ? -30.095 0.525 -6.832 1.00 45.87 588 VAL A N 1
ATOM 2505 C CA . VAL A 1 378 ? -30.941 -0.425 -6.076 1.00 43.91 588 VAL A CA 1
ATOM 2506 C C . VAL A 1 378 ? -30.102 -1.399 -5.233 1.00 45.58 588 VAL A C 1
ATOM 2507 O O . VAL A 1 378 ? -28.968 -1.735 -5.597 1.00 45.93 588 VAL A O 1
ATOM 2511 N N . GLY A 1 379 ? -30.644 -1.817 -4.093 1.00 43.00 589 GLY A N 1
ATOM 2512 C CA . GLY A 1 379 ? -29.977 -2.782 -3.222 1.00 44.46 589 GLY A CA 1
ATOM 2513 C C . GLY A 1 379 ? -28.653 -2.386 -2.594 1.00 47.66 589 GLY A C 1
ATOM 2514 O O . GLY A 1 379 ? -28.016 -3.201 -1.920 1.00 48.23 589 GLY A O 1
ATOM 2515 N N . LYS A 1 380 ? -28.230 -1.144 -2.802 1.00 49.99 590 LYS A N 1
ATOM 2516 C CA . LYS A 1 380 ? -27.054 -0.606 -2.122 1.00 52.58 590 LYS A CA 1
ATOM 2517 C C . LYS A 1 380 ? -27.465 0.421 -1.050 1.00 54.35 590 LYS A C 1
ATOM 2518 O O . LYS A 1 380 ? -28.453 1.152 -1.209 1.00 52.32 590 LYS A O 1
ATOM 2524 N N . THR A 1 381 ? -26.717 0.466 0.046 1.00 53.80 591 THR A N 1
ATOM 2525 C CA . THR A 1 381 ? -26.952 1.482 1.066 1.00 55.39 591 THR A CA 1
ATOM 2526 C C . THR A 1 381 ? -26.537 2.853 0.500 1.00 54.41 591 THR A C 1
ATOM 2527 O O . THR A 1 381 ? -25.371 3.070 0.150 1.00 50.65 591 THR A O 1
ATOM 2531 N N . MET A 1 382 ? -27.511 3.755 0.367 1.00 52.57 592 MET A N 1
ATOM 2532 C CA . MET A 1 382 ? -27.263 5.093 -0.186 1.00 52.07 592 MET A CA 1
ATOM 2533 C C . MET A 1 382 ? -26.483 5.940 0.821 1.00 49.10 592 MET A C 1
ATOM 2534 O O . MET A 1 382 ? -26.624 5.753 2.029 1.00 49.13 592 MET A O 1
ATOM 2539 N N . ASN A 1 383 ? -25.654 6.863 0.351 1.00 49.94 593 ASN A N 1
ATOM 2540 C CA . ASN A 1 383 ? -25.141 7.863 1.286 1.00 54.22 593 ASN A CA 1
ATOM 2541 C C . ASN A 1 383 ? -26.234 8.918 1.505 1.00 50.28 593 ASN A C 1
ATOM 2542 O O . ASN A 1 383 ? -26.928 9.291 0.548 1.00 46.11 593 ASN A O 1
ATOM 2547 N N . PRO A 1 384 ? -26.428 9.346 2.771 1.00 48.83 594 PRO A N 1
ATOM 2548 C CA . PRO A 1 384 ? -27.557 10.201 3.153 1.00 47.97 594 PRO A CA 1
ATOM 2549 C C . PRO A 1 384 ? -27.762 11.414 2.247 1.00 46.61 594 PRO A C 1
ATOM 2550 O O . PRO A 1 384 ? -26.792 12.042 1.826 1.00 46.85 594 PRO A O 1
ATOM 2554 N N . ILE A 1 385 ? -29.020 11.702 1.914 1.00 46.89 595 ILE A N 1
ATOM 2555 C CA . ILE A 1 385 ? -29.375 12.967 1.275 1.00 45.39 595 ILE A CA 1
ATOM 2556 C C . ILE A 1 385 ? -29.762 13.941 2.386 1.00 43.79 595 ILE A C 1
ATOM 2557 O O . ILE A 1 385 ? -30.786 13.759 3.047 1.00 40.85 595 ILE A O 1
ATOM 2562 N N . VAL A 1 386 ? -28.908 14.939 2.616 1.00 43.77 596 VAL A N 1
ATOM 2563 C CA . VAL A 1 386 ? -29.135 15.930 3.674 1.00 43.49 596 VAL A CA 1
ATOM 2564 C C . VAL A 1 386 ? -30.108 16.979 3.135 1.00 42.40 596 VAL A C 1
ATOM 2565 O O . VAL A 1 386 ? -29.864 17.573 2.089 1.00 40.17 596 VAL A O 1
ATOM 2569 N N . LEU A 1 387 ? -31.226 17.176 3.832 1.00 42.48 597 LEU A N 1
ATOM 2570 C CA . LEU A 1 387 ? -32.244 18.134 3.376 1.00 41.20 597 LEU A CA 1
ATOM 2571 C C . LEU A 1 387 ? -31.865 19.525 3.877 1.00 42.42 597 LEU A C 1
ATOM 2572 O O . LEU A 1 387 ? -32.421 20.019 4.855 1.00 38.14 597 LEU A O 1
ATOM 2577 N N . THR A 1 388 ? -30.878 20.120 3.209 1.00 42.78 598 THR A N 1
ATOM 2578 C CA . THR A 1 388 ? -30.261 21.371 3.644 1.00 46.80 598 THR A CA 1
ATOM 2579 C C . THR A 1 388 ? -31.304 22.479 3.693 1.00 42.83 598 THR A C 1
ATOM 2580 O O . THR A 1 388 ? -31.862 22.855 2.659 1.00 42.64 598 THR A O 1
ATOM 2584 N N . THR A 1 389 ? -31.579 22.967 4.899 1.00 42.22 599 THR A N 1
ATOM 2585 C CA . THR A 1 389 ? -32.581 24.019 5.068 1.00 42.97 599 THR A CA 1
ATOM 2586 C C . THR A 1 389 ? -31.981 25.248 5.719 1.00 40.90 599 THR A C 1
ATOM 2587 O O . THR A 1 389 ? -31.162 25.152 6.624 1.00 38.71 599 THR A O 1
ATOM 2591 N N . THR A 1 390 ? -32.376 26.407 5.223 1.00 39.63 600 THR A N 1
ATOM 2592 C CA . THR A 1 390 ? -32.028 27.652 5.871 1.00 37.92 600 THR A CA 1
ATOM 2593 C C . THR A 1 390 ? -33.329 28.394 6.201 1.00 37.09 600 THR A C 1
ATOM 2594 O O . THR A 1 390 ? -34.356 28.218 5.525 1.00 32.19 600 THR A O 1
ATOM 2598 N N . ASP A 1 391 ? -33.277 29.199 7.254 1.00 34.77 601 ASP A N 1
ATOM 2599 C CA . ASP A 1 391 ? -34.383 30.072 7.607 1.00 31.71 601 ASP A CA 1
ATOM 2600 C C . ASP A 1 391 ? -33.870 31.363 8.232 1.00 33.46 601 ASP A C 1
ATOM 2601 O O . ASP A 1 391 ? -32.808 31.368 8.859 1.00 31.67 601 ASP A O 1
ATOM 2606 N N . ASN A 1 392 ? -34.640 32.441 8.068 1.00 28.76 602 ASN A N 1
ATOM 2607 C CA . ASN A 1 392 ? -34.321 33.750 8.627 1.00 26.30 602 ASN A CA 1
ATOM 2608 C C . ASN A 1 392 ? -34.552 33.846 10.130 1.00 25.47 602 ASN A C 1
ATOM 2609 O O . ASN A 1 392 ? -34.133 34.803 10.742 1.00 27.36 602 ASN A O 1
ATOM 2614 N N . GLY A 1 393 ? -35.249 32.886 10.722 1.00 25.90 603 GLY A N 1
ATOM 2615 C CA . GLY A 1 393 ? -35.821 33.053 12.053 1.00 24.65 603 GLY A CA 1
ATOM 2616 C C . GLY A 1 393 ? -34.928 32.640 13.202 1.00 28.62 603 GLY A C 1
ATOM 2617 O O . GLY A 1 393 ? -33.759 32.348 13.004 1.00 29.31 603 GLY A O 1
ATOM 2618 N N . THR A 1 394 ? -35.490 32.606 14.399 1.00 27.43 604 THR A N 1
ATOM 2619 C CA . THR A 1 394 ? -34.746 32.266 15.596 1.00 29.36 604 THR A CA 1
ATOM 2620 C C . THR A 1 394 ? -35.131 30.902 16.167 1.00 31.20 604 THR A C 1
ATOM 2621 O O . THR A 1 394 ? -34.586 30.482 17.182 1.00 31.01 604 THR A O 1
ATOM 2625 N N . GLY A 1 395 ? -36.090 30.218 15.558 1.00 30.92 605 GLY A N 1
ATOM 2626 C CA . GLY A 1 395 ? -36.608 29.012 16.186 1.00 32.28 605 GLY A CA 1
ATOM 2627 C C . GLY A 1 395 ? -36.260 27.734 15.446 1.00 32.50 605 GLY A C 1
ATOM 2628 O O . GLY A 1 395 ? -35.401 27.720 14.583 1.00 32.83 605 GLY A O 1
ATOM 2629 N N . THR A 1 396 ? -36.960 26.663 15.781 1.00 35.31 606 THR A N 1
ATOM 2630 C CA . THR A 1 396 ? -36.743 25.376 15.123 1.00 38.86 606 THR A CA 1
ATOM 2631 C C . THR A 1 396 ? -37.445 25.318 13.770 1.00 37.26 606 THR A C 1
ATOM 2632 O O . THR A 1 396 ? -38.497 25.942 13.583 1.00 37.57 606 THR A O 1
ATOM 2636 N N . VAL A 1 397 ? -36.846 24.589 12.832 1.00 33.82 607 VAL A N 1
ATOM 2637 C CA . VAL A 1 397 ? -37.455 24.282 11.543 1.00 33.78 607 VAL A CA 1
ATOM 2638 C C . VAL A 1 397 ? -37.673 22.768 11.481 1.00 37.75 607 VAL A C 1
ATOM 2639 O O . VAL A 1 397 ? -36.750 22.000 11.794 1.00 36.79 607 VAL A O 1
ATOM 2643 N N . THR A 1 398 ? -38.874 22.344 11.085 1.00 35.09 608 THR A N 1
ATOM 2644 C CA . THR A 1 398 ? -39.217 20.932 10.946 1.00 35.05 608 THR A CA 1
ATOM 2645 C C . THR A 1 398 ? -39.480 20.590 9.480 1.00 36.03 608 THR A C 1
ATOM 2646 O O . THR A 1 398 ? -40.246 21.284 8.787 1.00 33.40 608 THR A O 1
ATOM 2650 N N . ASN A 1 399 ? -38.833 19.522 9.008 1.00 36.01 609 ASN A N 1
ATOM 2651 C CA . ASN A 1 399 ? -39.090 18.982 7.671 1.00 36.56 609 ASN A CA 1
ATOM 2652 C C . ASN A 1 399 ? -39.932 17.723 7.772 1.00 38.29 609 ASN A C 1
ATOM 2653 O O . ASN A 1 399 ? -39.657 16.844 8.595 1.00 37.81 609 ASN A O 1
ATOM 2658 N N . THR A 1 400 ? -40.971 17.640 6.952 1.00 37.57 610 THR A N 1
ATOM 2659 C CA . THR A 1 400 ? -41.719 16.395 6.842 1.00 39.17 610 THR A CA 1
ATOM 2660 C C . THR A 1 400 ? -41.653 15.965 5.386 1.00 38.10 610 THR A C 1
ATOM 2661 O O . THR A 1 400 ? -41.804 16.786 4.473 1.00 38.77 610 THR A O 1
ATOM 2665 N N . VAL A 1 401 ? -41.411 14.672 5.186 1.00 38.90 611 VAL A N 1
ATOM 2666 C CA . VAL A 1 401 ? -41.040 14.128 3.879 1.00 37.12 611 VAL A CA 1
ATOM 2667 C C . VAL A 1 401 ? -42.016 13.030 3.460 1.00 36.72 611 VAL A C 1
ATOM 2668 O O . VAL A 1 401 ? -42.369 12.166 4.255 1.00 36.52 611 VAL A O 1
ATOM 2672 N N . THR A 1 402 ? -42.463 13.087 2.212 1.00 37.91 612 THR A N 1
ATOM 2673 C CA . THR A 1 402 ? -43.357 12.076 1.669 1.00 39.55 612 THR A CA 1
ATOM 2674 C C . THR A 1 402 ? -42.929 11.712 0.250 1.00 39.10 612 THR A C 1
ATOM 2675 O O . THR A 1 402 ? -42.217 12.486 -0.420 1.00 39.53 612 THR A O 1
ATOM 2679 N N . GLY A 1 403 ? -43.383 10.539 -0.199 1.00 40.42 613 GLY A N 1
ATOM 2680 C CA . GLY A 1 403 ? -43.111 10.035 -1.551 1.00 38.67 613 GLY A CA 1
ATOM 2681 C C . GLY A 1 403 ? -41.779 9.310 -1.707 1.00 37.72 613 GLY A C 1
ATOM 2682 O O . GLY A 1 403 ? -41.277 9.165 -2.817 1.00 37.95 613 GLY A O 1
ATOM 2683 N N . LEU A 1 404 ? -41.194 8.873 -0.595 1.00 38.06 614 LEU A N 1
ATOM 2684 C CA . LEU A 1 404 ? -39.893 8.198 -0.621 1.00 40.36 614 LEU A CA 1
ATOM 2685 C C . LEU A 1 404 ? -39.983 6.817 -1.288 1.00 42.78 614 LEU A C 1
ATOM 2686 O O . LEU A 1 404 ? -40.964 6.099 -1.086 1.00 41.94 614 LEU A O 1
ATOM 2691 N N . PRO A 1 405 ? -38.965 6.450 -2.086 1.00 46.17 615 PRO A N 1
ATOM 2692 C CA . PRO A 1 405 ? -38.900 5.072 -2.603 1.00 45.50 615 PRO A CA 1
ATOM 2693 C C . PRO A 1 405 ? -38.894 4.047 -1.462 1.00 45.10 615 PRO A C 1
ATOM 2694 O O . PRO A 1 405 ? -38.399 4.348 -0.367 1.00 44.47 615 PRO A O 1
ATOM 2698 N N . SER A 1 406 ? -39.443 2.854 -1.711 1.00 45.35 616 SER A N 1
ATOM 2699 C CA . SER A 1 406 ? -39.412 1.762 -0.722 1.00 45.06 616 SER A CA 1
ATOM 2700 C C . SER A 1 406 ? -37.996 1.491 -0.233 1.00 43.79 616 SER A C 1
ATOM 2701 O O . SER A 1 406 ? -37.028 1.504 -1.006 1.00 42.60 616 SER A O 1
ATOM 2704 N N . GLY A 1 407 ? -37.879 1.250 1.063 1.00 45.00 617 GLY A N 1
ATOM 2705 C CA . GLY A 1 407 ? -36.584 1.048 1.667 1.00 45.34 617 GLY A CA 1
ATOM 2706 C C . GLY A 1 407 ? -35.931 2.321 2.173 1.00 48.44 617 GLY A C 1
ATOM 2707 O O . GLY A 1 407 ? -35.028 2.248 3.005 1.00 50.34 617 GLY A O 1
ATOM 2708 N N . LEU A 1 408 ? -36.355 3.489 1.685 1.00 46.28 618 LEU A N 1
ATOM 2709 C CA . LEU A 1 408 ? -35.754 4.736 2.168 1.00 45.88 618 LEU A CA 1
ATOM 2710 C C . LEU A 1 408 ? -36.552 5.302 3.326 1.00 45.49 618 LEU A C 1
ATOM 2711 O O . LEU A 1 408 ? -37.741 5.041 3.453 1.00 45.81 618 LEU A O 1
ATOM 2716 N N . SER A 1 409 ? -35.902 6.071 4.190 1.00 46.99 619 SER A N 1
ATOM 2717 C CA . SER A 1 409 ? -36.656 6.798 5.203 1.00 46.02 619 SER A CA 1
ATOM 2718 C C . SER A 1 409 ? -36.028 8.154 5.516 1.00 45.17 619 SER A C 1
ATOM 2719 O O . SER A 1 409 ? -34.890 8.421 5.141 1.00 45.41 619 SER A O 1
ATOM 2722 N N . TYR A 1 410 ? -36.802 9.017 6.168 1.00 46.42 620 TYR A N 1
ATOM 2723 C CA . TYR A 1 410 ? -36.312 10.318 6.613 1.00 44.63 620 TYR A CA 1
ATOM 2724 C C . TYR A 1 410 ? -35.859 10.220 8.056 1.00 42.06 620 TYR A C 1
ATOM 2725 O O . TYR A 1 410 ? -36.624 9.851 8.935 1.00 40.55 620 TYR A O 1
ATOM 2734 N N . ASP A 1 411 ? -34.604 10.545 8.300 1.00 44.24 621 ASP A N 1
ATOM 2735 C CA . ASP A 1 411 ? -34.116 10.562 9.665 1.00 49.60 621 ASP A CA 1
ATOM 2736 C C . ASP A 1 411 ? -34.116 12.005 10.215 1.00 49.87 621 ASP A C 1
ATOM 2737 O O . ASP A 1 411 ? -33.309 12.843 9.786 1.00 48.48 621 ASP A O 1
ATOM 2742 N N . SER A 1 412 ? -35.042 12.283 11.139 1.00 52.24 622 SER A N 1
ATOM 2743 C CA . SER A 1 412 ? -35.163 13.590 11.811 1.00 52.66 622 SER A CA 1
ATOM 2744 C C . SER A 1 412 ? -33.835 14.043 12.390 1.00 51.87 622 SER A C 1
ATOM 2745 O O . SER A 1 412 ? -33.282 15.070 11.985 1.00 50.63 622 SER A O 1
ATOM 2748 N N . ALA A 1 413 ? -33.332 13.245 13.331 1.00 52.71 623 ALA A N 1
ATOM 2749 C CA . ALA A 1 413 ? -32.071 13.496 14.021 1.00 52.45 623 ALA A CA 1
ATOM 2750 C C . ALA A 1 413 ? -30.945 14.031 13.127 1.00 51.66 623 ALA A C 1
ATOM 2751 O O . ALA A 1 413 ? -30.240 14.963 13.515 1.00 55.53 623 ALA A O 1
ATOM 2753 N N . THR A 1 414 ? -30.782 13.473 11.932 1.00 47.13 624 THR A N 1
ATOM 2754 C CA . THR A 1 414 ? -29.726 13.940 11.029 1.00 43.41 624 THR A CA 1
ATOM 2755 C C . THR A 1 414 ? -30.266 14.761 9.860 1.00 41.41 624 THR A C 1
ATOM 2756 O O . THR A 1 414 ? -29.495 15.209 9.010 1.00 41.94 624 THR A O 1
ATOM 2760 N N . ASN A 1 415 ? -31.584 14.973 9.821 1.00 43.10 625 ASN A N 1
ATOM 2761 C CA . ASN A 1 415 ? -32.241 15.682 8.706 1.00 40.71 625 ASN A CA 1
ATOM 2762 C C . ASN A 1 415 ? -31.805 15.157 7.325 1.00 38.60 625 ASN A C 1
ATOM 2763 O O . ASN A 1 415 ? -31.401 15.917 6.429 1.00 37.58 625 ASN A O 1
ATOM 2768 N N . SER A 1 416 ?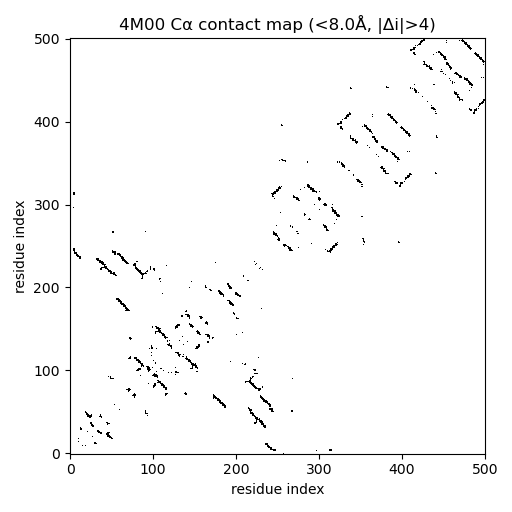 -31.912 13.841 7.164 1.00 41.76 626 SER A N 1
ATOM 2769 C CA . SER A 1 416 ? -31.350 13.155 6.006 1.00 41.40 626 SER A CA 1
ATOM 2770 C C . SER A 1 416 ? -32.235 12.022 5.530 1.00 40.08 626 SER A C 1
ATOM 2771 O O . SER A 1 416 ? -32.918 11.379 6.316 1.00 40.01 626 SER A O 1
ATOM 2774 N N . ILE A 1 417 ? -32.217 11.790 4.227 1.00 42.73 627 ILE A N 1
ATOM 2775 C CA . ILE A 1 417 ? -32.846 10.608 3.668 1.00 44.04 627 ILE A CA 1
ATOM 2776 C C . ILE A 1 417 ? -31.801 9.489 3.661 1.00 45.66 627 ILE A C 1
ATOM 2777 O O . ILE A 1 417 ? -30.737 9.631 3.053 1.00 46.65 627 ILE A O 1
ATOM 2782 N N . ILE A 1 418 ? -32.111 8.408 4.383 1.00 45.69 628 ILE A N 1
ATOM 2783 C CA . ILE A 1 418 ? -31.221 7.247 4.542 1.00 45.63 628 ILE A CA 1
ATOM 2784 C C . ILE A 1 418 ? -31.906 5.957 4.065 1.00 48.06 628 ILE A C 1
ATOM 2785 O O . ILE A 1 418 ? -33.126 5.931 3.833 1.00 48.27 628 ILE A O 1
ATOM 2790 N N . GLY A 1 419 ? -31.115 4.892 3.934 1.00 47.88 629 GLY A N 1
ATOM 2791 C CA . GLY A 1 419 ? -31.644 3.548 3.708 1.00 45.98 629 GLY A CA 1
ATOM 2792 C C . GLY A 1 419 ? -31.064 2.833 2.501 1.00 46.86 629 GLY A C 1
ATOM 2793 O O . GLY A 1 419 ? -30.088 3.285 1.895 1.00 48.17 629 GLY A O 1
ATOM 2794 N N . THR A 1 420 ? -31.675 1.702 2.160 1.00 45.37 630 THR A N 1
ATOM 2795 C CA . THR A 1 420 ? -31.335 0.955 0.953 1.00 44.66 630 THR A CA 1
ATOM 2796 C C . THR A 1 420 ? -32.575 0.846 0.070 1.00 40.09 630 THR A C 1
ATOM 2797 O O . THR A 1 420 ? -33.557 0.212 0.456 1.00 42.30 630 THR A O 1
ATOM 2801 N N . PRO A 1 421 ? -32.542 1.462 -1.121 1.00 38.29 631 PRO A N 1
ATOM 2802 C CA . PRO A 1 421 ? -33.720 1.348 -1.976 1.00 41.86 631 PRO A CA 1
ATOM 2803 C C . PRO A 1 421 ? -33.891 -0.100 -2.456 1.00 46.22 631 PRO A C 1
ATOM 2804 O O . PRO A 1 421 ? -32.911 -0.732 -2.862 1.00 45.97 631 PRO A O 1
ATOM 2808 N N . THR A 1 422 ? -35.112 -0.622 -2.391 1.00 48.65 632 THR A N 1
ATOM 2809 C CA . THR A 1 422 ? -35.335 -2.030 -2.710 1.00 50.75 632 THR A CA 1
ATOM 2810 C C . THR A 1 422 ? -35.989 -2.210 -4.066 1.00 52.18 632 THR A C 1
ATOM 2811 O O . THR A 1 422 ? -36.181 -3.334 -4.516 1.00 52.64 632 THR A O 1
ATOM 2815 N N . LYS A 1 423 ? -36.325 -1.111 -4.731 1.00 54.27 633 LYS A N 1
ATOM 2816 C CA . LYS A 1 423 ? -37.117 -1.212 -5.948 1.00 56.15 633 LYS A CA 1
ATOM 2817 C C . LYS A 1 423 ? -36.737 -0.197 -7.021 1.00 57.37 633 LYS A C 1
ATOM 2818 O O . LYS A 1 423 ? -36.699 1.007 -6.767 1.00 58.57 633 LYS A O 1
ATOM 2824 N N . ILE A 1 424 ? -36.465 -0.704 -8.221 1.00 54.57 634 ILE A N 1
ATOM 2825 C CA . ILE A 1 424 ? -36.227 0.110 -9.412 1.00 55.66 634 ILE A CA 1
ATOM 2826 C C . ILE A 1 424 ? -37.392 1.057 -9.668 1.00 54.33 634 ILE A C 1
ATOM 2827 O O . ILE A 1 424 ? -38.545 0.690 -9.466 1.00 54.26 634 ILE A O 1
ATOM 2832 N N . GLY A 1 425 ? -37.079 2.266 -10.125 1.00 54.33 635 GLY A N 1
ATOM 2833 C CA . GLY A 1 425 ? -38.097 3.248 -10.479 1.00 53.93 635 GLY A CA 1
ATOM 2834 C C . GLY A 1 425 ? -37.752 4.657 -10.024 1.00 53.21 635 GLY A C 1
ATOM 2835 O O . GLY A 1 425 ? -36.754 4.873 -9.336 1.00 50.30 635 GLY A O 1
ATOM 2836 N N . GLN A 1 426 ? -38.593 5.611 -10.410 1.00 55.26 636 GLN A N 1
ATOM 2837 C CA . GLN A 1 426 ? -38.407 7.013 -10.035 1.00 57.83 636 GLN A CA 1
ATOM 2838 C C . GLN A 1 426 ? -39.508 7.538 -9.112 1.00 56.43 636 GLN A C 1
ATOM 2839 O O . GLN A 1 426 ? -40.694 7.312 -9.355 1.00 54.89 636 GLN A O 1
ATOM 2845 N N . SER A 1 427 ? -39.099 8.242 -8.056 1.00 54.87 637 SER A N 1
ATOM 2846 C CA . SER A 1 427 ? -40.029 8.857 -7.106 1.00 51.17 637 SER A CA 1
ATOM 2847 C C . SER A 1 427 ? -39.939 10.390 -7.118 1.00 51.29 637 SER A C 1
ATOM 2848 O O . SER A 1 427 ? -38.856 10.962 -7.302 1.00 48.97 637 SER A O 1
ATOM 2851 N N . THR A 1 428 ? -41.085 11.047 -6.936 1.00 49.06 638 THR A N 1
ATOM 2852 C CA . THR A 1 428 ? -41.097 12.474 -6.625 1.00 45.11 638 THR A CA 1
ATOM 2853 C C . THR A 1 428 ? -41.195 12.600 -5.124 1.00 40.79 638 THR A C 1
ATOM 2854 O O . THR A 1 428 ? -42.162 12.148 -4.511 1.00 39.28 638 THR A O 1
ATOM 2858 N N . VAL A 1 429 ? -40.166 13.183 -4.530 1.00 37.83 639 VAL A N 1
ATOM 2859 C CA . VAL A 1 429 ? -40.142 13.347 -3.088 1.00 38.61 639 VAL A CA 1
ATOM 2860 C C . VAL A 1 429 ? -40.563 14.785 -2.764 1.00 38.96 639 VAL A C 1
ATOM 2861 O O . VAL A 1 429 ? -40.044 15.742 -3.354 1.00 39.03 639 VAL A O 1
ATOM 2865 N N . THR A 1 430 ? -41.513 14.919 -1.845 1.00 38.82 640 THR A N 1
ATOM 2866 C CA . THR A 1 430 ? -41.986 16.232 -1.425 1.00 37.13 640 THR A CA 1
ATOM 2867 C C . THR A 1 430 ? -41.506 16.500 -0.021 1.00 36.05 640 THR A C 1
ATOM 2868 O O . THR A 1 430 ? -41.696 15.675 0.877 1.00 35.73 640 THR A O 1
ATOM 2872 N N . VAL A 1 431 ? -40.862 17.655 0.148 1.00 35.50 641 VAL A N 1
ATOM 2873 C CA . VAL A 1 431 ? -40.416 18.114 1.462 1.00 34.18 641 VAL A CA 1
ATOM 2874 C C . VAL A 1 431 ? -41.210 19.368 1.822 1.00 33.11 641 VAL A C 1
ATOM 2875 O O . VAL A 1 431 ? -41.161 20.377 1.108 1.00 34.01 641 VAL A O 1
ATOM 2879 N N . VAL A 1 432 ? -41.943 19.284 2.923 1.00 32.95 642 VAL A N 1
ATOM 2880 C CA . VAL A 1 432 ? -42.640 20.437 3.472 1.00 32.91 642 VAL A CA 1
ATOM 2881 C C . VAL A 1 432 ? -41.825 20.929 4.659 1.00 32.05 642 VAL A C 1
ATOM 2882 O O . VAL A 1 432 ? -41.687 20.214 5.663 1.00 32.12 642 VAL A O 1
ATOM 2886 N N . SER A 1 433 ? -41.322 22.156 4.543 1.00 30.47 643 SER A N 1
ATOM 2887 C CA . SER A 1 433 ? -40.468 22.755 5.577 1.00 31.35 643 SER A CA 1
ATOM 2888 C C . SER A 1 433 ? -41.252 23.821 6.376 1.00 31.15 643 SER A C 1
ATOM 2889 O O . SER A 1 433 ? -41.781 24.755 5.797 1.00 30.41 643 SER A O 1
ATOM 2892 N N . THR A 1 434 ? -41.316 23.662 7.693 1.00 30.82 644 THR A N 1
ATOM 2893 C CA . THR A 1 434 ? -42.136 24.513 8.545 1.00 30.93 644 THR A CA 1
ATOM 2894 C C . THR A 1 434 ? -41.309 25.093 9.683 1.00 30.74 644 THR A C 1
ATOM 2895 O O . THR A 1 434 ? -40.731 24.337 10.479 1.00 32.02 644 THR A O 1
ATOM 2899 N N . ASP A 1 435 ? -41.246 26.423 9.771 1.00 28.08 645 ASP A N 1
ATOM 2900 C CA . ASP A 1 435 ? -40.548 27.044 10.900 1.00 26.70 645 ASP A CA 1
ATOM 2901 C C . ASP A 1 435 ? -41.453 27.126 12.110 1.00 27.37 645 ASP A C 1
ATOM 2902 O O . ASP A 1 435 ? -42.629 26.736 12.050 1.00 27.55 645 ASP A O 1
ATOM 2907 N N . GLN A 1 436 ? -40.924 27.625 13.217 1.00 25.67 646 GLN A N 1
ATOM 2908 C CA . GLN A 1 436 ? -41.678 27.610 14.447 1.00 28.03 646 GLN A CA 1
ATOM 2909 C C . GLN A 1 436 ? -42.863 28.607 14.402 1.00 27.29 646 GLN A C 1
ATOM 2910 O O . GLN A 1 436 ? -43.838 28.459 15.141 1.00 27.76 646 GLN A O 1
ATOM 2916 N N . ALA A 1 437 ? -42.760 29.611 13.539 1.00 27.59 647 ALA A N 1
ATOM 2917 C CA . ALA A 1 437 ? -43.827 30.603 13.358 1.00 28.74 647 ALA A CA 1
ATOM 2918 C C . ALA A 1 437 ? -44.850 30.136 12.306 1.00 29.38 647 ALA A C 1
ATOM 2919 O O . ALA A 1 437 ? -45.694 30.925 11.853 1.00 28.68 647 ALA A O 1
ATOM 2921 N N . ASN A 1 438 ? -44.743 28.871 11.897 1.00 28.06 648 ASN A N 1
ATOM 2922 C CA . ASN A 1 438 ? -45.676 28.256 10.947 1.00 26.85 648 ASN A CA 1
ATOM 2923 C C . ASN A 1 438 ? -45.643 28.839 9.563 1.00 26.13 648 ASN A C 1
ATOM 2924 O O . ASN A 1 438 ? -46.626 28.759 8.839 1.00 28.17 648 ASN A O 1
ATOM 2929 N N . ASN A 1 439 ? -44.519 29.424 9.170 1.00 25.21 649 ASN A N 1
ATOM 2930 C CA . ASN A 1 439 ? -44.283 29.668 7.759 1.00 26.61 649 ASN A CA 1
ATOM 2931 C C . ASN A 1 439 ? -43.903 28.314 7.117 1.00 31.12 649 ASN A C 1
ATOM 2932 O O . ASN A 1 439 ? -43.194 27.502 7.742 1.00 28.22 649 ASN A O 1
ATOM 2937 N N . LYS A 1 440 ? -44.366 28.083 5.890 1.00 33.44 650 LYS A N 1
ATOM 2938 C CA . LYS A 1 440 ? -44.261 26.771 5.240 1.00 36.65 650 LYS A CA 1
ATOM 2939 C C . LYS A 1 440 ? -43.771 26.962 3.838 1.00 37.35 650 LYS A C 1
ATOM 2940 O O . LYS A 1 440 ? -44.259 27.843 3.128 1.00 35.99 650 LYS A O 1
ATOM 2946 N N . SER A 1 441 ? -42.827 26.131 3.418 1.00 34.57 651 SER A N 1
ATOM 2947 C CA . SER A 1 441 ? -42.575 25.976 1.990 1.00 36.53 651 SER A CA 1
ATOM 2948 C C . SER A 1 441 ? -42.618 24.494 1.633 1.00 36.42 651 SER A C 1
ATOM 2949 O O . SER A 1 441 ? -42.571 23.631 2.505 1.00 35.43 651 SER A O 1
ATOM 2952 N N . THR A 1 442 ? -42.754 24.195 0.351 1.00 39.83 652 THR A N 1
ATOM 2953 C CA . THR A 1 442 ? -42.738 22.806 -0.078 1.00 42.28 652 THR A CA 1
ATOM 2954 C C . THR A 1 442 ? -41.826 22.736 -1.277 1.00 41.22 652 THR A C 1
ATOM 2955 O O . THR A 1 442 ? -41.878 23.599 -2.157 1.00 37.12 652 THR A O 1
ATOM 2959 N N . THR A 1 443 ? -40.962 21.730 -1.274 1.00 41.80 653 THR A N 1
ATOM 2960 C CA . THR A 1 443 ? -40.028 21.498 -2.363 1.00 45.56 653 THR A CA 1
ATOM 2961 C C . THR A 1 443 ? -40.190 20.048 -2.811 1.00 43.28 653 THR A C 1
ATOM 2962 O O . THR A 1 443 ? -40.487 19.165 -2.000 1.00 41.64 653 THR A O 1
ATOM 2966 N N . THR A 1 444 ? -40.018 19.817 -4.105 1.00 44.64 654 THR A N 1
ATOM 2967 C CA . THR A 1 444 ? -39.996 18.462 -4.637 1.00 44.88 654 THR A CA 1
ATOM 2968 C C . THR A 1 444 ? -38.708 18.255 -5.414 1.00 45.10 654 THR A C 1
ATOM 2969 O O . THR A 1 444 ? -38.161 19.190 -5.996 1.00 44.49 654 THR A O 1
ATOM 2973 N N . PHE A 1 445 ? -38.226 17.019 -5.402 1.00 44.58 655 PHE A N 1
ATOM 2974 C CA . PHE A 1 445 ? -37.107 16.598 -6.234 1.00 43.49 655 PHE A CA 1
ATOM 2975 C C . PHE A 1 445 ? -37.324 15.119 -6.558 1.00 45.81 655 PHE A C 1
ATOM 2976 O O . PHE A 1 445 ? -38.163 14.445 -5.937 1.00 45.50 655 PHE A O 1
ATOM 2984 N N . THR A 1 446 ? -36.598 14.615 -7.547 1.00 47.47 656 THR A N 1
ATOM 2985 C CA . THR A 1 446 ? -36.768 13.218 -7.938 1.00 45.79 656 THR A CA 1
ATOM 2986 C C . THR A 1 446 ? -35.618 12.351 -7.426 1.00 45.41 656 THR A C 1
ATOM 2987 O O . THR A 1 446 ? -34.455 12.761 -7.445 1.00 43.85 656 THR A O 1
ATOM 2991 N N . ILE A 1 447 ? -35.967 11.164 -6.940 1.00 44.67 657 ILE A N 1
ATOM 2992 C CA . ILE A 1 447 ? -34.985 10.114 -6.691 1.00 43.77 657 ILE A CA 1
ATOM 2993 C C . ILE A 1 447 ? -35.205 9.016 -7.733 1.00 45.39 657 ILE A C 1
ATOM 2994 O O . ILE A 1 447 ? -36.270 8.389 -7.792 1.00 43.22 657 ILE A O 1
ATOM 2999 N N . ASN A 1 448 ? -34.206 8.828 -8.583 1.00 47.44 658 ASN A N 1
ATOM 3000 C CA . ASN A 1 448 ? -34.240 7.756 -9.559 1.00 49.62 658 ASN A CA 1
ATOM 3001 C C . ASN A 1 448 ? -33.440 6.555 -9.038 1.00 46.83 658 ASN A C 1
ATOM 3002 O O . ASN A 1 448 ? -32.211 6.623 -8.907 1.00 45.47 658 ASN A O 1
ATOM 3007 N N . VAL A 1 449 ? -34.149 5.484 -8.685 1.00 43.64 659 VAL A N 1
ATOM 3008 C CA . VAL A 1 449 ? -33.491 4.247 -8.259 1.00 44.78 659 VAL A CA 1
ATOM 3009 C C . VAL A 1 449 ? -33.238 3.404 -9.505 1.00 43.80 659 VAL A C 1
ATOM 3010 O O . VAL A 1 449 ? -34.187 2.998 -10.186 1.00 43.27 659 VAL A O 1
ATOM 3014 N N . VAL A 1 450 ? -31.958 3.188 -9.810 1.00 42.79 660 VAL A N 1
ATOM 3015 C CA . VAL A 1 450 ? -31.560 2.406 -10.985 1.00 45.40 660 VAL A CA 1
ATOM 3016 C C . VAL A 1 450 ? -30.777 1.130 -10.642 1.00 45.23 660 VAL A C 1
ATOM 3017 O O . VAL A 1 450 ? -30.288 0.945 -9.513 1.00 44.35 660 VAL A O 1
ATOM 3021 N N . ASP A 1 451 ? -30.672 0.257 -11.644 1.00 49.16 661 ASP A N 1
ATOM 3022 C CA . ASP A 1 451 ? -29.832 -0.941 -11.568 1.00 46.55 661 ASP A CA 1
ATOM 3023 C C . ASP A 1 451 ? -28.807 -0.934 -12.692 1.00 45.00 661 ASP A C 1
ATOM 3024 O O . ASP A 1 451 ? -29.153 -1.037 -13.873 1.00 45.36 661 ASP A O 1
ATOM 3029 N N . THR A 1 452 ? -27.544 -0.798 -12.309 1.00 46.33 662 THR A N 1
ATOM 3030 C CA . THR A 1 452 ? -26.441 -0.774 -13.268 1.00 47.71 662 THR A CA 1
ATOM 3031 C C . THR A 1 452 ? -25.358 -1.769 -12.835 1.00 48.37 662 THR A C 1
ATOM 3032 O O . THR A 1 452 ? -24.249 -1.770 -13.371 1.00 49.71 662 THR A O 1
ATOM 3036 N N . THR A 1 453 ? -25.678 -2.596 -11.843 1.00 46.02 663 THR A N 1
ATOM 3037 C CA . THR A 1 453 ? -24.745 -3.596 -11.351 1.00 47.23 663 THR A CA 1
ATOM 3038 C C . THR A 1 453 ? -25.154 -4.948 -11.930 1.00 46.60 663 THR A C 1
ATOM 3039 O O . THR A 1 453 ? -26.334 -5.322 -11.878 1.00 45.57 663 THR A O 1
ATOM 3043 N N . ALA A 1 454 ? -24.187 -5.658 -12.508 1.00 44.69 664 ALA A N 1
ATOM 3044 C CA . ALA A 1 454 ? -24.460 -6.952 -13.142 1.00 42.62 664 ALA A CA 1
ATOM 3045 C C . ALA A 1 454 ? -24.576 -8.037 -12.075 1.00 40.75 664 ALA A C 1
ATOM 3046 O O . ALA A 1 454 ? -24.079 -7.853 -10.948 1.00 42.00 664 ALA A O 1
ATOM 3048 N N . PRO A 1 455 ? -25.234 -9.173 -12.408 1.00 39.13 665 PRO A N 1
ATOM 3049 C CA . PRO A 1 455 ? -25.367 -10.221 -11.398 1.00 38.33 665 PRO A CA 1
ATOM 3050 C C . PRO A 1 455 ? -24.003 -10.815 -11.046 1.00 37.73 665 PRO A C 1
ATOM 3051 O O . PRO A 1 455 ? -23.085 -10.764 -11.858 1.00 38.26 665 PRO A O 1
ATOM 3055 N N . THR A 1 456 ? -23.860 -11.320 -9.830 1.00 37.66 666 THR A N 1
ATOM 3056 C CA . THR A 1 456 ? -22.687 -12.098 -9.484 1.00 41.04 666 THR A CA 1
ATOM 3057 C C . THR A 1 456 ? -23.067 -13.585 -9.543 1.00 42.64 666 THR A C 1
ATOM 3058 O O . THR A 1 456 ? -24.244 -13.945 -9.409 1.00 40.31 666 THR A O 1
ATOM 3062 N N . VAL A 1 457 ? -22.071 -14.436 -9.769 1.00 42.81 667 VAL A N 1
ATOM 3063 C CA . VAL A 1 457 ? -22.294 -15.858 -10.048 1.00 40.06 667 VAL A CA 1
ATOM 3064 C C . VAL A 1 457 ? -21.275 -16.653 -9.246 1.00 39.07 667 VAL A C 1
ATOM 3065 O O . VAL A 1 457 ? -20.090 -16.373 -9.328 1.00 39.42 667 VAL A O 1
ATOM 3069 N N . THR A 1 458 ? -21.717 -17.607 -8.435 1.00 39.52 668 THR A N 1
ATOM 3070 C CA . THR A 1 458 ? -20.775 -18.486 -7.741 1.00 40.27 668 THR A CA 1
ATOM 3071 C C . THR A 1 458 ? -19.839 -19.146 -8.770 1.00 42.91 668 THR A C 1
ATOM 3072 O O . THR A 1 458 ? -20.309 -19.639 -9.805 1.00 41.39 668 THR A O 1
ATOM 3076 N N . PRO A 1 459 ? -18.510 -19.120 -8.518 1.00 42.91 669 PRO A N 1
ATOM 3077 C CA . PRO A 1 459 ? -17.610 -19.734 -9.497 1.00 43.20 669 PRO A CA 1
ATOM 3078 C C . PRO A 1 459 ? -17.871 -21.238 -9.625 1.00 38.49 669 PRO A C 1
ATOM 3079 O O . PRO A 1 459 ? -18.215 -21.905 -8.641 1.00 37.17 669 PRO A O 1
ATOM 3083 N N . ILE A 1 460 ? -17.738 -21.744 -10.842 1.00 39.07 670 ILE A N 1
ATOM 3084 C CA . ILE A 1 460 ? -17.787 -23.183 -11.097 1.00 37.48 670 ILE A CA 1
ATOM 3085 C C . ILE A 1 460 ? -16.399 -23.659 -11.557 1.00 34.74 670 ILE A C 1
ATOM 3086 O O . ILE A 1 460 ? -15.878 -23.203 -12.584 1.00 32.95 670 ILE A O 1
ATOM 3091 N N . GLY A 1 461 ? -15.808 -24.566 -10.785 1.00 36.87 671 GLY A N 1
ATOM 3092 C CA . GLY A 1 461 ? -14.514 -25.162 -11.140 1.00 38.98 671 GLY A CA 1
ATOM 3093 C C . GLY A 1 461 ? -14.587 -25.895 -12.470 1.00 39.98 671 GLY A C 1
ATOM 3094 O O . GLY A 1 461 ? -15.675 -26.252 -12.937 1.00 38.55 671 GLY A O 1
ATOM 3095 N N . ASP A 1 462 ? -13.433 -26.089 -13.103 1.00 41.56 672 ASP A N 1
ATOM 3096 C CA . ASP A 1 462 ? -13.347 -26.891 -14.325 1.00 41.80 672 ASP A CA 1
ATOM 3097 C C . ASP A 1 462 ? -13.812 -28.313 -14.038 1.00 38.62 672 ASP A C 1
ATOM 3098 O O . ASP A 1 462 ? -13.596 -28.827 -12.942 1.00 37.63 672 ASP A O 1
ATOM 3103 N N . GLN A 1 463 ? -14.485 -28.939 -14.998 1.00 36.99 673 GLN A N 1
ATOM 3104 C CA . GLN A 1 463 ? -15.056 -30.269 -14.716 1.00 37.10 673 GLN A CA 1
ATOM 3105 C C . GLN A 1 463 ? -14.441 -31.363 -15.577 1.00 34.30 673 GLN A C 1
ATOM 3106 O O . GLN A 1 463 ? -13.964 -31.105 -16.681 1.00 32.05 673 GLN A O 1
ATOM 3112 N N . SER A 1 464 ? -14.513 -32.593 -15.080 1.00 35.57 674 SER A N 1
ATOM 3113 C CA . SER A 1 464 ? -14.053 -33.753 -15.834 1.00 36.79 674 SER A CA 1
ATOM 3114 C C . SER A 1 464 ? -14.905 -34.964 -15.504 1.00 33.62 674 SER A C 1
ATOM 3115 O O . SER A 1 464 ? -15.128 -35.268 -14.332 1.00 34.72 674 SER A O 1
ATOM 3118 N N . SER A 1 465 ? -15.380 -35.665 -16.526 1.00 31.69 675 SER A N 1
ATOM 3119 C CA . SER A 1 465 ? -16.093 -36.922 -16.268 1.00 30.21 675 SER A CA 1
ATOM 3120 C C . SER A 1 465 ? -16.004 -37.868 -17.483 1.00 28.77 675 SER A C 1
ATOM 3121 O O . SER A 1 465 ? -15.633 -37.442 -18.586 1.00 28.49 675 SER A O 1
ATOM 3124 N N . GLU A 1 466 ? -16.362 -39.135 -17.274 1.00 29.42 676 GLU A N 1
ATOM 3125 C CA . GLU A 1 466 ? -16.207 -40.169 -18.319 1.00 30.01 676 GLU A CA 1
ATOM 3126 C C . GLU A 1 466 ? -17.306 -40.120 -19.350 1.00 27.25 676 GLU A C 1
ATOM 3127 O O . GLU A 1 466 ? -18.481 -39.985 -19.004 1.00 26.42 676 GLU A O 1
ATOM 3133 N N . VAL A 1 467 ? -16.939 -40.266 -20.618 1.00 25.24 677 VAL A N 1
ATOM 3134 C CA . VAL A 1 467 ? -17.911 -40.403 -21.683 1.00 24.00 677 VAL A CA 1
ATOM 3135 C C . VAL A 1 467 ? -18.947 -41.501 -21.322 1.00 23.24 677 VAL A C 1
ATOM 3136 O O . VAL A 1 467 ? -18.599 -42.494 -20.680 1.00 22.19 677 VAL A O 1
ATOM 3140 N N . TYR A 1 468 ? -20.207 -41.261 -21.672 1.00 21.20 678 TYR A N 1
ATOM 3141 C CA . TYR A 1 468 ? -21.320 -42.198 -21.404 1.00 22.35 678 TYR A CA 1
ATOM 3142 C C . TYR A 1 468 ? -21.705 -42.408 -19.933 1.00 22.83 678 TYR A C 1
ATOM 3143 O O . TYR A 1 468 ? -22.549 -43.255 -19.652 1.00 23.02 678 TYR A O 1
ATOM 3152 N N . SER A 1 469 ? -21.121 -41.649 -19.001 1.00 22.90 679 SER A N 1
ATOM 3153 C CA . SER A 1 469 ? -21.611 -41.666 -17.625 1.00 24.42 679 SER A CA 1
ATOM 3154 C C . SER A 1 469 ? -22.508 -40.461 -17.312 1.00 23.32 679 SER A C 1
ATOM 3155 O O . SER A 1 469 ? -22.152 -39.330 -17.628 1.00 21.90 679 SER A O 1
ATOM 3158 N N . PRO A 1 470 ? -23.654 -40.707 -16.657 1.00 21.34 680 PRO A N 1
ATOM 3159 C CA . PRO A 1 470 ? -24.482 -39.561 -16.321 1.00 21.56 680 PRO A CA 1
ATOM 3160 C C . PRO A 1 470 ? -23.774 -38.752 -15.249 1.00 21.56 680 PRO A C 1
ATOM 3161 O O . PRO A 1 470 ? -23.131 -39.314 -14.361 1.00 21.07 680 PRO A O 1
ATOM 3165 N N . ILE A 1 471 ? -23.889 -37.436 -15.321 1.00 22.46 681 ILE A N 1
ATOM 3166 C CA . ILE A 1 471 ? -23.173 -36.604 -14.362 1.00 22.00 681 ILE A CA 1
ATOM 3167 C C . ILE A 1 471 ? -24.037 -36.239 -13.164 1.00 23.17 681 ILE A C 1
ATOM 3168 O O . ILE A 1 471 ? -25.264 -36.337 -13.200 1.00 23.19 681 ILE A O 1
ATOM 3173 N N . SER A 1 472 ? -23.365 -35.840 -12.097 1.00 23.83 682 SER A N 1
ATOM 3174 C CA . SER A 1 472 ? -23.997 -35.184 -10.972 1.00 27.08 682 SER A CA 1
ATOM 3175 C C . SER A 1 472 ? -24.357 -33.767 -11.449 1.00 24.27 682 SER A C 1
ATOM 3176 O O . SER A 1 472 ? -23.509 -33.102 -12.024 1.00 25.74 682 SER A O 1
ATOM 3179 N N . PRO A 1 473 ? -25.625 -33.323 -11.283 1.00 24.53 683 PRO A N 1
ATOM 3180 C CA . PRO A 1 473 ? -26.009 -32.023 -11.860 1.00 24.58 683 PRO A CA 1
ATOM 3181 C C . PRO A 1 473 ? -25.170 -30.876 -11.296 1.00 24.26 683 PRO A C 1
ATOM 3182 O O . PRO A 1 473 ? -24.846 -30.876 -10.116 1.00 24.27 683 PRO A O 1
ATOM 3186 N N . ILE A 1 474 ? -24.817 -29.938 -12.161 1.00 24.32 684 ILE A N 1
ATOM 3187 C CA . ILE A 1 474 ? -24.040 -28.780 -11.781 1.00 25.69 684 ILE A CA 1
ATOM 3188 C C . ILE A 1 474 ? -25.029 -27.623 -11.615 1.00 25.51 684 ILE A C 1
ATOM 3189 O O . ILE A 1 474 ? -25.797 -27.301 -12.525 1.00 24.38 684 ILE A O 1
ATOM 3194 N N . LYS A 1 475 ? -25.005 -27.031 -10.436 1.00 28.05 685 LYS A N 1
ATOM 3195 C CA . LYS A 1 475 ? -25.933 -25.967 -10.094 1.00 31.49 685 LYS A CA 1
ATOM 3196 C C . LYS A 1 475 ? -25.311 -24.621 -10.482 1.00 30.08 685 LYS A C 1
ATOM 3197 O O . LYS A 1 475 ? -24.150 -24.370 -10.185 1.00 28.80 685 LYS A O 1
ATOM 3203 N N . ILE A 1 476 ? -26.071 -23.780 -11.176 1.00 28.80 686 ILE A N 1
ATOM 3204 C CA . ILE A 1 476 ? -25.648 -22.401 -11.440 1.00 29.82 686 ILE A CA 1
ATOM 3205 C C . ILE A 1 476 ? -26.332 -21.468 -10.418 1.00 33.09 686 ILE A C 1
ATOM 3206 O O . ILE A 1 476 ? -27.559 -21.333 -10.424 1.00 30.75 686 ILE A O 1
ATOM 3211 N N . ALA A 1 477 ? -25.537 -20.859 -9.537 1.00 33.14 687 ALA A N 1
ATOM 3212 C CA . ALA A 1 477 ? -26.075 -20.045 -8.441 1.00 33.67 687 ALA A CA 1
ATOM 3213 C C . ALA A 1 477 ? -25.709 -18.590 -8.671 1.00 36.16 687 ALA A C 1
ATOM 3214 O O . ALA A 1 477 ? -24.529 -18.256 -8.797 1.00 35.74 687 ALA A O 1
ATOM 3216 N N . THR A 1 478 ? -26.728 -17.737 -8.769 1.00 37.55 688 THR A N 1
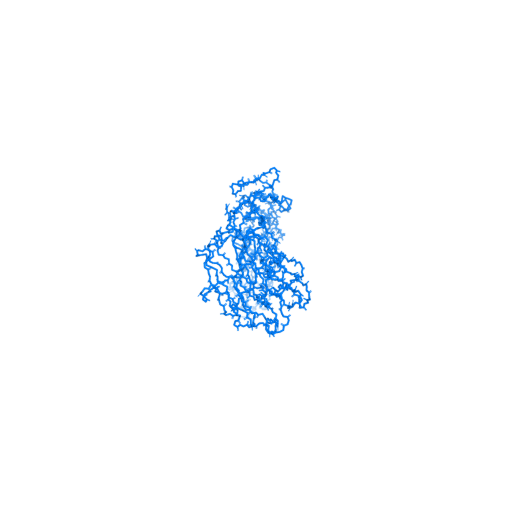ATOM 3217 C CA . THR A 1 478 ? -26.512 -16.306 -8.995 1.00 38.62 688 THR A CA 1
ATOM 3218 C C . THR A 1 478 ? -27.054 -15.459 -7.837 1.00 41.40 688 THR A C 1
ATOM 3219 O O . THR A 1 478 ? -27.835 -15.917 -7.003 1.00 36.67 688 THR A O 1
ATOM 3223 N N . GLN A 1 479 ? -26.613 -14.215 -7.781 1.00 43.27 689 GLN A N 1
ATOM 3224 C CA . GLN A 1 479 ? -27.192 -13.267 -6.850 1.00 44.69 689 GLN A CA 1
ATOM 3225 C C . GLN A 1 479 ? -27.148 -11.914 -7.533 1.00 44.77 689 GLN A C 1
ATOM 3226 O O . GLN A 1 479 ? -26.330 -11.699 -8.437 1.00 42.87 689 GLN A O 1
ATOM 3232 N N . ASP A 1 480 ? -28.080 -11.034 -7.172 1.00 43.18 690 ASP A N 1
ATOM 3233 C CA . ASP A 1 480 ? -28.132 -9.707 -7.776 1.00 43.18 690 ASP A CA 1
ATOM 3234 C C . ASP A 1 480 ? -28.614 -8.660 -6.783 1.00 44.08 690 ASP A C 1
ATOM 3235 O O . ASP A 1 480 ? -29.397 -8.972 -5.875 1.00 41.68 690 ASP A O 1
ATOM 3240 N N . ASN A 1 481 ? -28.142 -7.429 -6.976 1.00 43.27 691 ASN A N 1
ATOM 3241 C CA . ASN A 1 481 ? -28.534 -6.292 -6.136 1.00 45.94 691 ASN A CA 1
ATOM 3242 C C . ASN A 1 481 ? -30.023 -5.964 -6.237 1.00 46.16 691 ASN A C 1
ATOM 3243 O O . ASN A 1 481 ? -30.619 -5.514 -5.263 1.00 51.25 691 ASN A O 1
ATOM 3248 N N . SER A 1 482 ? -30.627 -6.207 -7.400 1.00 45.32 692 SER A N 1
ATOM 3249 C CA . SER A 1 482 ? -32.073 -6.046 -7.563 1.00 44.86 692 SER A CA 1
ATOM 3250 C C . SER A 1 482 ? -32.896 -6.980 -6.682 1.00 46.26 692 SER A C 1
ATOM 3251 O O . SER A 1 482 ? -34.092 -6.778 -6.520 1.00 50.14 692 SER A O 1
ATOM 3254 N N . GLY A 1 483 ? -32.267 -8.010 -6.128 1.00 48.25 693 GLY A N 1
ATOM 3255 C CA . GLY A 1 483 ? -32.987 -9.058 -5.402 1.00 49.47 693 GLY A CA 1
ATOM 3256 C C . GLY A 1 483 ? -34.003 -9.824 -6.249 1.00 51.53 693 GLY A C 1
ATOM 3257 O O . GLY A 1 483 ? -34.729 -10.667 -5.728 1.00 53.58 693 GLY A O 1
ATOM 3258 N N . ASN A 1 484 ? -34.062 -9.520 -7.548 1.00 47.41 694 ASN A N 1
ATOM 3259 C CA . ASN A 1 484 ? -34.999 -10.162 -8.472 1.00 48.55 694 ASN A CA 1
ATOM 3260 C C . ASN A 1 484 ? -34.369 -11.268 -9.309 1.00 47.82 694 ASN A C 1
ATOM 3261 O O . ASN A 1 484 ? -33.183 -11.562 -9.170 1.00 46.92 694 ASN A O 1
ATOM 3266 N N . ALA A 1 485 ? -35.183 -11.867 -10.175 1.00 48.03 695 ALA A N 1
ATOM 3267 C CA . ALA A 1 485 ? -34.795 -13.034 -10.959 1.00 47.39 695 ALA A CA 1
ATOM 3268 C C . ALA A 1 485 ? -33.646 -12.706 -11.906 1.00 45.96 695 ALA A C 1
ATOM 3269 O O . ALA A 1 485 ? -33.688 -11.700 -12.618 1.00 47.33 695 ALA A O 1
ATOM 3271 N N . VAL A 1 486 ? -32.617 -13.550 -11.877 1.00 43.48 696 VAL A N 1
ATOM 3272 C CA . VAL A 1 486 ? -31.543 -13.522 -12.867 1.00 41.56 696 VAL A CA 1
ATOM 3273 C C . VAL A 1 486 ? -31.789 -14.662 -13.853 1.00 40.86 696 VAL A C 1
ATOM 3274 O O . VAL A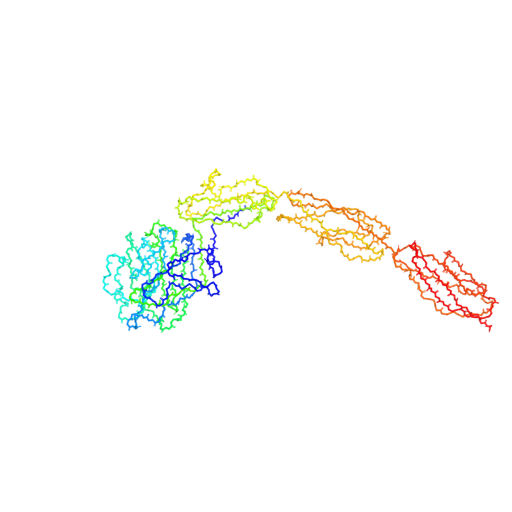 1 486 ? -31.959 -15.814 -13.455 1.00 41.32 696 VAL A O 1
ATOM 3278 N N . THR A 1 487 ? -31.821 -14.339 -15.132 1.00 40.58 697 THR A N 1
ATOM 3279 C CA . THR A 1 487 ? -32.029 -15.361 -16.133 1.00 41.44 697 THR A CA 1
ATOM 3280 C C . THR A 1 487 ? -30.691 -15.733 -16.789 1.00 39.65 697 THR A C 1
ATOM 3281 O O . THR A 1 487 ? -29.857 -14.863 -17.096 1.00 36.48 697 THR A O 1
ATOM 3285 N N . ASN A 1 488 ? -30.499 -17.036 -16.988 1.00 35.89 698 ASN A N 1
ATOM 3286 C CA . ASN A 1 488 ? -29.246 -17.574 -17.508 1.00 34.05 698 ASN A CA 1
ATOM 3287 C C . ASN A 1 488 ? -29.430 -18.217 -18.877 1.00 33.76 698 ASN A C 1
ATOM 3288 O O . ASN A 1 488 ? -30.454 -18.830 -19.147 1.00 33.70 698 ASN A O 1
ATOM 3293 N N . THR A 1 489 ? -28.445 -18.061 -19.750 1.00 34.47 699 THR A N 1
ATOM 3294 C CA . THR A 1 489 ? -28.422 -18.818 -20.992 1.00 35.85 699 THR A CA 1
ATOM 3295 C C . THR A 1 489 ? -27.052 -19.466 -21.018 1.00 37.00 699 THR A C 1
ATOM 3296 O O . THR A 1 489 ? -26.091 -18.935 -20.438 1.00 36.95 699 THR A O 1
ATOM 3300 N N . VAL A 1 490 ? -26.971 -20.631 -21.648 1.00 33.38 700 VAL A N 1
ATOM 3301 C CA . VAL A 1 490 ? -25.759 -21.446 -21.567 1.00 32.50 700 VAL A CA 1
ATOM 3302 C C . VAL A 1 490 ? -25.459 -21.929 -22.976 1.00 33.52 700 VAL A C 1
ATOM 3303 O O . VAL A 1 490 ? -26.366 -22.386 -23.681 1.00 34.75 700 VAL A O 1
ATOM 3307 N N . THR A 1 491 ? -24.203 -21.773 -23.394 1.00 32.41 701 THR A N 1
ATOM 3308 C CA . THR A 1 491 ? -23.732 -22.308 -24.684 1.00 33.35 701 THR A CA 1
ATOM 3309 C C . THR A 1 491 ? -22.413 -23.057 -24.466 1.00 31.38 701 THR A C 1
ATOM 3310 O O . THR A 1 491 ? -21.808 -22.993 -23.388 1.00 31.84 701 THR A O 1
ATOM 3314 N N . GLY A 1 492 ? -21.981 -23.782 -25.496 1.00 33.97 702 GLY A N 1
ATOM 3315 C CA . GLY A 1 492 ? -20.746 -24.568 -25.422 1.00 31.07 702 GLY A CA 1
ATOM 3316 C C . GLY A 1 492 ? -20.828 -25.870 -24.629 1.00 29.65 702 GLY A C 1
ATOM 3317 O O . GLY A 1 492 ? -19.798 -26.403 -24.204 1.00 30.10 702 GLY A O 1
ATOM 3318 N N . LEU A 1 493 ? -22.043 -26.381 -24.402 1.00 28.25 703 LEU A N 1
ATOM 3319 C CA . LEU A 1 493 ? -22.208 -27.594 -23.592 1.00 26.83 703 LEU A CA 1
ATOM 3320 C C . LEU A 1 493 ? -21.708 -28.836 -24.348 1.00 26.12 703 LEU A C 1
ATOM 3321 O O . LEU A 1 493 ? -22.014 -28.996 -25.530 1.00 23.29 703 LEU A O 1
ATOM 3326 N N . PRO A 1 494 ? -20.970 -29.716 -23.663 1.00 25.48 704 PRO A N 1
ATOM 3327 C CA . PRO A 1 494 ? -20.686 -31.012 -24.292 1.00 25.70 704 PRO A CA 1
ATOM 3328 C C . PRO A 1 494 ? -21.971 -31.665 -24.794 1.00 26.81 704 PRO A C 1
ATOM 3329 O O . PRO A 1 494 ? -23.049 -31.564 -24.167 1.00 25.78 704 PRO A O 1
ATOM 3333 N N . SER A 1 495 ? -21.871 -32.310 -25.943 1.00 25.75 705 SER A N 1
ATOM 3334 C CA . SER A 1 495 ? -22.989 -33.057 -26.479 1.00 25.33 705 SER A CA 1
ATOM 3335 C C . SER A 1 495 ? -23.580 -34.037 -25.424 1.00 23.07 705 SER A C 1
ATOM 3336 O O . SER A 1 495 ? -22.839 -34.711 -24.715 1.00 23.34 705 SER A O 1
ATOM 3339 N N . GLY A 1 496 ? -24.905 -34.064 -25.303 1.00 21.91 706 GLY A N 1
ATOM 3340 C CA . GLY A 1 496 ? -25.596 -34.890 -24.311 1.00 22.59 706 GLY A CA 1
ATOM 3341 C C . GLY A 1 496 ? -25.883 -34.208 -22.982 1.00 22.68 706 GLY A C 1
ATOM 3342 O O . GLY A 1 496 ? -26.633 -34.748 -22.151 1.00 22.20 706 GLY A O 1
ATOM 3343 N N . LEU A 1 497 ? -25.281 -33.046 -22.747 1.00 21.45 707 LEU A N 1
ATOM 3344 C CA . LEU A 1 497 ? -25.581 -32.282 -21.522 1.00 22.60 707 LEU A CA 1
ATOM 3345 C C . LEU A 1 497 ? -26.624 -31.191 -21.811 1.00 24.45 707 LEU A C 1
ATOM 3346 O O . LEU A 1 497 ? -26.673 -30.636 -22.908 1.00 25.54 707 LEU A O 1
ATOM 3351 N N . THR A 1 498 ? -27.464 -30.907 -20.820 1.00 24.60 708 THR A N 1
ATOM 3352 C CA . THR A 1 498 ? -28.628 -30.033 -20.986 1.00 24.83 708 THR A CA 1
ATOM 3353 C C . THR A 1 498 ? -28.665 -28.966 -19.882 1.00 24.23 708 THR A C 1
ATOM 3354 O O . THR A 1 498 ? -28.490 -29.280 -18.706 1.00 23.77 708 THR A O 1
ATOM 3358 N N . PHE A 1 499 ? -28.925 -27.717 -20.262 1.00 22.92 709 PHE A N 1
ATOM 3359 C CA . PHE A 1 499 ? -29.195 -26.700 -19.274 1.00 22.98 709 PHE A CA 1
ATOM 3360 C C . PHE A 1 499 ? -30.694 -26.592 -19.001 1.00 22.29 709 PHE A C 1
ATOM 3361 O O . PHE A 1 499 ? -31.483 -26.418 -19.917 1.00 24.13 709 PHE A O 1
ATOM 3369 N N . ASP A 1 500 ? -31.075 -26.670 -17.736 1.00 22.41 710 ASP A N 1
ATOM 3370 C CA . ASP A 1 500 ? -32.485 -26.479 -17.365 1.00 24.53 710 ASP A CA 1
ATOM 3371 C C . ASP A 1 500 ? -32.706 -25.121 -16.719 1.00 23.60 710 ASP A C 1
ATOM 3372 O O . ASP A 1 500 ? -32.165 -24.875 -15.653 1.00 23.05 710 ASP A O 1
ATOM 3377 N N . SER A 1 501 ? -33.524 -24.266 -17.340 1.00 23.75 711 SER A N 1
ATOM 3378 C CA . SER A 1 501 ? -33.771 -22.928 -16.780 1.00 25.01 711 SER A CA 1
ATOM 3379 C C . SER A 1 501 ? -34.649 -22.953 -15.533 1.00 25.60 711 SER A C 1
ATOM 3380 O O . SER A 1 501 ? -34.575 -22.054 -14.731 1.00 26.24 711 SER A O 1
ATOM 3383 N N . THR A 1 502 ? -35.456 -23.996 -15.357 1.00 24.39 712 THR A N 1
ATOM 3384 C CA . THR A 1 502 ? -36.338 -24.080 -14.202 1.00 25.37 712 THR A CA 1
ATOM 3385 C C . THR A 1 502 ? -35.565 -24.157 -12.894 1.00 27.85 712 THR A C 1
ATOM 3386 O O . THR A 1 502 ? -35.878 -23.436 -11.945 1.00 27.01 712 THR A O 1
ATOM 3390 N N . ASN A 1 503 ? -34.542 -25.003 -12.823 1.00 26.02 713 ASN A N 1
ATOM 3391 C CA . ASN A 1 503 ? -33.793 -25.045 -11.586 1.00 26.20 713 ASN A CA 1
ATOM 3392 C C . ASN A 1 503 ? -32.319 -24.681 -11.762 1.00 24.88 713 ASN A C 1
ATOM 3393 O O . ASN A 1 503 ? -31.530 -24.848 -10.837 1.00 25.74 713 ASN A O 1
ATOM 3398 N N . ASN A 1 504 ? -31.974 -24.141 -12.933 1.00 22.95 714 ASN A N 1
ATOM 3399 C CA . ASN A 1 504 ? -30.626 -23.629 -13.212 1.00 24.49 714 ASN A CA 1
ATOM 3400 C C . ASN A 1 504 ? -29.534 -24.659 -12.962 1.00 23.58 714 ASN A C 1
ATOM 3401 O O . ASN A 1 504 ? -28.607 -24.420 -12.184 1.00 23.71 714 ASN A O 1
ATOM 3406 N N . THR A 1 505 ? -29.674 -25.818 -13.619 1.00 23.42 715 THR A N 1
ATOM 3407 C CA . THR A 1 505 ? -28.692 -26.887 -13.502 1.00 21.78 715 THR A CA 1
ATOM 3408 C C . THR A 1 505 ? -28.297 -27.385 -14.896 1.00 21.53 715 THR A C 1
ATOM 3409 O O . THR A 1 505 ? -29.052 -27.260 -15.879 1.00 20.60 715 THR A O 1
ATOM 3413 N N . ILE A 1 506 ? -27.109 -27.978 -14.952 1.00 21.24 716 ILE A N 1
ATOM 3414 C CA . ILE A 1 506 ? -26.657 -28.676 -16.138 1.00 20.58 716 ILE A CA 1
ATOM 3415 C C . ILE A 1 506 ? -26.625 -30.164 -15.774 1.00 19.72 716 ILE A C 1
ATOM 3416 O O . ILE A 1 506 ? -26.108 -30.545 -14.720 1.00 20.39 716 ILE A O 1
ATOM 3421 N N . SER A 1 507 ? -27.176 -31.011 -16.637 1.00 19.89 717 SER A N 1
ATOM 3422 C CA . SER A 1 507 ? -27.199 -32.451 -16.324 1.00 18.99 717 SER A CA 1
ATOM 3423 C C . SER A 1 507 ? -27.231 -33.246 -17.622 1.00 17.34 717 SER A C 1
ATOM 3424 O O . SER A 1 507 ? -27.405 -32.676 -18.715 1.00 17.90 717 SER A O 1
ATOM 3427 N N . GLY A 1 508 ? -27.083 -34.558 -17.495 1.00 18.16 718 GLY A N 1
ATOM 3428 C CA . GLY A 1 508 ? -27.174 -35.462 -18.656 1.00 17.75 718 GLY A CA 1
ATOM 3429 C C . GLY A 1 508 ? -25.982 -36.399 -18.760 1.00 18.43 718 GLY A C 1
ATOM 3430 O O . GLY A 1 508 ? -25.163 -36.508 -17.833 1.00 18.14 718 GLY A O 1
ATOM 3431 N N . THR A 1 509 ? -25.890 -37.071 -19.904 1.00 18.98 719 THR A N 1
ATOM 3432 C CA . THR A 1 509 ? -24.817 -38.030 -20.150 1.00 19.43 719 THR A CA 1
ATOM 3433 C C . THR A 1 509 ? -24.022 -37.516 -21.361 1.00 19.81 719 THR A C 1
ATOM 3434 O O . THR A 1 509 ? -24.565 -37.427 -22.455 1.00 22.22 719 THR A O 1
ATOM 3438 N N . PRO A 1 510 ? -22.753 -37.144 -21.167 1.00 19.77 720 PRO A N 1
ATOM 3439 C CA . PRO A 1 510 ? -21.971 -36.697 -22.338 1.00 21.78 720 PRO A CA 1
ATOM 3440 C C . PRO A 1 510 ? -21.619 -37.866 -23.281 1.00 23.41 720 PRO A C 1
ATOM 3441 O O . PRO A 1 510 ? -21.312 -38.962 -22.811 1.00 23.59 720 PRO A O 1
ATOM 3445 N N . THR A 1 511 ? -21.679 -37.624 -24.578 1.00 24.89 721 THR A N 1
ATOM 3446 C CA . THR A 1 511 ? -21.504 -38.691 -25.558 1.00 27.94 721 THR A CA 1
ATOM 3447 C C . THR A 1 511 ? -20.226 -38.566 -26.413 1.00 32.24 721 THR A C 1
ATOM 3448 O O . THR A 1 511 ? -19.975 -39.439 -27.253 1.00 32.72 721 THR A O 1
ATOM 3452 N N . ASN A 1 512 ? -19.409 -37.526 -26.180 1.00 31.86 722 ASN A N 1
ATOM 3453 C CA . ASN A 1 512 ? -18.159 -37.305 -26.955 1.00 35.35 722 ASN A CA 1
ATOM 3454 C C . ASN A 1 512 ? -16.953 -36.999 -26.106 1.00 36.20 722 ASN A C 1
ATOM 3455 O O . ASN A 1 512 ? -16.971 -36.017 -25.356 1.00 35.95 722 ASN A O 1
ATOM 3460 N N . ILE A 1 513 ? -15.893 -37.795 -26.245 1.00 33.55 723 ILE A N 1
ATOM 3461 C CA . ILE A 1 513 ? -14.626 -37.483 -25.581 1.00 35.25 723 ILE A CA 1
ATOM 3462 C C . ILE A 1 513 ? -14.107 -36.157 -26.155 1.00 35.41 723 ILE A C 1
ATOM 3463 O O . ILE A 1 513 ? -14.285 -35.869 -27.333 1.00 33.23 723 ILE A O 1
ATOM 3468 N N . GLY A 1 514 ? -13.520 -35.328 -25.306 1.00 34.46 724 GLY A N 1
ATOM 3469 C CA . GLY A 1 514 ? -13.064 -34.019 -25.766 1.00 36.81 724 GLY A CA 1
ATOM 3470 C C . GLY A 1 514 ? -13.235 -32.953 -24.697 1.00 38.41 724 GLY A C 1
ATOM 3471 O O . GLY A 1 514 ? -13.702 -33.237 -23.575 1.00 36.57 724 GLY A O 1
ATOM 3472 N N . THR A 1 515 ? -12.838 -31.730 -25.047 1.00 41.25 725 THR A N 1
ATOM 3473 C CA . THR A 1 515 ? -12.829 -30.614 -24.097 1.00 40.50 725 THR A CA 1
ATOM 3474 C C . THR A 1 515 ? -13.779 -29.506 -24.566 1.00 39.40 725 THR A C 1
ATOM 3475 O O . THR A 1 515 ? -13.835 -29.176 -25.745 1.00 37.63 725 THR A O 1
ATOM 3479 N N . SER A 1 516 ? -14.566 -28.992 -23.627 1.00 36.98 726 SER A N 1
ATOM 3480 C CA . SER A 1 516 ? -15.500 -27.919 -23.895 1.00 35.41 726 SER A CA 1
ATOM 3481 C C . SER A 1 516 ? -15.227 -26.740 -22.947 1.00 32.98 726 SER A C 1
ATOM 3482 O O . SER A 1 516 ? -14.750 -26.929 -21.814 1.00 32.56 726 SER A O 1
ATOM 3485 N N . THR A 1 517 ? -15.534 -25.542 -23.438 1.00 33.47 727 THR A N 1
ATOM 3486 C CA . THR A 1 517 ? -15.620 -24.322 -22.627 1.00 35.03 727 THR A CA 1
ATOM 3487 C C . THR A 1 517 ? -17.087 -23.952 -22.537 1.00 32.33 727 THR A C 1
ATOM 3488 O O . THR A 1 517 ? -17.715 -23.591 -23.529 1.00 31.28 727 THR A O 1
ATOM 3492 N N . ILE A 1 518 ? -17.649 -24.096 -21.351 1.00 32.93 728 ILE A N 1
ATOM 3493 C CA . ILE A 1 518 ? -19.063 -23.791 -21.187 1.00 33.45 728 ILE A CA 1
ATOM 3494 C C . ILE A 1 518 ? -19.177 -22.304 -20.833 1.00 32.88 728 ILE A C 1
ATOM 3495 O O . ILE A 1 518 ? -18.477 -21.824 -19.935 1.00 33.45 728 ILE A O 1
ATOM 3500 N N . SER A 1 519 ? -20.069 -21.610 -21.531 1.00 33.60 729 SER A N 1
ATOM 3501 C CA . SER A 1 519 ? -20.267 -20.182 -21.331 1.00 36.02 729 SER A CA 1
ATOM 3502 C C . SER A 1 519 ? -21.683 -19.820 -20.842 1.00 34.15 729 SER A C 1
ATOM 3503 O O . SER A 1 519 ? -22.672 -20.034 -21.551 1.00 32.60 729 SER A O 1
ATOM 3506 N N . ILE A 1 520 ? -21.750 -19.260 -19.634 1.00 33.57 730 ILE A N 1
ATOM 3507 C CA . ILE A 1 520 ? -23.011 -18.825 -19.005 1.00 34.17 730 ILE A CA 1
ATOM 3508 C C . ILE A 1 520 ? -23.150 -17.293 -19.037 1.00 36.79 730 ILE A C 1
ATOM 3509 O O . ILE A 1 520 ? -22.300 -16.577 -18.496 1.00 36.41 730 ILE A O 1
ATOM 3514 N N . VAL A 1 521 ? -24.221 -16.805 -19.656 1.00 36.82 731 VAL A N 1
ATOM 3515 C CA . VAL A 1 521 ? -24.578 -15.383 -19.591 1.00 36.83 731 VAL A CA 1
ATOM 3516 C C . VAL A 1 521 ? -25.729 -15.204 -18.588 1.00 37.44 731 VAL A C 1
ATOM 3517 O O . VAL A 1 521 ? -26.813 -15.768 -18.774 1.00 36.77 731 VAL A O 1
ATOM 3521 N N . SER A 1 522 ? -25.467 -14.453 -17.514 1.00 36.56 732 SER A N 1
ATOM 3522 C CA . SER A 1 522 ? -26.471 -14.137 -16.494 1.00 36.57 732 SER A CA 1
ATOM 3523 C C . SER A 1 522 ? -26.911 -12.670 -16.592 1.00 39.85 732 SER A C 1
ATOM 3524 O O . SER A 1 522 ? -26.076 -11.760 -16.493 1.00 40.73 732 SER A O 1
ATOM 3527 N N . THR A 1 523 ? -28.216 -12.460 -16.782 1.00 38.48 733 THR A N 1
ATOM 3528 C CA . THR A 1 523 ? -28.806 -11.143 -17.041 1.00 39.84 733 THR A CA 1
ATOM 3529 C C . THR A 1 523 ? -29.853 -10.801 -15.958 1.00 42.05 733 THR A C 1
ATOM 3530 O O . THR A 1 523 ? -30.732 -11.633 -15.667 1.00 39.46 733 THR A O 1
ATOM 3534 N N . ASP A 1 524 ? -29.751 -9.603 -15.356 1.00 40.56 734 ASP A N 1
ATOM 3535 C CA . ASP A 1 524 ? -30.799 -9.112 -14.440 1.00 38.83 734 ASP A CA 1
ATOM 3536 C C . ASP A 1 524 ? -31.970 -8.504 -15.227 1.00 40.56 734 ASP A C 1
ATOM 3537 O O . ASP A 1 524 ? -31.919 -8.441 -16.461 1.00 39.47 734 ASP A O 1
ATOM 3542 N N . ALA A 1 525 ? -33.026 -8.076 -14.528 1.00 44.00 735 ALA A N 1
ATOM 3543 C CA . ALA A 1 525 ? -34.183 -7.434 -15.193 1.00 45.55 735 ALA A CA 1
ATOM 3544 C C . ALA A 1 525 ? -33.818 -6.153 -15.966 1.00 45.80 735 ALA A C 1
ATOM 3545 O O . ALA A 1 525 ? -34.522 -5.761 -16.888 1.00 47.73 735 ALA A O 1
ATOM 3547 N N . SER A 1 526 ? -32.702 -5.524 -15.601 1.00 47.25 736 SER A N 1
ATOM 3548 C CA . SER A 1 526 ? -32.263 -4.276 -16.231 1.00 47.05 736 SER A CA 1
ATOM 3549 C C . SER A 1 526 ? -31.384 -4.483 -17.451 1.00 49.46 736 SER A C 1
ATOM 3550 O O . SER A 1 526 ? -30.983 -3.509 -18.087 1.00 48.52 736 SER A O 1
ATOM 3553 N N . GLY A 1 527 ? -31.060 -5.739 -17.769 1.00 49.03 737 GLY A N 1
ATOM 3554 C CA . GLY A 1 527 ? -30.210 -6.029 -18.921 1.00 43.28 737 GLY A CA 1
ATOM 3555 C C . GLY A 1 527 ? -28.722 -6.026 -18.618 1.00 41.26 737 GLY A C 1
ATOM 3556 O O . GLY A 1 527 ? -27.915 -6.161 -19.530 1.00 44.81 737 GLY A O 1
ATOM 3557 N N . ASN A 1 528 ? -28.349 -5.871 -17.349 1.00 39.22 738 ASN A N 1
ATOM 3558 C CA . ASN A 1 528 ? -26.949 -5.972 -16.943 1.00 40.61 738 ASN A CA 1
ATOM 3559 C C . ASN A 1 528 ? -26.520 -7.443 -17.035 1.00 43.23 738 ASN A C 1
ATOM 3560 O O . ASN A 1 528 ? -27.231 -8.320 -16.530 1.00 43.12 738 ASN A O 1
ATOM 3565 N N . LYS A 1 529 ? -25.367 -7.702 -17.656 1.00 44.32 739 LYS A N 1
ATOM 3566 C CA . LYS A 1 529 ? -24.930 -9.073 -17.975 1.00 46.66 739 LYS A CA 1
ATOM 3567 C C . LYS A 1 529 ? -23.614 -9.465 -17.327 1.00 49.01 739 LYS A C 1
ATOM 3568 O O . LYS A 1 529 ? -22.725 -8.632 -17.165 1.00 48.98 739 LYS A O 1
ATOM 3574 N N . THR A 1 530 ? -23.502 -10.743 -16.964 1.00 46.10 740 THR A N 1
ATOM 3575 C CA . THR A 1 530 ? -22.235 -11.341 -16.547 1.00 45.55 740 THR A CA 1
ATOM 3576 C C . THR A 1 530 ? -22.001 -12.641 -17.345 1.00 46.29 740 THR A C 1
ATOM 3577 O O . THR A 1 530 ? -22.918 -13.452 -17.495 1.00 43.62 740 THR A O 1
ATOM 3581 N N . THR A 1 531 ? -20.790 -12.806 -17.881 1.00 45.94 741 THR A N 1
ATOM 3582 C CA . THR A 1 531 ? -20.380 -14.048 -18.549 1.00 43.42 741 THR A CA 1
ATOM 3583 C C . THR A 1 531 ? -19.437 -14.827 -17.637 1.00 43.34 741 THR A C 1
ATOM 3584 O O . THR A 1 531 ? -18.427 -14.298 -17.172 1.00 44.17 741 THR A O 1
ATOM 3588 N N . THR A 1 532 ? -19.814 -16.068 -17.346 1.00 39.76 742 THR A N 1
ATOM 3589 C CA . THR A 1 532 ? -19.043 -16.952 -16.491 1.00 39.23 742 THR A CA 1
ATOM 3590 C C . THR A 1 532 ? -18.704 -18.170 -17.334 1.00 39.32 742 THR A C 1
ATOM 3591 O O . THR A 1 532 ? -19.555 -18.681 -18.064 1.00 37.85 742 THR A O 1
ATOM 3595 N N . THR A 1 533 ? -17.459 -18.625 -17.264 1.00 39.60 743 THR A N 1
ATOM 3596 C CA . THR A 1 533 ? -17.079 -19.799 -18.046 1.00 38.38 743 THR A CA 1
ATOM 3597 C C . THR A 1 533 ? -16.400 -20.851 -17.186 1.00 38.12 743 THR A C 1
ATOM 3598 O O . THR A 1 533 ? -15.894 -20.568 -16.094 1.00 37.51 743 THR A O 1
ATOM 3602 N N . PHE A 1 534 ? -16.428 -22.088 -17.682 1.00 38.03 744 PHE A N 1
ATOM 3603 C CA . PHE A 1 534 ? -15.646 -23.168 -17.105 1.00 34.56 744 PHE A CA 1
ATOM 3604 C C . PHE A 1 534 ? -15.367 -24.251 -18.150 1.00 34.19 744 PHE A C 1
ATOM 3605 O O . PHE A 1 534 ? -16.053 -24.337 -19.173 1.00 35.06 744 PHE A O 1
ATOM 3613 N N . LYS A 1 535 ? -14.319 -25.030 -17.905 1.00 36.02 745 LYS A N 1
ATOM 3614 C CA . LYS A 1 535 ? -13.909 -26.079 -18.843 1.00 38.95 745 LYS A CA 1
ATOM 3615 C C . LYS A 1 535 ? -14.608 -27.374 -18.465 1.00 33.77 745 LYS A C 1
ATOM 3616 O O . LYS A 1 535 ? -14.718 -27.706 -17.275 1.00 32.06 745 LYS A O 1
ATOM 3622 N N . TYR A 1 536 ? -15.077 -28.091 -19.480 1.00 31.76 746 TYR A N 1
ATOM 3623 C CA . TYR A 1 536 ? -15.597 -29.432 -19.256 1.00 31.14 746 TYR A CA 1
ATOM 3624 C C . TYR A 1 536 ? -14.827 -30.429 -20.121 1.00 30.04 746 TYR A C 1
ATOM 3625 O O . TYR A 1 536 ? -14.894 -30.366 -21.343 1.00 29.84 746 TYR A O 1
ATOM 3634 N N . GLU A 1 537 ? -14.088 -31.317 -19.466 1.00 32.71 747 GLU A N 1
ATOM 3635 C CA . GLU A 1 537 ? -13.395 -32.404 -20.148 1.00 33.97 747 GLU A CA 1
ATOM 3636 C C . GLU A 1 537 ? -14.157 -33.736 -20.028 1.00 29.58 747 GLU A C 1
ATOM 3637 O O . GLU A 1 537 ? -14.375 -34.255 -18.932 1.00 31.52 747 GLU A O 1
ATOM 3643 N N . VAL A 1 538 ? -14.547 -34.265 -21.178 1.00 30.35 748 VAL A N 1
ATOM 3644 C CA . VAL A 1 538 ? -15.143 -35.603 -21.275 1.00 29.44 748 VAL A CA 1
ATOM 3645 C C . VAL A 1 538 ? -14.024 -36.622 -21.591 1.00 30.24 748 VAL A C 1
ATOM 3646 O O . VAL A 1 538 ? -13.399 -36.565 -22.653 1.00 28.88 748 VAL A O 1
ATOM 3650 N N . THR A 1 539 ? -13.753 -37.514 -20.645 1.00 31.89 749 THR A N 1
ATOM 3651 C CA . THR A 1 539 ? -12.639 -38.464 -20.797 1.00 33.35 749 THR A CA 1
ATOM 3652 C C . THR A 1 539 ? -13.101 -39.867 -21.246 1.00 35.32 749 THR A C 1
ATOM 3653 O O . THR A 1 539 ? -14.307 -40.180 -21.235 1.00 30.21 749 THR A O 1
ATOM 3657 N N . ARG A 1 540 ? -12.132 -40.698 -21.639 1.00 35.14 750 ARG A N 1
ATOM 3658 C CA . ARG A 1 540 ? -12.311 -42.153 -21.736 1.00 37.77 750 ARG A CA 1
ATOM 3659 C C . ARG A 1 540 ? -12.621 -42.691 -20.339 1.00 41.50 750 ARG A C 1
ATOM 3660 O O . ARG A 1 540 ? -12.409 -41.995 -19.331 1.00 38.96 750 ARG A O 1
ATOM 3668 N N . ASN A 1 541 ? -13.131 -43.920 -20.267 1.00 41.62 751 ASN A N 1
ATOM 3669 C CA . ASN A 1 541 ? -13.220 -44.601 -18.981 1.00 42.35 751 ASN A CA 1
ATOM 3670 C C . ASN A 1 541 ? -11.795 -44.928 -18.490 1.00 43.32 751 ASN A C 1
ATOM 3671 O O . ASN A 1 541 ? -11.605 -45.696 -17.553 1.00 45.10 751 ASN A O 1
#

Radius of gyration: 43.38 Å; Cα contacts (8 Å, |Δi|>4): 1453; chains: 1; bounding box: 60×126×88 Å

Organism: Staphylococcus aureus (strain NCTC 8325 / PS 47) (NCBI:txid93061)

CATH classification: 2.60.120.200 (+3 more: 3.10.20.320, 2.60.40.10, 2.60.40.10)

Sequence (501 aa):
TTAVTANTITVNKDNLKQYMTTSGNATYDQSTGIVTLTQDAYSQKGAITLGTRIDSNKSFHFSGKVNLGNKYEGHGNGGDGIGFAFSPGVLGETGLNGAAVGIGGLSNAFGFKLDTYHNTSKPNSAAKANADPSNVAGGGAFGAFVTTDSYGVATTYTSSSTADNAAKLNVQPTNNTFQDFDINYNGDTKVMTVKYAGQTWTRNISDWIAKSGTTNFSLSMTASTGGATNLQQVQFGTFEYTESAVTQVRYVDVTTGKDIIPPKTYSGNVDQVVTIDNQQSALTAKGYNYTSVDSSYASTYNDTNKTVKMTNAGQSVTYYFTDVKAPTVTVGNQTIEVGKTMNPIVLTTTDNGTGTVTNTVTGLPSGLSYDSATNSIIGTPTKIGQSTVTVVSTDQANNKSTTTFTINVVDTTAPTVTPIGDQSSEVYSPISPIKIATQDNSGNAVTNTVTGLPSGLTFDSTNNTISGTPTNIGTSTISIVSTDASGNKTTTTFKYEVTRN

Secondary structure (DSSP, 8-state):
----SS-EEEE-TTTHHHHEEEEET-EEETTTTEEEEE-SSTT-EEEEEESSEEETTS-EEEEEEEE--S-BTTBSS---EEEEEEESS-TT----SGGGTTTTTSTT-EEEEEE-S---SPPPGGG-BPPPPGGG-SSS-EEEEEEE-TT--EEE---S-TTTS-EE-SS---SS--EEEEEEE-TTT-EEEEEETTEEEEEE-HHHHHHHT-SEEEEEEEEE-SSS---EEEEEEEEEEEEESEEEEEEEETTT--BSS--EEEE--TT-EEE----HHHHHHTTEEEEEEE-TT-TT-BTTTTEEE--SS-EEEEEEEEE----EEE---EEEETTSPPPPEE-EEE-SSSS-EEEEEE-PPTTEEEETTTTEEEE---S-EEEEEEEEEEETT--EEEEEEEEEEE--PPPEE-----EEEETTPPPPPEE--EE-TT-SPPEEEEE-PPTTEEEETTTTEEEE---S-EEEEEEEEEE-TT--EEEEEEEEEEE--

Foldseek 3Di:
DDDALWDWDKQFLQCVVVFKDKDWPWDADSVFQKIFQDAFDAWGKMKMWTQFWFFLLAKKKFWFWKFQFAAAAPGALADAWKWKKWALDWAPDWADAHQCRTQQRGALIKTKIFGRYFQQDADDPVNLEGGHDPVQPDDATKMAIWGHHRNRRIYGDADPDQQGGIGGDPDGNRDRDIWIWMWIAHSVQCKIWIDTNRDIHIDRCPPSCVSNVHRITMIMMMTTHHSGGGRIMIGDDIMIGMGFQKEKEFEAEPLPRDGLDDIDIGHTRAQDKDADDNPQVVQVVLQKAWDDKDQPQQPQADVVRRIGTTHRGGGYMYTYIYRHDFKDWDFEAAEAEALDWDDWGARDIDHSDDFDKDKDKDFDAPQWDQDRVRNTITGHHQDADKTWMKIWIATSSGRIDIDIHMYGYDHPDAKDWDADEAEEDAAQDKDDKAAIDIQGSNRDDKFKDKDFDAPQWDADRVRGIIIGGHHDADKTKMWMWIADPRGHIDIHIHMYGHHHD

B-factor: mean 29.55, std 12.35, range [13.63, 85.7]